Protein AF-A0A535TC08-F1 (afdb_monomer_lite)

Secondary structure (DSSP, 8-state):
--TTTEEEEEEEEEEE-SS-EEEEEEEEE--PPPP-GGGTS---TTHHHHPPP---EEEE----B--TT-GGG-GGGGGGTT-GGGGGGSTT--TTGGGHHHHHHHHHHHHHT-SS-TTT-----EEEE-S-SBSSSBHHHHHHHHHHHH-EEE----S-SS--STTSTT-S-SSS--TT--TTS--HHHHHH-PPP-TTHHHHHHS-EEE---SS-EEE---HHHHSBTTTB---HHHHHHHTSSEEE-SPPTT--TTTHHHHHHH-GGGGGGS-EEE----GGGPBPPHHHHHHTT--TT-SSGGGG--HHHHHHT---EEEE-SSEEEEEE----TT-SSS--B-HHHHHHHHHHHHTT-SEEE-TTSPEEE-SPPP-EEEEEESS-GGG---TTSTTPBPHHHHHHHHHT-TTEEEEEE-SS--

Sequence (428 aa):
MLTVHERIVPGPVLRAGSSSSYRSLVTAEGERHSVRTELTGPTGPEIRARGEALLAIGHMTDLHVTDVESPARFEFLHRFVGDSRFRELLTMQRPQEALNSHAIAAMVRAINAIEAAPVSGSPIELLVMTGDAIDNAQANEFATYTALFEGGMVNPASGGIETESVQSPGWPDGIFWKPDGGGFGPDHFRLAYGFPLVPGLLDRAMRPFESQGLRMPWIGCHGNHEELCQGVGIVTPELARAMVAGRKPIGVPEGLDAATALETFVTRPQHFMSGATVAVTADPNRKPLDIGAFVEAHFRPGARPDGHGFTPTNRRDRTSYYLHDTSAVRLIVLDTSCRAGGADGCVERDQLAWLEEKLMEVHAVYTDSAGNTVHTSNANRLVVIASHHPLFTLRNERLVGAAPADELLRLLHRFANVILCLNGHVHL

Structure (mmCIF, N/CA/C/O backbone):
data_AF-A0A535TC08-F1
#
_entry.id   AF-A0A535TC08-F1
#
loop_
_atom_site.group_PDB
_atom_site.id
_atom_site.type_symbol
_atom_site.label_atom_id
_atom_site.label_alt_id
_atom_site.label_comp_id
_atom_site.label_asym_id
_atom_site.label_entity_id
_atom_site.label_seq_id
_atom_site.pdbx_PDB_ins_code
_atom_site.Cartn_x
_atom_site.Cartn_y
_atom_site.Cartn_z
_atom_site.occupancy
_atom_site.B_iso_or_equiv
_atom_site.auth_seq_id
_atom_site.auth_comp_id
_atom_site.auth_asym_id
_atom_site.auth_atom_id
_atom_site.pdbx_PDB_model_num
ATOM 1 N N . MET A 1 1 ? -15.892 -18.174 -1.318 1.00 67.06 1 MET A N 1
ATOM 2 C CA . MET A 1 1 ? -15.069 -19.263 -0.747 1.00 67.06 1 MET A CA 1
ATOM 3 C C . MET A 1 1 ? -13.992 -18.613 0.106 1.00 67.06 1 MET A C 1
ATOM 5 O O . MET A 1 1 ? -13.405 -17.647 -0.360 1.00 67.06 1 MET A O 1
ATOM 9 N N . LEU A 1 2 ? -13.814 -19.060 1.349 1.00 83.69 2 LEU A N 1
ATOM 10 C CA . LEU A 1 2 ? -12.901 -18.458 2.331 1.00 83.69 2 LEU A CA 1
ATOM 11 C C . LEU A 1 2 ? -11.746 -19.418 2.636 1.00 83.69 2 LEU A C 1
ATOM 13 O O . LEU A 1 2 ? -11.947 -20.632 2.575 1.00 83.69 2 LEU A O 1
ATOM 17 N N . THR A 1 3 ? -10.594 -18.884 3.053 1.00 85.50 3 THR A N 1
ATOM 18 C CA . THR A 1 3 ? -9.399 -19.664 3.446 1.00 85.50 3 THR A CA 1
ATOM 19 C C . THR A 1 3 ? -9.667 -20.676 4.554 1.00 85.50 3 THR A C 1
ATOM 21 O O . THR A 1 3 ? -9.019 -21.714 4.626 1.00 85.50 3 THR A O 1
ATOM 24 N N . VAL A 1 4 ? -10.680 -20.415 5.380 1.00 86.50 4 VAL A N 1
ATOM 25 C CA . VAL A 1 4 ? -11.135 -21.303 6.460 1.00 86.50 4 VAL A CA 1
ATOM 26 C C . VAL A 1 4 ? -11.809 -22.578 5.946 1.00 86.50 4 VAL A C 1
ATOM 28 O O . VAL A 1 4 ? -11.942 -23.549 6.687 1.00 86.50 4 VAL A O 1
ATOM 31 N N . HIS A 1 5 ? -12.245 -22.576 4.685 1.00 87.44 5 HIS A N 1
ATOM 32 C CA . HIS A 1 5 ? -12.846 -23.725 4.010 1.00 87.44 5 HIS A CA 1
ATOM 33 C C . HIS A 1 5 ? -11.847 -24.381 3.061 1.00 87.44 5 HIS A C 1
ATOM 35 O O . HIS A 1 5 ? -11.672 -25.596 3.101 1.00 87.44 5 HIS A O 1
ATOM 41 N N . GLU A 1 6 ? -11.160 -23.573 2.254 1.00 91.69 6 GLU A N 1
ATOM 42 C CA . GLU A 1 6 ? -10.172 -24.039 1.286 1.00 91.69 6 GLU A CA 1
ATOM 43 C C . GLU A 1 6 ? -9.041 -23.029 1.150 1.00 91.69 6 GLU A C 1
ATOM 45 O O . GLU A 1 6 ? -9.285 -21.827 1.068 1.00 91.69 6 GLU A O 1
ATOM 50 N N . ARG A 1 7 ? -7.805 -23.518 1.059 1.00 92.69 7 ARG A N 1
ATOM 51 C CA . ARG A 1 7 ? -6.624 -22.688 0.788 1.00 92.69 7 ARG A CA 1
ATOM 52 C C . ARG A 1 7 ? -5.979 -23.071 -0.534 1.00 92.69 7 ARG A C 1
ATOM 54 O O . ARG A 1 7 ? -6.184 -24.173 -1.040 1.00 92.69 7 ARG A O 1
ATOM 61 N N . ILE A 1 8 ? -5.165 -22.173 -1.070 1.00 92.62 8 ILE A N 1
ATOM 62 C CA . ILE A 1 8 ? -4.395 -22.415 -2.288 1.00 92.62 8 ILE A CA 1
ATOM 63 C C . ILE A 1 8 ? -2.996 -22.898 -1.901 1.00 92.62 8 ILE A C 1
ATOM 65 O O . ILE A 1 8 ? -2.328 -22.276 -1.078 1.00 92.62 8 ILE A O 1
ATOM 69 N N . VAL A 1 9 ? -2.543 -23.997 -2.503 1.00 95.00 9 VAL A N 1
ATOM 70 C CA . VAL A 1 9 ? -1.196 -24.554 -2.302 1.00 95.00 9 VAL A CA 1
ATOM 71 C C . VAL A 1 9 ? -0.502 -24.828 -3.641 1.00 95.00 9 VAL A C 1
ATOM 73 O O . VAL A 1 9 ? -1.171 -24.936 -4.678 1.00 95.00 9 VAL A O 1
ATOM 76 N N . PRO A 1 10 ? 0.838 -24.973 -3.656 1.00 96.44 10 PRO A N 1
ATOM 77 C CA . PRO A 1 10 ? 1.557 -25.390 -4.854 1.00 96.44 10 PRO A CA 1
ATOM 78 C C . PRO A 1 10 ? 1.102 -26.773 -5.336 1.00 96.44 10 PRO A C 1
ATOM 80 O O . PRO A 1 10 ? 1.113 -27.745 -4.583 1.00 96.44 10 PRO A O 1
ATOM 83 N N . GLY A 1 11 ? 0.741 -26.864 -6.613 1.00 97.31 11 GLY A N 1
ATOM 84 C CA . GLY A 1 11 ? 0.358 -28.101 -7.283 1.00 97.31 11 GLY A CA 1
ATOM 85 C C . GLY A 1 11 ? 1.503 -28.771 -8.057 1.00 97.31 11 GLY A C 1
ATOM 86 O O . GLY A 1 11 ? 2.694 -28.531 -7.791 1.00 97.31 11 GLY A O 1
ATOM 87 N N . PRO A 1 12 ? 1.153 -29.634 -9.032 1.00 97.94 12 PRO A N 1
ATOM 88 C CA . PRO A 1 12 ? 2.111 -30.249 -9.942 1.00 97.94 12 PRO A CA 1
ATOM 89 C C . PRO A 1 12 ? 3.008 -29.234 -10.661 1.00 97.94 12 PRO A C 1
ATOM 91 O O . PRO A 1 12 ? 2.612 -28.105 -10.960 1.00 97.94 12 PRO A O 1
ATOM 94 N N . VAL A 1 13 ? 4.232 -29.662 -10.971 1.00 98.12 13 VAL A N 1
ATOM 95 C CA . VAL A 1 13 ? 5.137 -28.911 -11.848 1.00 98.12 13 VAL A CA 1
ATOM 96 C C . VAL A 1 13 ? 4.566 -28.922 -13.262 1.00 98.12 13 VAL A C 1
ATOM 98 O O . VAL A 1 13 ? 4.346 -29.989 -13.829 1.00 98.12 13 VAL A O 1
ATOM 101 N N . LEU A 1 14 ? 4.348 -27.737 -13.832 1.00 97.44 14 LEU A N 1
ATOM 102 C CA . LEU A 1 14 ? 3.914 -27.578 -15.220 1.00 97.44 14 LEU A CA 1
ATOM 103 C C . LEU A 1 14 ? 5.106 -27.426 -16.164 1.00 97.44 14 LEU A C 1
ATOM 105 O O . LEU A 1 14 ? 5.055 -27.884 -17.303 1.00 97.44 14 LEU A O 1
ATOM 109 N N . ARG A 1 15 ? 6.166 -26.747 -15.708 1.00 96.81 15 ARG A N 1
ATOM 110 C CA . ARG A 1 15 ? 7.389 -26.490 -16.479 1.00 96.81 15 ARG A CA 1
ATOM 111 C C . ARG A 1 15 ? 8.585 -26.424 -15.535 1.00 96.81 15 ARG A C 1
ATOM 113 O O . ARG A 1 15 ? 8.486 -25.858 -14.449 1.00 96.81 15 ARG A O 1
ATOM 120 N N . ALA A 1 16 ? 9.716 -26.973 -15.958 1.00 96.38 16 ALA A N 1
ATOM 121 C CA . ALA A 1 16 ? 10.978 -26.855 -15.238 1.00 96.38 16 ALA A CA 1
ATOM 122 C C . ALA A 1 16 ? 11.831 -25.745 -15.868 1.00 96.38 16 ALA A C 1
ATOM 124 O O . ALA A 1 16 ? 11.966 -25.702 -17.090 1.00 96.38 16 ALA A O 1
ATOM 125 N N . GLY A 1 17 ? 12.387 -24.862 -15.041 1.00 96.44 17 GLY A N 1
ATOM 126 C CA . GLY A 1 17 ? 13.474 -23.960 -15.411 1.00 96.44 17 GLY A CA 1
ATOM 127 C C . GLY A 1 17 ? 14.811 -24.443 -14.843 1.00 96.44 17 GLY A C 1
ATOM 128 O O . GLY A 1 17 ? 14.861 -25.416 -14.088 1.00 96.44 17 GLY A O 1
ATOM 129 N N . SER A 1 18 ? 15.905 -23.768 -15.202 1.00 97.06 18 SER A N 1
ATOM 130 C CA . SER A 1 18 ? 17.254 -24.131 -14.740 1.00 97.06 18 SER A CA 1
ATOM 131 C C . SER A 1 18 ? 17.478 -23.920 -13.238 1.00 97.06 18 SER A C 1
ATOM 133 O O . SER A 1 18 ? 18.365 -24.550 -12.669 1.00 97.06 18 SER A O 1
ATOM 135 N N . SER A 1 19 ? 16.701 -23.037 -12.606 1.00 95.56 19 SER A N 1
ATOM 136 C CA . SER A 1 19 ? 16.855 -22.646 -11.199 1.00 95.56 19 SER A CA 1
ATOM 137 C C . SER A 1 19 ? 15.677 -23.093 -10.332 1.00 95.56 19 SER A C 1
ATOM 139 O O . SER A 1 19 ? 15.869 -23.488 -9.185 1.00 95.56 19 SER A O 1
ATOM 141 N N . SER A 1 20 ? 14.448 -23.042 -10.853 1.00 95.94 20 SER A N 1
ATOM 142 C CA . SER A 1 20 ? 13.254 -23.528 -10.151 1.00 95.94 20 SER A CA 1
ATOM 143 C C . SER A 1 20 ? 12.163 -23.983 -11.126 1.00 95.94 20 SER A C 1
ATOM 145 O O . SER A 1 20 ? 12.278 -23.836 -12.341 1.00 95.94 20 SER A O 1
ATOM 147 N N . SER A 1 21 ? 11.106 -24.603 -10.597 1.00 96.69 21 SER A N 1
ATOM 148 C CA . SER A 1 21 ? 9.974 -25.101 -11.387 1.00 96.69 21 SER A CA 1
ATOM 149 C C . SER A 1 21 ? 8.752 -24.196 -11.269 1.00 96.69 21 SER A C 1
ATOM 151 O O . SER A 1 21 ? 8.371 -23.819 -10.160 1.00 96.69 21 SER A O 1
ATOM 153 N N . TYR A 1 22 ? 8.074 -23.959 -12.392 1.00 96.44 22 TYR A N 1
ATOM 154 C CA . TYR A 1 22 ? 6.762 -23.323 -12.434 1.00 96.44 22 TYR A CA 1
ATOM 155 C C . TYR A 1 22 ? 5.677 -24.358 -12.135 1.00 96.44 22 TYR A C 1
ATOM 157 O O . TYR A 1 22 ? 5.579 -25.395 -12.804 1.00 96.44 22 TYR A O 1
ATOM 165 N N . ARG A 1 23 ? 4.855 -24.087 -11.122 1.00 96.94 23 ARG A N 1
ATOM 166 C CA . ARG A 1 23 ? 3.817 -24.999 -10.624 1.00 96.94 23 ARG A CA 1
ATOM 167 C C . ARG A 1 23 ? 2.431 -24.431 -10.879 1.00 96.94 23 ARG A C 1
ATOM 169 O O . ARG A 1 23 ? 2.249 -23.218 -10.895 1.00 96.94 23 ARG A O 1
ATOM 176 N N . SER A 1 24 ? 1.453 -25.315 -11.048 1.00 96.25 24 SER A N 1
ATOM 177 C CA . SER A 1 24 ? 0.052 -24.912 -10.957 1.00 96.25 24 SER A CA 1
ATOM 178 C C . SER A 1 24 ? -0.300 -24.538 -9.515 1.00 96.25 24 SER A C 1
ATOM 180 O O . SER A 1 24 ? 0.407 -24.901 -8.573 1.00 96.25 24 SER A O 1
ATOM 182 N N . LEU A 1 25 ? -1.434 -23.871 -9.340 1.00 95.38 25 LEU A N 1
ATOM 183 C CA . LEU A 1 25 ? -2.081 -23.692 -8.045 1.00 95.38 25 LEU A CA 1
ATOM 184 C C . LEU A 1 25 ? -3.225 -24.703 -7.929 1.00 95.38 25 LEU A C 1
ATOM 186 O O . LEU A 1 25 ? -3.937 -24.932 -8.908 1.00 95.38 25 LEU A O 1
ATOM 190 N N . VAL A 1 26 ? -3.378 -25.332 -6.765 1.00 96.44 26 VAL A N 1
ATOM 191 C CA . VAL A 1 26 ? -4.484 -26.258 -6.471 1.00 96.44 26 VAL A CA 1
ATOM 192 C C . VAL A 1 26 ? -5.101 -25.916 -5.122 1.00 96.44 26 VAL A C 1
ATOM 194 O O . VAL A 1 26 ? -4.451 -25.299 -4.277 1.00 96.44 26 VAL A O 1
ATOM 197 N N . THR A 1 27 ? -6.354 -26.310 -4.920 1.00 95.75 27 THR A N 1
ATOM 198 C CA . THR A 1 27 ? -7.023 -26.161 -3.629 1.00 95.75 27 THR A CA 1
ATOM 199 C C . THR A 1 27 ? -6.618 -27.282 -2.672 1.00 95.75 27 THR A C 1
ATOM 201 O O . THR A 1 27 ? -6.326 -28.409 -3.078 1.00 95.75 27 THR A O 1
ATOM 204 N N . ALA A 1 28 ? -6.572 -26.955 -1.385 1.00 95.19 28 ALA A N 1
ATOM 205 C CA . ALA A 1 28 ? -6.334 -27.876 -0.281 1.00 95.19 28 ALA A CA 1
ATOM 206 C C . ALA A 1 28 ? -7.274 -27.555 0.888 1.00 95.19 28 ALA A C 1
ATOM 208 O O . ALA A 1 28 ? -7.946 -26.522 0.883 1.00 95.19 28 ALA A O 1
ATOM 209 N N . GLU A 1 29 ? -7.294 -28.429 1.901 1.00 94.50 29 GLU A N 1
ATOM 210 C CA . GLU A 1 29 ? -8.076 -28.211 3.125 1.00 94.50 29 GLU A CA 1
ATOM 211 C C . GLU A 1 29 ? -7.756 -26.838 3.731 1.00 94.50 29 GLU A C 1
ATOM 213 O O . GLU A 1 29 ? -6.584 -26.457 3.845 1.00 94.50 29 GLU A O 1
ATOM 218 N N . GLY A 1 30 ? -8.817 -26.105 4.077 1.00 91.88 30 GLY A N 1
ATOM 219 C CA . GLY A 1 30 ? -8.728 -24.776 4.657 1.00 91.88 30 GLY A CA 1
ATOM 220 C C . GLY A 1 30 ? -8.074 -24.729 6.035 1.00 91.88 30 GLY A C 1
ATOM 221 O O . GLY A 1 30 ? -7.829 -25.737 6.701 1.00 91.88 30 GLY A O 1
ATOM 222 N N . GLU A 1 31 ? -7.800 -23.507 6.473 1.00 89.19 31 GLU A N 1
ATOM 223 C CA . GLU A 1 31 ? -7.109 -23.223 7.726 1.00 89.19 31 GLU A CA 1
ATOM 224 C C . GLU A 1 31 ? -8.120 -23.049 8.858 1.00 89.19 31 GLU A C 1
ATOM 226 O O . GLU A 1 31 ? -8.875 -22.077 8.925 1.00 89.19 31 GLU A O 1
ATOM 231 N N . ARG A 1 32 ? -8.174 -24.032 9.760 1.00 82.00 32 ARG A N 1
ATOM 232 C CA . ARG A 1 32 ? -9.141 -24.022 10.862 1.00 82.00 32 ARG A CA 1
ATOM 233 C C . ARG A 1 32 ? -8.798 -22.931 11.875 1.00 82.00 32 ARG A C 1
ATOM 235 O O . ARG A 1 32 ? -7.661 -22.825 12.323 1.00 82.00 32 ARG A O 1
ATOM 242 N N . HIS A 1 33 ? -9.817 -22.205 12.331 1.00 80.06 33 HIS A N 1
ATOM 243 C CA . HIS A 1 33 ? -9.673 -21.218 13.399 1.00 80.06 33 HIS A CA 1
ATOM 244 C C . HIS A 1 33 ? -9.143 -21.837 14.698 1.00 80.06 33 HIS A C 1
ATOM 246 O O . HIS A 1 33 ? -9.799 -22.689 15.316 1.00 80.06 33 HIS A O 1
ATOM 252 N N . SER A 1 34 ? -8.013 -21.328 15.176 1.00 78.44 34 SER A N 1
ATOM 253 C CA . SER A 1 34 ? -7.473 -21.608 16.505 1.00 78.44 34 SER A CA 1
ATOM 254 C C . SER A 1 34 ? -7.915 -20.533 17.506 1.00 78.44 34 SER A C 1
ATOM 256 O O . SER A 1 34 ? -8.117 -19.376 17.152 1.00 78.44 34 SER A O 1
ATOM 258 N N . VAL A 1 35 ? -8.113 -20.922 18.770 1.00 77.44 35 VAL A N 1
ATOM 259 C CA . VAL A 1 35 ? -8.274 -19.953 19.869 1.00 77.44 35 VAL A CA 1
ATOM 260 C C . VAL A 1 35 ? -6.899 -19.729 20.470 1.00 77.44 35 VAL A C 1
ATOM 262 O O . VAL A 1 35 ? -6.212 -20.690 20.809 1.00 77.44 35 VAL A O 1
ATOM 265 N N . ARG A 1 36 ? -6.523 -18.460 20.610 1.00 77.75 36 ARG A N 1
ATOM 266 C CA . ARG A 1 36 ? -5.277 -18.012 21.230 1.00 77.75 36 ARG A CA 1
ATOM 267 C C . ARG A 1 36 ? -5.447 -17.971 22.756 1.00 77.75 36 ARG A C 1
ATOM 269 O O . ARG A 1 36 ? -5.861 -16.960 23.319 1.00 77.75 36 ARG A O 1
ATOM 276 N N . THR A 1 37 ? -5.224 -19.100 23.433 1.00 79.62 37 THR A N 1
ATOM 277 C CA . THR A 1 37 ? -5.350 -19.210 24.904 1.00 79.62 37 THR A CA 1
ATOM 278 C C . THR A 1 37 ? -4.108 -18.737 25.652 1.00 79.62 37 THR A C 1
ATOM 280 O O . THR A 1 37 ? -4.146 -18.559 26.863 1.00 79.62 37 THR A O 1
ATOM 283 N N . GLU A 1 38 ? -2.988 -18.518 24.970 1.00 81.31 38 GLU A N 1
ATOM 284 C CA . GLU A 1 38 ? -1.739 -18.094 25.609 1.00 81.31 38 GLU A CA 1
ATOM 285 C C . GLU A 1 38 ? -1.793 -16.671 26.191 1.00 81.31 38 GLU A C 1
ATOM 287 O O . GLU A 1 38 ? -0.982 -16.345 27.051 1.00 81.31 38 GLU A O 1
ATOM 292 N N . LEU A 1 39 ? -2.773 -15.853 25.787 1.00 73.19 39 LEU A N 1
ATOM 293 C CA . LEU A 1 39 ? -2.997 -14.506 26.333 1.00 73.19 39 LEU A CA 1
ATOM 294 C C . LEU A 1 39 ? -3.856 -14.490 27.608 1.00 73.19 39 LEU A C 1
ATOM 296 O O . LEU A 1 39 ? -3.818 -13.520 28.358 1.00 73.19 39 LEU A O 1
ATOM 300 N N . THR A 1 40 ? -4.658 -15.533 27.845 1.00 73.25 40 THR A N 1
ATOM 301 C CA . THR A 1 40 ? -5.670 -15.564 28.924 1.00 73.25 40 THR A CA 1
ATOM 302 C C . THR A 1 40 ? -5.570 -16.791 29.835 1.00 73.25 40 THR A C 1
ATOM 304 O O . THR A 1 40 ? -6.238 -16.846 30.866 1.00 73.25 40 THR A O 1
ATOM 307 N N . GLY A 1 41 ? -4.720 -17.765 29.496 1.00 73.25 41 GLY A N 1
ATOM 308 C CA . GLY A 1 41 ? -4.685 -19.087 30.120 1.00 73.25 41 GLY A CA 1
ATOM 309 C C . GLY A 1 41 ? -5.691 -20.064 29.490 1.00 73.25 41 GLY A C 1
ATOM 310 O O . GLY A 1 41 ? -6.413 -19.707 28.557 1.00 73.25 41 GLY A O 1
ATOM 311 N N . PRO A 1 42 ? -5.744 -21.329 29.956 1.00 67.69 42 PRO A N 1
ATOM 312 C CA . PRO A 1 42 ? -6.683 -22.320 29.442 1.00 67.69 42 PRO A CA 1
ATOM 313 C C . PRO A 1 42 ? -8.121 -21.824 29.600 1.00 67.69 42 PRO A C 1
ATOM 315 O O . PRO A 1 42 ? -8.619 -21.658 30.713 1.00 67.69 42 PRO A O 1
ATOM 318 N N . THR A 1 43 ? -8.795 -21.596 28.480 1.00 64.44 43 THR A N 1
ATOM 319 C CA . THR A 1 43 ? -10.207 -21.236 28.473 1.00 64.44 43 THR A CA 1
ATOM 320 C C . THR A 1 43 ? -11.053 -22.501 28.369 1.00 64.44 43 THR A C 1
ATOM 322 O O . THR A 1 43 ? -10.718 -23.437 27.641 1.00 64.44 43 THR A O 1
ATOM 325 N N . GLY A 1 44 ? -12.143 -22.571 29.137 1.00 62.25 44 GLY A N 1
ATOM 326 C CA . GLY A 1 44 ? -13.079 -23.691 29.039 1.00 62.25 44 GLY A CA 1
ATOM 327 C C . GLY A 1 44 ? -13.717 -23.770 27.638 1.00 62.25 44 GLY A C 1
ATOM 328 O O . GLY A 1 44 ? -13.816 -22.742 26.960 1.00 62.25 44 GLY A O 1
ATOM 329 N N . PRO A 1 45 ? -14.218 -24.948 27.209 1.00 58.97 45 PRO A N 1
ATOM 330 C CA . PRO A 1 45 ? -14.865 -25.137 25.900 1.00 58.97 45 PRO A CA 1
ATOM 331 C C . PRO A 1 45 ? -16.033 -24.169 25.621 1.00 58.97 45 PRO A C 1
ATOM 333 O O . PRO A 1 45 ? -16.457 -23.998 24.482 1.00 58.97 45 PRO A O 1
ATOM 336 N N . GLU A 1 46 ? -16.542 -23.518 26.664 1.00 55.97 46 GLU A N 1
ATOM 337 C CA . GLU A 1 46 ? -17.732 -22.674 26.664 1.00 55.97 46 GLU A CA 1
ATOM 338 C C . GLU A 1 46 ? -17.510 -21.261 26.108 1.00 55.97 46 GLU A C 1
ATOM 340 O O . GLU A 1 46 ? -18.483 -20.618 25.721 1.00 55.97 46 GLU A O 1
ATOM 345 N N . ILE A 1 47 ? -16.264 -20.769 26.016 1.00 61.91 47 ILE A N 1
ATOM 346 C CA . ILE A 1 47 ? -16.005 -19.394 25.540 1.00 61.91 47 ILE A CA 1
ATOM 347 C C . ILE A 1 47 ? -16.433 -19.215 24.077 1.00 61.91 47 ILE A C 1
ATOM 349 O O . ILE A 1 47 ? -17.055 -18.209 23.742 1.00 61.91 47 ILE A O 1
ATOM 353 N N . ARG A 1 48 ? -16.189 -20.211 23.210 1.00 56.66 48 ARG A N 1
ATOM 354 C CA . ARG A 1 48 ? -16.646 -20.150 21.807 1.00 56.66 48 ARG A CA 1
ATOM 355 C C . ARG A 1 48 ? -18.173 -20.136 21.678 1.00 56.66 48 ARG A C 1
ATOM 357 O O . ARG A 1 48 ? -18.675 -19.633 20.685 1.00 56.66 48 ARG A O 1
ATOM 364 N N . ALA A 1 49 ? -18.905 -20.684 22.649 1.00 57.44 49 ALA A N 1
ATOM 365 C CA . ALA A 1 49 ? -20.358 -20.826 22.572 1.00 57.44 49 ALA A CA 1
ATOM 366 C C . ALA A 1 49 ? -21.135 -19.585 23.059 1.00 57.44 49 ALA A C 1
ATOM 368 O O . ALA A 1 49 ? -22.355 -19.559 22.922 1.00 57.44 49 ALA A O 1
ATOM 369 N N . ARG A 1 50 ? -20.463 -18.584 23.654 1.00 58.69 50 ARG A N 1
ATOM 370 C CA . ARG A 1 50 ? -21.119 -17.472 24.377 1.00 58.69 50 ARG A CA 1
ATOM 371 C C . ARG A 1 50 ? -20.676 -16.058 23.973 1.00 58.69 50 ARG A C 1
ATOM 373 O O . ARG A 1 50 ? -21.135 -15.103 24.588 1.00 58.69 50 ARG A O 1
ATOM 380 N N . GLY A 1 51 ? -19.770 -15.903 23.010 1.00 73.69 51 GLY A N 1
ATOM 381 C CA . GLY A 1 51 ? -19.266 -14.582 22.618 1.00 73.69 51 GLY A CA 1
ATOM 382 C C . GLY A 1 51 ? -20.261 -13.805 21.753 1.00 73.69 51 GLY A C 1
ATOM 383 O O . GLY A 1 51 ? -20.704 -14.314 20.728 1.00 73.69 51 GLY A O 1
ATOM 384 N N . GLU A 1 52 ? -20.576 -12.570 22.140 1.00 84.69 52 GLU A N 1
ATOM 385 C CA . GLU A 1 52 ? -21.239 -11.596 21.268 1.00 84.69 52 GLU A CA 1
ATOM 386 C C . GLU A 1 52 ? -20.197 -10.934 20.359 1.00 84.69 52 GLU A C 1
ATOM 388 O O . GLU A 1 52 ? -19.108 -10.559 20.801 1.00 84.69 52 GLU A O 1
ATOM 393 N N . ALA A 1 53 ? -20.513 -10.802 19.073 1.00 89.31 53 ALA A N 1
ATOM 394 C CA . ALA A 1 53 ? -19.640 -10.134 18.123 1.00 89.31 53 ALA A CA 1
ATOM 395 C C . ALA A 1 53 ? -19.777 -8.616 18.251 1.00 89.31 53 ALA A C 1
ATOM 397 O O . ALA A 1 53 ? -20.844 -8.067 17.998 1.00 89.31 53 ALA A O 1
ATOM 398 N N . LEU A 1 54 ? -18.683 -7.951 18.622 1.00 92.06 54 LEU A N 1
ATOM 399 C CA . LEU A 1 54 ? -18.663 -6.501 18.843 1.00 92.06 54 LEU A CA 1
ATOM 400 C C . LEU A 1 54 ? -18.342 -5.696 17.581 1.00 92.06 54 LEU A C 1
ATOM 402 O O . LEU A 1 54 ? -18.704 -4.526 17.497 1.00 92.06 54 LEU A O 1
ATOM 406 N N . LEU A 1 55 ? -17.603 -6.302 16.651 1.00 93.12 55 LEU A N 1
ATOM 407 C CA . LEU A 1 55 ? -17.237 -5.721 15.367 1.00 93.12 55 LEU A CA 1
ATOM 408 C C . LEU A 1 55 ? -16.752 -6.830 14.426 1.00 93.12 55 LEU A C 1
ATOM 410 O O . LEU A 1 55 ? -15.916 -7.649 14.818 1.00 93.12 55 LEU A O 1
ATOM 414 N N . ALA A 1 56 ? -17.225 -6.831 13.181 1.00 94.44 56 ALA A N 1
ATOM 415 C CA . ALA A 1 56 ? -16.632 -7.619 12.101 1.00 94.44 56 ALA A CA 1
ATOM 416 C C . ALA A 1 56 ? -16.095 -6.691 11.003 1.00 94.44 56 ALA A C 1
ATOM 418 O O . ALA A 1 56 ? -16.861 -5.984 10.349 1.00 94.44 56 ALA A O 1
ATOM 419 N N . ILE A 1 57 ? -14.776 -6.712 10.789 1.00 95.25 57 ILE A N 1
ATOM 420 C CA . ILE A 1 57 ? -14.105 -5.927 9.746 1.00 95.25 57 ILE A CA 1
ATOM 421 C C . ILE A 1 57 ? -13.552 -6.809 8.630 1.00 95.25 57 ILE A C 1
ATOM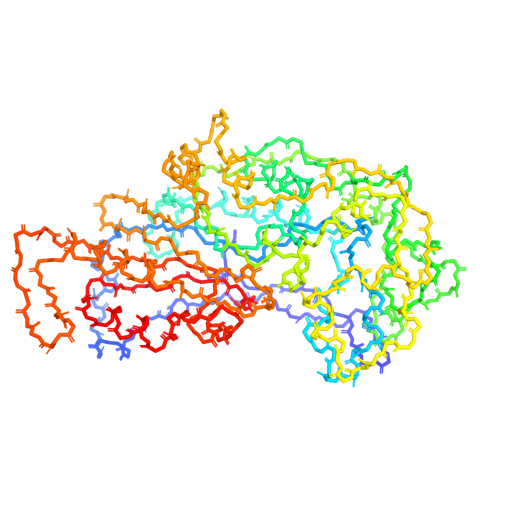 423 O O . ILE A 1 57 ? -13.089 -7.925 8.867 1.00 95.25 57 ILE A O 1
ATOM 427 N N . GLY A 1 58 ? -13.565 -6.272 7.415 1.00 95.69 58 GLY A N 1
ATOM 428 C CA . GLY A 1 58 ? -12.669 -6.688 6.347 1.00 95.69 58 GLY A CA 1
ATOM 429 C C . GLY A 1 58 ? -11.327 -5.979 6.499 1.00 95.69 58 GLY A C 1
ATOM 430 O O . GLY A 1 58 ? -11.285 -4.827 6.925 1.00 95.69 58 GLY A O 1
ATOM 431 N N . HIS A 1 59 ? -10.233 -6.637 6.137 1.00 96.19 59 HIS A N 1
ATOM 432 C CA . HIS A 1 59 ? -8.902 -6.034 6.120 1.00 96.19 59 HIS A CA 1
ATOM 433 C C . HIS A 1 59 ? -8.271 -6.271 4.752 1.00 96.19 59 HIS A C 1
ATOM 435 O O . HIS A 1 59 ? -8.260 -7.398 4.256 1.00 96.19 59 HIS A O 1
ATOM 441 N N . MET A 1 60 ? -7.811 -5.193 4.126 1.00 97.19 60 MET A N 1
ATOM 442 C CA . MET A 1 60 ? -6.981 -5.224 2.927 1.00 97.19 60 MET A CA 1
ATOM 443 C C . MET A 1 60 ? -5.753 -4.355 3.169 1.00 97.19 60 MET A C 1
ATOM 445 O O . MET A 1 60 ? -5.777 -3.440 3.992 1.00 97.19 60 MET A O 1
ATOM 449 N N . THR A 1 61 ? -4.669 -4.663 2.476 1.00 97.50 61 THR A N 1
ATOM 450 C CA . THR A 1 61 ? -3.398 -3.958 2.604 1.00 97.50 61 THR A CA 1
ATOM 451 C C . THR A 1 61 ? -2.516 -4.292 1.410 1.00 97.50 61 THR A C 1
ATOM 453 O O . THR A 1 61 ? -2.777 -5.304 0.752 1.00 97.50 61 THR A O 1
ATOM 456 N N . ASP A 1 62 ? -1.501 -3.468 1.142 1.00 96.88 62 ASP A N 1
ATOM 457 C CA . ASP A 1 62 ? -0.402 -3.808 0.227 1.00 96.88 62 ASP A CA 1
ATOM 458 C C . ASP A 1 62 ? -0.904 -4.254 -1.162 1.00 96.88 62 ASP A C 1
ATOM 460 O O . ASP A 1 62 ? -0.463 -5.252 -1.740 1.00 96.88 62 ASP A O 1
ATOM 464 N N . LEU A 1 63 ? -1.904 -3.532 -1.683 1.00 97.06 63 LEU A N 1
ATOM 465 C CA . LEU A 1 63 ? -2.475 -3.803 -3.002 1.00 97.06 63 LEU A CA 1
ATOM 466 C C . LEU A 1 63 ? -1.482 -3.439 -4.103 1.00 97.06 63 LEU A C 1
ATOM 468 O O . LEU A 1 63 ? -1.458 -4.114 -5.137 1.00 97.06 63 LEU A O 1
ATOM 472 N N . HIS A 1 64 ? -0.714 -2.363 -3.869 1.00 95.94 64 HIS A N 1
ATOM 473 C CA . HIS A 1 64 ? 0.208 -1.738 -4.815 1.00 95.94 64 HIS A CA 1
ATOM 474 C C . HIS A 1 64 ? -0.425 -1.633 -6.201 1.00 95.94 64 HIS A C 1
ATOM 476 O O . HIS A 1 64 ? -0.004 -2.311 -7.139 1.00 95.94 64 HIS A O 1
ATOM 482 N N . VAL A 1 65 ? -1.483 -0.826 -6.330 1.00 97.50 65 VAL A N 1
ATOM 483 C CA . VAL A 1 65 ? -2.002 -0.470 -7.652 1.00 97.50 65 VAL A CA 1
ATOM 484 C C . VAL A 1 65 ? -0.883 0.215 -8.420 1.00 97.50 65 VAL A C 1
ATOM 486 O O . VAL A 1 65 ? -0.468 1.318 -8.075 1.00 97.50 65 VAL A O 1
ATOM 489 N N . THR A 1 66 ? -0.400 -0.468 -9.450 1.00 94.50 66 THR A N 1
ATOM 490 C CA . THR A 1 66 ? 0.813 -0.092 -10.174 1.00 94.50 66 THR A CA 1
ATOM 491 C C . THR A 1 66 ? 0.496 0.351 -11.594 1.00 94.50 66 THR A C 1
ATOM 493 O O . THR A 1 66 ? -0.126 -0.389 -12.361 1.00 94.50 66 THR A O 1
ATOM 496 N N . ASP A 1 67 ? 1.035 1.504 -11.985 1.00 96.69 67 ASP A N 1
ATOM 497 C CA . ASP A 1 67 ? 1.189 1.877 -13.389 1.00 96.69 67 ASP A CA 1
ATOM 498 C C . ASP A 1 67 ? 2.451 1.221 -13.978 1.00 96.69 67 ASP A C 1
ATOM 500 O O . ASP A 1 67 ? 3.569 1.734 -13.870 1.00 96.69 67 ASP A O 1
ATOM 504 N N . VAL A 1 68 ? 2.280 0.074 -14.640 1.00 95.62 68 VAL A N 1
ATOM 505 C CA . VAL A 1 68 ? 3.393 -0.703 -15.225 1.00 95.62 68 VAL A CA 1
ATOM 506 C C . VAL A 1 68 ? 4.106 0.019 -16.378 1.00 95.62 68 VAL A C 1
ATOM 508 O O . VAL A 1 68 ? 5.201 -0.379 -16.791 1.00 95.62 68 VAL A O 1
ATOM 511 N N . GLU A 1 69 ? 3.503 1.086 -16.899 1.00 96.06 69 GLU A N 1
ATOM 512 C CA . GLU A 1 69 ? 4.027 1.905 -17.994 1.00 96.06 69 GLU A CA 1
ATOM 513 C C . GLU A 1 69 ? 4.718 3.176 -17.475 1.00 96.06 69 GLU A C 1
ATOM 515 O O . GLU A 1 69 ? 5.375 3.888 -18.237 1.00 96.06 69 GLU A O 1
ATOM 520 N N . SER A 1 70 ? 4.652 3.433 -16.162 1.00 96.25 70 SER A N 1
ATOM 521 C CA . SER A 1 70 ? 5.249 4.613 -15.545 1.00 96.25 70 SER A CA 1
ATOM 522 C C . SER A 1 70 ? 6.765 4.692 -15.800 1.00 96.25 70 SER A C 1
ATOM 524 O O . SER A 1 70 ? 7.472 3.675 -15.716 1.00 96.25 70 SER A O 1
ATOM 526 N N . PRO A 1 71 ? 7.311 5.891 -16.093 1.00 96.69 71 PRO A N 1
ATOM 527 C CA . PRO A 1 71 ? 8.748 6.104 -16.217 1.00 96.69 71 PRO A CA 1
ATOM 528 C C . PRO A 1 71 ? 9.527 5.847 -14.922 1.00 96.69 71 PRO A C 1
ATOM 530 O O . PRO A 1 71 ? 10.679 5.434 -14.977 1.00 96.69 71 PRO A O 1
ATOM 533 N N . ALA A 1 72 ? 8.930 6.085 -13.754 1.00 95.50 72 ALA A N 1
ATOM 534 C CA . ALA A 1 72 ? 9.621 6.031 -12.462 1.00 95.50 72 ALA A CA 1
ATOM 535 C C . ALA A 1 72 ? 9.461 4.667 -11.772 1.00 95.50 72 ALA A C 1
ATOM 537 O O . ALA A 1 72 ? 9.128 4.598 -10.593 1.00 95.50 72 ALA A O 1
ATOM 538 N N . ARG A 1 73 ? 9.652 3.589 -12.536 1.00 94.44 73 ARG A N 1
ATOM 539 C CA . ARG A 1 73 ? 9.528 2.200 -12.069 1.00 94.44 73 ARG A CA 1
ATOM 540 C C . ARG A 1 73 ? 10.875 1.540 -11.787 1.00 94.44 73 ARG A C 1
ATOM 542 O O . ARG A 1 73 ? 10.950 0.637 -10.975 1.00 94.44 73 ARG A O 1
ATOM 549 N N . PHE A 1 74 ? 11.951 2.002 -12.427 1.00 95.88 74 PHE A N 1
ATOM 550 C CA . PHE A 1 74 ? 13.333 1.568 -12.161 1.00 95.88 74 PHE A CA 1
ATOM 551 C C . PHE A 1 74 ? 13.555 0.046 -12.197 1.00 95.88 74 PHE A C 1
ATOM 553 O O . PHE A 1 74 ? 14.440 -0.488 -11.524 1.00 95.88 74 PHE A O 1
ATOM 560 N N . GLU A 1 75 ? 12.798 -0.669 -13.033 1.00 95.88 75 GLU A N 1
ATOM 561 C CA . GLU A 1 75 ? 12.752 -2.135 -13.038 1.00 95.88 75 GLU A CA 1
ATOM 562 C C . GLU A 1 75 ? 14.115 -2.773 -13.355 1.00 95.88 75 GLU A C 1
ATOM 564 O O . GLU A 1 75 ? 14.396 -3.914 -12.987 1.00 95.88 75 GLU A O 1
ATOM 569 N N . PHE A 1 76 ? 15.002 -2.031 -14.027 1.00 94.88 76 PHE A N 1
ATOM 570 C CA . PHE A 1 76 ? 16.360 -2.465 -14.356 1.00 94.88 76 PHE A CA 1
ATOM 571 C C . PHE A 1 76 ? 17.210 -2.828 -13.127 1.00 94.88 76 PHE A C 1
ATOM 573 O O . PHE A 1 76 ? 18.231 -3.500 -13.289 1.00 94.88 76 PHE A O 1
ATOM 580 N N . LEU A 1 77 ? 16.814 -2.417 -11.916 1.00 95.44 77 LEU A N 1
ATOM 581 C CA . LEU A 1 77 ? 17.474 -2.810 -10.667 1.00 95.44 77 LEU A CA 1
ATOM 582 C C . LEU A 1 77 ? 17.329 -4.306 -10.365 1.00 95.44 77 LEU A C 1
ATOM 584 O O . LEU A 1 77 ? 18.168 -4.870 -9.664 1.00 95.44 77 LEU A O 1
ATOM 588 N N . HIS A 1 78 ? 16.366 -4.990 -10.990 1.00 92.69 78 HIS A N 1
ATOM 589 C CA . HIS A 1 78 ? 16.190 -6.438 -10.865 1.00 92.69 78 HIS A CA 1
ATOM 590 C C . HIS A 1 78 ? 17.424 -7.251 -11.323 1.00 92.69 78 HIS A C 1
ATOM 592 O O . HIS A 1 78 ? 17.615 -8.395 -10.911 1.00 92.69 78 HIS A O 1
ATOM 598 N N . ARG A 1 79 ? 18.338 -6.651 -12.104 1.00 92.38 79 ARG A N 1
ATOM 599 C CA . ARG A 1 79 ? 19.646 -7.252 -12.451 1.00 92.38 79 ARG A CA 1
ATOM 600 C C . ARG A 1 79 ? 20.501 -7.582 -11.228 1.00 92.38 79 ARG A C 1
ATOM 602 O O . ARG A 1 79 ? 21.376 -8.439 -11.315 1.00 92.38 79 ARG A O 1
ATOM 609 N N . PHE A 1 80 ? 20.260 -6.908 -10.107 1.00 94.50 80 PHE A N 1
ATOM 610 C CA . PHE A 1 80 ? 21.040 -7.035 -8.882 1.00 94.50 80 PHE A CA 1
ATOM 611 C C . PHE A 1 80 ? 20.448 -8.037 -7.883 1.00 94.50 80 PHE A C 1
ATOM 613 O O . PHE A 1 80 ? 20.813 -8.007 -6.714 1.00 94.50 80 PHE A O 1
ATOM 620 N N . VAL A 1 81 ? 19.577 -8.960 -8.313 1.00 89.81 81 VAL A N 1
ATOM 621 C CA . VAL A 1 81 ? 18.945 -9.964 -7.427 1.00 89.81 81 VAL A CA 1
ATOM 622 C C . VAL A 1 81 ? 19.943 -10.803 -6.605 1.00 89.81 81 VAL A C 1
ATOM 624 O O . VAL A 1 81 ? 19.606 -11.303 -5.536 1.00 89.81 81 VAL A O 1
ATOM 627 N N . GLY A 1 82 ? 21.188 -10.939 -7.077 1.00 90.50 82 GLY A N 1
ATOM 628 C CA . GLY A 1 82 ? 22.276 -11.622 -6.366 1.00 90.50 82 GLY A CA 1
ATOM 629 C C . GLY A 1 82 ? 23.100 -10.744 -5.414 1.00 90.50 82 GLY A C 1
ATOM 630 O O . GLY A 1 82 ? 24.027 -11.252 -4.788 1.00 90.50 82 GLY A O 1
ATOM 631 N N . ASP A 1 83 ? 22.807 -9.448 -5.310 1.00 95.12 83 ASP A N 1
ATOM 632 C CA . ASP A 1 83 ? 23.561 -8.485 -4.509 1.00 95.12 83 ASP A CA 1
ATOM 633 C C . ASP A 1 83 ? 22.712 -7.971 -3.341 1.00 95.12 83 ASP A C 1
ATOM 635 O O . ASP A 1 83 ? 21.756 -7.212 -3.512 1.00 95.12 83 ASP A O 1
ATOM 639 N N . SER A 1 84 ? 23.091 -8.354 -2.121 1.00 94.31 84 SER A N 1
ATOM 640 C CA . SER A 1 84 ? 22.352 -8.006 -0.904 1.00 94.31 84 SER A CA 1
ATOM 641 C C . SER A 1 84 ? 22.243 -6.500 -0.655 1.00 94.31 84 SER A C 1
ATOM 643 O O . SER A 1 84 ? 21.352 -6.080 0.082 1.00 94.31 84 SER A O 1
ATOM 645 N N . ARG A 1 85 ? 23.118 -5.683 -1.259 1.00 94.81 85 ARG A N 1
ATOM 646 C CA . ARG A 1 85 ? 23.089 -4.215 -1.135 1.00 94.81 85 ARG A CA 1
ATOM 647 C C . ARG A 1 85 ? 21.881 -3.590 -1.831 1.00 94.81 85 ARG A C 1
ATOM 649 O O . ARG A 1 85 ? 21.442 -2.518 -1.435 1.00 94.81 85 ARG A O 1
ATOM 656 N N . PHE A 1 86 ? 21.322 -4.273 -2.830 1.00 95.06 86 PHE A N 1
ATOM 657 C CA . PHE A 1 86 ? 20.141 -3.822 -3.566 1.00 95.06 86 PHE A CA 1
ATOM 658 C C . PHE A 1 86 ? 18.838 -4.403 -3.026 1.00 95.06 86 PHE A C 1
ATOM 660 O O . PHE A 1 86 ? 17.796 -4.090 -3.580 1.00 95.06 86 PHE A O 1
ATOM 667 N N . ARG A 1 87 ? 18.863 -5.223 -1.965 1.00 91.69 87 ARG A N 1
ATOM 668 C CA . ARG A 1 87 ? 17.702 -5.990 -1.473 1.00 91.69 87 ARG A CA 1
ATOM 669 C C . ARG A 1 87 ? 16.415 -5.165 -1.345 1.00 91.69 87 ARG A C 1
ATOM 671 O O . ARG A 1 87 ? 15.360 -5.648 -1.734 1.00 91.69 87 ARG A O 1
ATOM 678 N N . GLU A 1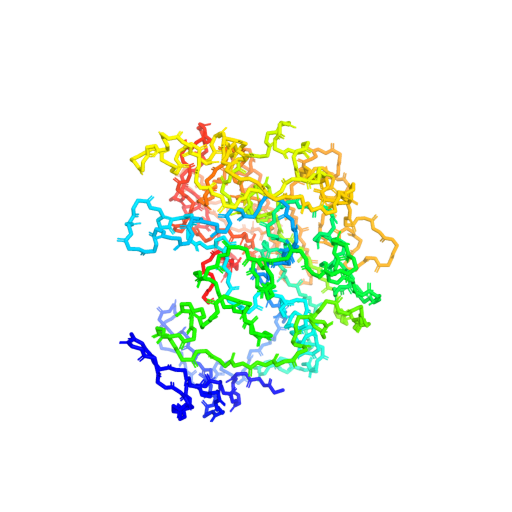 88 ? 16.509 -3.940 -0.834 1.00 89.56 88 GLU A N 1
ATOM 679 C CA . GLU A 1 88 ? 15.364 -3.030 -0.646 1.00 89.56 88 GLU A CA 1
ATOM 680 C C . GLU A 1 88 ? 14.884 -2.361 -1.943 1.00 89.56 88 GLU A C 1
ATOM 682 O O . GLU A 1 88 ? 13.798 -1.802 -1.987 1.00 89.56 88 GLU A O 1
ATOM 687 N N . LEU A 1 89 ? 15.666 -2.457 -3.019 1.00 91.94 89 LEU A N 1
ATOM 688 C CA . LEU A 1 89 ? 15.350 -1.955 -4.355 1.00 91.94 89 LEU A CA 1
ATOM 689 C C . LEU A 1 89 ? 14.978 -3.075 -5.346 1.00 91.94 89 LEU A C 1
ATOM 691 O O . LEU A 1 89 ? 14.870 -2.824 -6.544 1.00 91.94 89 LEU A O 1
ATOM 695 N N . LEU A 1 90 ? 14.828 -4.328 -4.899 1.00 88.25 90 LEU A N 1
ATOM 696 C CA . LEU A 1 90 ? 14.483 -5.452 -5.786 1.00 88.25 90 LEU A CA 1
ATOM 697 C C . LEU A 1 90 ? 12.973 -5.636 -5.982 1.00 88.25 90 LEU A C 1
ATOM 699 O O . LEU A 1 90 ? 12.567 -6.369 -6.880 1.00 88.25 90 LEU A O 1
ATOM 703 N N . THR A 1 91 ? 12.142 -4.978 -5.176 1.00 79.25 91 THR A N 1
ATOM 704 C CA . THR A 1 91 ? 10.671 -5.079 -5.214 1.00 79.25 91 THR A CA 1
ATOM 705 C C . THR A 1 91 ? 10.014 -4.217 -6.297 1.00 79.25 91 THR A C 1
ATOM 707 O O . THR A 1 91 ? 8.792 -4.249 -6.440 1.00 79.25 91 THR A O 1
ATOM 710 N N . MET A 1 92 ? 10.820 -3.508 -7.093 1.00 86.25 92 MET A N 1
ATOM 711 C CA . MET A 1 92 ? 10.391 -2.542 -8.113 1.00 86.25 92 MET A CA 1
ATOM 712 C C . MET A 1 92 ? 9.671 -3.182 -9.314 1.00 86.25 92 MET A C 1
ATOM 714 O O . MET A 1 92 ? 9.017 -2.497 -10.090 1.00 86.25 92 MET A O 1
ATOM 718 N N . GLN A 1 93 ? 9.812 -4.498 -9.510 1.00 90.50 93 GLN A N 1
ATOM 719 C CA . GLN A 1 93 ? 9.180 -5.236 -10.605 1.00 90.50 93 GLN A CA 1
ATOM 720 C C . GLN A 1 93 ? 8.722 -6.611 -10.117 1.00 90.50 93 GLN A C 1
ATOM 722 O O . GLN A 1 93 ? 9.488 -7.350 -9.497 1.00 90.50 93 GLN A O 1
ATOM 727 N N . ARG A 1 94 ? 7.471 -6.971 -10.411 1.00 91.81 94 ARG A N 1
ATOM 728 C CA . ARG A 1 94 ? 6.858 -8.260 -10.072 1.00 91.81 94 ARG A CA 1
ATOM 729 C C . ARG A 1 94 ? 6.390 -8.927 -11.367 1.00 91.81 94 ARG A C 1
ATOM 731 O O . ARG A 1 94 ? 5.763 -8.271 -12.195 1.00 91.81 94 ARG A O 1
ATOM 738 N N . PRO A 1 95 ? 6.607 -10.234 -11.586 1.00 92.81 95 PRO A N 1
ATOM 739 C CA . PRO A 1 95 ? 6.331 -10.837 -12.893 1.00 92.81 95 PRO A CA 1
ATOM 740 C C . PRO A 1 95 ? 4.870 -10.692 -13.340 1.00 92.81 95 PRO A C 1
ATOM 742 O O . PRO A 1 95 ? 4.608 -10.472 -14.512 1.00 92.81 95 PRO A O 1
ATOM 745 N N . GLN A 1 96 ? 3.900 -10.790 -12.433 1.00 93.69 96 GLN A N 1
ATOM 746 C CA . GLN A 1 96 ? 2.475 -10.706 -12.770 1.00 93.69 96 GLN A CA 1
ATOM 747 C C . GLN A 1 96 ? 1.865 -9.302 -12.601 1.00 93.69 96 GLN A C 1
ATOM 749 O O . GLN A 1 96 ? 0.642 -9.188 -12.600 1.00 93.69 96 GLN A O 1
ATOM 754 N N . GLU A 1 97 ? 2.662 -8.242 -12.453 1.00 94.19 97 GLU A N 1
ATOM 755 C CA . GLU A 1 97 ? 2.162 -6.895 -12.119 1.00 94.19 97 GLU A CA 1
ATOM 756 C C . GLU A 1 97 ? 1.154 -6.308 -13.112 1.00 94.19 97 GLU A C 1
ATOM 758 O O . GLU A 1 97 ? 0.214 -5.653 -12.675 1.00 94.19 97 GLU A O 1
ATOM 763 N N . ALA A 1 98 ? 1.236 -6.622 -14.411 1.00 95.31 98 ALA A N 1
ATOM 764 C CA . ALA A 1 98 ? 0.209 -6.194 -15.368 1.00 95.31 98 ALA A CA 1
ATOM 765 C C . ALA A 1 98 ? -1.201 -6.722 -15.020 1.00 95.31 98 ALA A C 1
ATOM 767 O O . ALA A 1 98 ? -2.206 -6.119 -15.382 1.00 95.31 98 ALA A O 1
ATOM 768 N N . LEU A 1 99 ? -1.305 -7.840 -14.290 1.00 96.88 99 LEU A N 1
ATOM 769 C CA . LEU A 1 99 ? -2.580 -8.414 -13.847 1.00 96.88 99 LEU A CA 1
ATOM 770 C C . LEU A 1 99 ? -3.083 -7.825 -12.519 1.00 96.88 99 LEU A C 1
ATOM 772 O O . LEU A 1 99 ? -4.144 -8.242 -12.048 1.00 96.88 99 LEU A O 1
ATOM 776 N N . ASN A 1 100 ? -2.351 -6.890 -11.903 1.00 96.50 100 ASN A N 1
ATOM 777 C CA . ASN A 1 100 ? -2.625 -6.386 -10.557 1.00 96.50 100 ASN A CA 1
ATOM 778 C C . ASN A 1 100 ? -4.059 -5.842 -10.410 1.00 96.50 100 ASN A C 1
ATOM 780 O O . ASN A 1 100 ? -4.795 -6.313 -9.542 1.00 96.50 100 ASN A O 1
ATOM 784 N N . SER A 1 101 ? -4.528 -4.973 -11.314 1.00 97.75 101 SER A N 1
ATOM 785 C CA . SER A 1 101 ? -5.898 -4.433 -11.237 1.00 97.75 101 SER A CA 1
ATOM 786 C C . SER A 1 101 ? -6.976 -5.522 -11.331 1.00 97.75 101 SER A C 1
ATOM 788 O O . SER A 1 101 ? -7.997 -5.451 -10.646 1.00 97.75 101 SER A O 1
ATOM 790 N N . HIS A 1 102 ? -6.751 -6.573 -12.129 1.00 98.06 102 HIS A N 1
ATOM 791 C CA . HIS A 1 102 ? -7.675 -7.712 -12.235 1.00 98.06 102 HIS A CA 1
ATOM 792 C C . HIS A 1 102 ? -7.677 -8.570 -10.967 1.00 98.06 102 HIS A C 1
ATOM 794 O O . HIS A 1 102 ? -8.736 -9.054 -10.552 1.00 98.06 102 HIS A O 1
ATOM 800 N N . ALA A 1 103 ? -6.509 -8.744 -10.340 1.00 97.06 103 ALA A N 1
ATOM 801 C CA . ALA A 1 103 ? -6.379 -9.431 -9.060 1.00 97.06 103 ALA A CA 1
ATOM 802 C C . ALA A 1 103 ? -7.116 -8.667 -7.949 1.00 97.06 103 ALA A C 1
ATOM 804 O O . ALA A 1 103 ? -7.923 -9.264 -7.237 1.00 97.06 103 ALA A O 1
ATOM 805 N N . ILE A 1 104 ? -6.948 -7.345 -7.871 1.00 98.19 104 ILE A N 1
ATOM 806 C CA . ILE A 1 104 ? -7.654 -6.498 -6.897 1.00 98.19 104 ILE A CA 1
ATOM 807 C C . ILE A 1 104 ? -9.166 -6.522 -7.150 1.00 98.19 104 ILE A C 1
ATOM 809 O O . ILE A 1 104 ? -9.948 -6.690 -6.217 1.00 98.19 104 ILE A O 1
ATOM 813 N N . ALA A 1 105 ? -9.612 -6.466 -8.408 1.00 98.44 105 ALA A N 1
ATOM 814 C CA . ALA A 1 105 ? -11.031 -6.615 -8.732 1.00 98.44 105 ALA A CA 1
ATOM 815 C C . ALA A 1 105 ? -11.589 -7.980 -8.284 1.00 98.44 105 ALA A C 1
ATOM 817 O O . ALA A 1 105 ? -12.743 -8.081 -7.860 1.00 98.44 105 ALA A O 1
ATOM 818 N N . ALA A 1 106 ? -10.783 -9.045 -8.356 1.00 96.94 106 ALA A N 1
ATOM 819 C CA . ALA A 1 106 ? -11.149 -10.347 -7.807 1.00 96.94 106 ALA A CA 1
ATOM 820 C C . ALA A 1 106 ? -11.208 -10.337 -6.271 1.00 96.94 106 ALA A C 1
ATOM 822 O O . ALA A 1 106 ? -12.128 -10.940 -5.721 1.00 96.94 106 ALA A O 1
ATOM 823 N N . MET A 1 107 ? -10.306 -9.620 -5.590 1.00 96.31 107 MET A N 1
ATOM 824 C CA . MET A 1 107 ? -10.352 -9.419 -4.134 1.00 96.31 107 MET A CA 1
ATOM 825 C C . MET A 1 107 ? -11.618 -8.666 -3.703 1.00 96.31 107 MET A C 1
ATOM 827 O O . MET A 1 107 ? -12.297 -9.102 -2.775 1.00 96.31 107 MET A O 1
ATOM 831 N N . VAL A 1 108 ? -12.001 -7.605 -4.423 1.00 98.00 108 VAL A N 1
ATOM 832 C CA . VAL A 1 108 ? -13.256 -6.864 -4.194 1.00 98.00 108 VAL A CA 1
ATOM 833 C C . VAL A 1 108 ? -14.469 -7.784 -4.356 1.00 98.00 108 VAL A C 1
ATOM 835 O O . VAL A 1 108 ? -15.335 -7.839 -3.483 1.00 98.00 108 VAL A O 1
ATOM 838 N N . ARG A 1 109 ? -14.524 -8.587 -5.429 1.00 97.25 109 ARG A N 1
ATOM 839 C CA . ARG A 1 109 ? -15.599 -9.584 -5.600 1.00 97.25 109 ARG A CA 1
ATOM 840 C C . ARG A 1 109 ? -15.609 -10.620 -4.477 1.00 97.25 109 ARG A C 1
ATOM 842 O O . ARG A 1 109 ? -16.683 -10.994 -4.011 1.00 97.25 109 ARG A O 1
ATOM 849 N N . ALA A 1 110 ? -14.435 -11.084 -4.053 1.00 94.38 110 ALA A N 1
ATOM 850 C CA . ALA A 1 110 ? -14.309 -12.077 -2.997 1.00 94.38 110 ALA A CA 1
ATOM 851 C C . ALA A 1 110 ? -14.834 -11.544 -1.661 1.00 94.38 110 ALA A C 1
ATOM 853 O O . ALA A 1 110 ? -15.608 -12.246 -1.012 1.00 94.38 110 ALA A O 1
ATOM 854 N N . ILE A 1 111 ? -14.487 -10.307 -1.282 1.00 94.88 111 ILE A N 1
ATOM 855 C CA . ILE A 1 111 ? -14.962 -9.727 -0.022 1.00 94.88 111 ILE A CA 1
ATOM 856 C C . ILE A 1 111 ? -16.455 -9.380 -0.070 1.00 94.88 111 ILE A C 1
ATOM 858 O O . ILE A 1 111 ? -17.179 -9.634 0.888 1.00 94.88 111 ILE A O 1
ATOM 862 N N . ASN A 1 112 ? -16.957 -8.910 -1.216 1.00 96.19 112 ASN A N 1
ATOM 863 C CA . ASN A 1 112 ? -18.386 -8.651 -1.426 1.00 96.19 112 ASN A CA 1
ATOM 864 C C . ASN A 1 112 ? -19.266 -9.906 -1.341 1.00 96.19 112 ASN A C 1
ATOM 866 O O . ASN A 1 112 ? -20.475 -9.787 -1.117 1.00 96.19 112 ASN A O 1
ATOM 870 N N . ALA A 1 113 ? -18.680 -11.082 -1.578 1.00 94.19 113 ALA A N 1
ATOM 871 C CA . ALA A 1 113 ? -19.348 -12.375 -1.480 1.00 94.19 113 ALA A CA 1
ATOM 872 C C . ALA A 1 113 ? -19.379 -12.928 -0.042 1.00 94.19 113 ALA A C 1
ATOM 874 O O . ALA A 1 113 ? -19.968 -13.984 0.190 1.00 94.19 113 ALA A O 1
ATOM 875 N N . ILE A 1 114 ? -18.748 -12.248 0.921 1.00 92.31 114 ILE A N 1
ATOM 876 C CA . ILE A 1 114 ? -18.824 -12.609 2.338 1.00 92.31 114 ILE A CA 1
ATOM 877 C C . ILE A 1 114 ? -20.114 -12.022 2.909 1.00 92.31 114 ILE A C 1
ATOM 879 O O . ILE A 1 114 ? -20.167 -10.861 3.303 1.00 92.31 114 ILE A O 1
ATOM 883 N N . GLU A 1 115 ? -21.170 -12.831 2.941 1.00 89.31 115 GLU A N 1
ATOM 884 C CA . GLU A 1 115 ? -22.459 -12.429 3.522 1.00 89.31 115 GLU A CA 1
ATOM 885 C C . GLU A 1 115 ? -22.396 -12.329 5.053 1.00 89.31 115 GLU A C 1
ATOM 887 O O . GLU A 1 115 ? -23.044 -11.471 5.650 1.00 89.31 115 GLU A O 1
ATOM 892 N N . ALA A 1 116 ? -21.590 -13.189 5.677 1.00 90.06 116 ALA A N 1
ATOM 893 C CA . ALA A 1 116 ? -21.406 -13.266 7.117 1.00 90.06 116 ALA A CA 1
ATOM 894 C C . ALA A 1 116 ? -19.970 -13.687 7.457 1.00 90.06 116 ALA A C 1
ATOM 896 O O . ALA A 1 116 ? -19.391 -14.563 6.806 1.00 90.06 116 ALA A O 1
ATOM 897 N N . ALA A 1 117 ? -19.397 -13.079 8.494 1.00 89.06 117 ALA A N 1
ATOM 898 C CA . ALA A 1 117 ? -18.081 -13.423 9.005 1.00 89.06 117 ALA A CA 1
ATOM 899 C C . ALA A 1 117 ? -18.070 -14.880 9.512 1.00 89.06 117 ALA A C 1
ATOM 901 O O . ALA A 1 117 ? -18.979 -15.289 10.239 1.00 89.06 117 ALA A O 1
ATOM 902 N N . PRO A 1 118 ? -17.036 -15.675 9.184 1.00 82.88 118 PRO A N 1
ATOM 903 C CA . PRO A 1 118 ? -17.069 -17.131 9.345 1.00 82.88 118 PRO A CA 1
ATOM 904 C C . PRO A 1 118 ? -17.113 -17.618 10.800 1.00 82.88 118 PRO A C 1
ATOM 906 O O . PRO A 1 118 ? -17.440 -18.778 11.038 1.00 82.88 118 PRO A O 1
ATOM 909 N N . VAL A 1 119 ? -16.754 -16.767 11.767 1.00 82.12 119 VAL A N 1
ATOM 910 C CA . VAL A 1 119 ? -16.764 -17.107 13.201 1.00 82.12 119 VAL A CA 1
ATOM 911 C C . VAL A 1 119 ? -18.010 -16.576 13.897 1.00 82.12 119 VAL A C 1
ATOM 913 O O . VAL A 1 119 ? -18.654 -17.320 14.628 1.00 82.12 119 VAL A O 1
ATOM 916 N N . SER A 1 120 ? -18.341 -15.299 13.698 1.00 86.19 120 SER A N 1
ATOM 917 C CA . SER A 1 120 ? -19.437 -14.639 14.413 1.00 86.19 120 SER A CA 1
ATOM 918 C C . SER A 1 120 ? -20.796 -14.764 13.733 1.00 86.19 120 SER A C 1
ATOM 920 O O . SER A 1 120 ? -21.815 -14.573 14.387 1.00 86.19 120 SER A O 1
ATOM 922 N N . GLY A 1 121 ? -20.833 -15.018 12.423 1.00 89.25 121 GLY A N 1
ATOM 923 C CA . GLY A 1 121 ? -22.054 -14.898 11.626 1.00 89.25 121 GLY A CA 1
ATOM 924 C C . GLY A 1 121 ? -22.510 -13.448 11.390 1.00 89.25 121 GLY A C 1
ATOM 925 O O . GLY A 1 121 ? -23.521 -13.238 10.724 1.00 89.25 121 GLY A O 1
ATOM 926 N N . SER A 1 122 ? -21.787 -12.449 11.904 1.00 91.44 122 SER A N 1
ATOM 927 C CA . SER A 1 122 ? -22.115 -11.028 11.729 1.00 91.44 122 SER A CA 1
ATOM 928 C C . SER A 1 122 ? -21.760 -10.532 10.325 1.00 91.44 122 SER A C 1
ATOM 930 O O . SER A 1 122 ? -20.779 -11.012 9.751 1.00 91.44 122 SER A O 1
ATOM 932 N N . PRO A 1 123 ? -22.491 -9.552 9.768 1.00 93.06 123 PRO A N 1
ATOM 933 C CA . PRO A 1 123 ? -22.089 -8.906 8.521 1.00 93.06 123 PRO A CA 1
ATOM 934 C C . PRO A 1 123 ? -20.764 -8.157 8.705 1.00 93.06 123 PRO A C 1
ATOM 936 O O . PRO A 1 123 ? -20.474 -7.671 9.795 1.00 93.06 123 PRO A O 1
ATOM 939 N N . ILE A 1 124 ? -19.980 -8.023 7.632 1.00 94.50 124 ILE A N 1
ATOM 940 C CA . ILE A 1 124 ? -18.824 -7.119 7.632 1.00 94.50 124 ILE A CA 1
ATOM 941 C C . ILE A 1 124 ? -19.345 -5.679 7.687 1.00 94.50 124 ILE A C 1
ATOM 943 O O . ILE A 1 124 ? -20.010 -5.222 6.758 1.00 94.50 124 ILE A O 1
ATOM 947 N N . GLU A 1 125 ? -19.037 -4.973 8.771 1.00 95.38 125 GLU A N 1
ATOM 948 C CA . GLU A 1 125 ? -19.499 -3.601 9.009 1.00 95.38 125 GLU A CA 1
ATOM 949 C C . GLU A 1 125 ? -18.658 -2.569 8.253 1.00 95.38 125 GLU A C 1
ATOM 951 O O . GLU A 1 125 ? -19.182 -1.555 7.797 1.00 95.38 125 GLU A O 1
ATOM 956 N N . LEU A 1 126 ? -17.356 -2.832 8.118 1.00 96.50 126 LEU A N 1
ATOM 957 C CA . LEU A 1 126 ? -16.372 -1.905 7.568 1.00 96.50 126 LEU A CA 1
ATOM 958 C C . LEU A 1 126 ? -15.183 -2.668 6.977 1.00 96.50 126 LEU A C 1
ATOM 960 O O . LEU A 1 126 ? -14.775 -3.693 7.523 1.00 96.50 126 LEU A O 1
ATOM 964 N N . LEU A 1 127 ? -14.592 -2.151 5.902 1.00 98.06 127 LEU A N 1
ATOM 965 C CA . LEU A 1 127 ? -13.267 -2.561 5.436 1.00 98.06 127 LEU A CA 1
ATOM 966 C C . LEU A 1 127 ? -12.199 -1.562 5.906 1.00 98.06 127 LEU A C 1
ATOM 968 O O . LEU A 1 127 ? -12.364 -0.355 5.752 1.00 98.06 127 LEU A O 1
ATOM 972 N N . VAL A 1 128 ? -11.094 -2.056 6.458 1.00 98.50 128 VAL A N 1
ATOM 973 C CA . VAL A 1 128 ? -9.913 -1.250 6.796 1.00 98.50 128 VAL A CA 1
ATOM 974 C C . VAL A 1 128 ? -8.821 -1.537 5.769 1.00 98.50 128 VAL A C 1
ATOM 976 O O . VAL A 1 128 ? -8.397 -2.685 5.635 1.00 98.50 128 VAL A O 1
ATOM 979 N N . MET A 1 129 ? -8.393 -0.509 5.036 1.00 98.12 129 MET A N 1
ATOM 980 C CA . MET A 1 129 ? -7.285 -0.567 4.084 1.00 98.12 129 MET A CA 1
ATOM 981 C C . MET A 1 129 ? -6.020 -0.020 4.750 1.00 98.12 129 MET A C 1
ATOM 983 O O . MET A 1 129 ? -5.892 1.194 4.895 1.00 98.12 129 MET A O 1
ATOM 987 N N . THR A 1 130 ? -5.086 -0.870 5.188 1.00 98.19 130 THR A N 1
ATOM 988 C CA . THR A 1 130 ? -3.931 -0.425 5.997 1.00 98.19 130 THR A CA 1
ATOM 989 C C . THR A 1 130 ? -2.755 0.121 5.184 1.00 98.19 130 THR A C 1
ATOM 991 O O . THR A 1 130 ? -1.611 -0.075 5.566 1.00 98.19 130 THR A O 1
ATOM 994 N N . GLY A 1 131 ? -3.018 0.871 4.113 1.00 96.88 131 GLY A N 1
ATOM 995 C CA . GLY A 1 131 ? -1.993 1.559 3.318 1.00 96.88 131 GLY A CA 1
ATOM 996 C C . GLY A 1 131 ? -1.380 0.696 2.217 1.00 96.88 131 GLY A C 1
ATOM 997 O O . GLY A 1 131 ? -1.692 -0.495 2.106 1.00 96.88 131 GLY A O 1
ATOM 998 N N . ASP A 1 132 ? -0.547 1.327 1.391 1.00 97.94 132 ASP A N 1
ATOM 999 C CA . ASP A 1 132 ? 0.000 0.765 0.155 1.00 97.94 132 ASP A CA 1
ATOM 1000 C C . ASP A 1 132 ? -1.105 0.302 -0.811 1.00 97.94 132 ASP A C 1
ATOM 1002 O O . ASP A 1 132 ? -1.113 -0.797 -1.376 1.00 97.94 132 ASP A O 1
ATOM 1006 N N . ALA A 1 133 ? -2.102 1.166 -0.978 1.00 97.75 133 ALA A N 1
ATOM 1007 C CA . ALA A 1 133 ? -3.130 1.043 -1.996 1.00 97.75 133 ALA A CA 1
ATOM 1008 C C . ALA A 1 133 ? -2.578 1.303 -3.399 1.00 97.75 133 ALA A C 1
ATOM 1010 O O . ALA A 1 133 ? -2.971 0.609 -4.337 1.00 97.75 133 ALA A O 1
ATOM 1011 N N . ILE A 1 134 ? -1.671 2.269 -3.540 1.00 97.56 134 ILE A N 1
ATOM 1012 C CA . ILE A 1 134 ? -0.946 2.584 -4.781 1.00 97.56 134 ILE A CA 1
ATOM 1013 C C . ILE A 1 134 ? 0.535 2.227 -4.631 1.00 97.56 134 ILE A C 1
ATOM 1015 O O . ILE A 1 134 ? 0.948 1.795 -3.561 1.00 97.56 134 ILE A O 1
ATOM 1019 N N . ASP A 1 135 ? 1.328 2.326 -5.699 1.00 95.69 135 ASP A N 1
ATOM 1020 C CA . ASP A 1 135 ? 2.717 1.842 -5.689 1.00 95.69 135 ASP A CA 1
ATOM 1021 C C . ASP A 1 135 ? 3.770 2.953 -5.783 1.00 95.69 135 ASP A C 1
ATOM 1023 O O . ASP A 1 135 ? 4.899 2.781 -5.321 1.00 95.69 135 ASP A O 1
ATOM 1027 N N . ASN A 1 136 ? 3.442 4.084 -6.401 1.00 95.31 136 ASN A N 1
ATOM 1028 C CA . ASN A 1 136 ? 4.444 5.056 -6.816 1.00 95.31 136 ASN A CA 1
ATOM 1029 C C . ASN A 1 136 ? 4.046 6.512 -6.537 1.00 95.31 136 ASN A C 1
ATOM 1031 O O . ASN A 1 136 ? 4.551 7.433 -7.188 1.00 95.31 136 ASN A O 1
ATOM 1035 N N . ALA A 1 137 ? 3.139 6.711 -5.577 1.00 97.25 137 ALA A N 1
ATOM 1036 C CA . ALA A 1 137 ? 2.543 7.992 -5.206 1.00 97.25 137 ALA A CA 1
ATOM 1037 C C . ALA A 1 137 ? 1.814 8.713 -6.360 1.00 97.25 137 ALA A C 1
ATOM 1039 O O . ALA A 1 137 ? 1.649 9.932 -6.321 1.00 97.25 137 ALA A O 1
ATOM 1040 N N . GLN A 1 138 ? 1.387 8.012 -7.420 1.00 97.94 138 GLN A N 1
ATOM 1041 C CA . GLN A 1 138 ? 0.871 8.660 -8.635 1.00 97.94 138 GLN A CA 1
ATOM 1042 C C . GLN A 1 138 ? -0.657 8.807 -8.639 1.00 97.94 138 GLN A C 1
ATOM 1044 O O . GLN A 1 138 ? -1.408 7.937 -8.195 1.00 97.94 138 GLN A O 1
ATOM 1049 N N . ALA A 1 139 ? -1.149 9.916 -9.199 1.00 98.12 139 ALA A N 1
ATOM 1050 C CA . ALA A 1 139 ? -2.582 10.200 -9.238 1.00 98.12 139 ALA A CA 1
ATOM 1051 C C . ALA A 1 139 ? -3.378 9.248 -10.154 1.00 98.12 139 ALA A C 1
ATOM 1053 O O . ALA A 1 139 ? -4.551 8.985 -9.883 1.00 98.12 139 ALA A O 1
ATOM 1054 N N . ASN A 1 140 ? -2.771 8.717 -11.218 1.00 98.00 140 ASN A N 1
ATOM 1055 C CA . ASN A 1 140 ? -3.391 7.716 -12.088 1.00 98.00 140 ASN A CA 1
ATOM 1056 C C . ASN A 1 140 ? -3.565 6.369 -11.371 1.00 98.00 140 ASN A C 1
ATOM 1058 O O . ASN A 1 140 ? -4.632 5.765 -11.468 1.00 98.00 140 ASN A O 1
ATOM 1062 N N . GLU A 1 141 ? -2.576 5.942 -10.585 1.00 98.31 141 GLU A N 1
ATOM 1063 C CA . GLU A 1 141 ? -2.696 4.767 -9.715 1.00 98.31 141 GLU A CA 1
ATOM 1064 C C . GLU A 1 141 ? -3.831 4.957 -8.704 1.00 98.31 141 GLU A C 1
ATOM 1066 O O . GLU A 1 141 ? -4.672 4.073 -8.540 1.00 98.31 141 GLU A O 1
ATOM 1071 N N . PHE A 1 142 ? -3.937 6.145 -8.101 1.00 97.88 142 PHE A N 1
ATOM 1072 C CA . PHE A 1 142 ? -5.017 6.458 -7.164 1.00 97.88 142 PHE A CA 1
ATOM 1073 C C . PHE A 1 142 ? -6.405 6.452 -7.826 1.00 97.88 142 PHE A C 1
ATOM 1075 O O . PHE A 1 142 ? -7.392 5.996 -7.235 1.00 97.88 142 PHE A O 1
ATOM 1082 N N . ALA A 1 143 ? -6.500 6.927 -9.070 1.00 97.69 143 ALA A N 1
ATOM 1083 C CA . ALA A 1 143 ? -7.732 6.858 -9.849 1.00 97.69 143 ALA A CA 1
ATOM 1084 C C . ALA A 1 143 ? -8.150 5.400 -10.106 1.00 97.69 143 ALA A C 1
ATOM 1086 O O . ALA A 1 143 ? -9.314 5.055 -9.891 1.00 97.69 143 ALA A O 1
ATOM 1087 N N . THR A 1 144 ? -7.200 4.537 -10.480 1.00 98.31 144 THR A N 1
ATO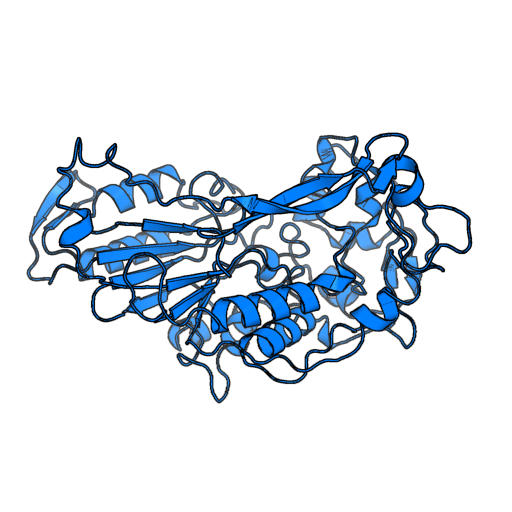M 1088 C CA . THR A 1 144 ? -7.418 3.093 -10.659 1.00 98.31 144 THR A CA 1
ATOM 1089 C C . THR A 1 144 ? -7.826 2.417 -9.353 1.00 98.31 144 THR A C 1
ATOM 1091 O O . THR A 1 144 ? -8.833 1.707 -9.327 1.00 98.31 144 THR A O 1
ATOM 1094 N N . TYR A 1 145 ? -7.111 2.691 -8.257 1.00 98.19 145 TYR A N 1
ATOM 1095 C CA . TYR A 1 145 ? -7.455 2.230 -6.911 1.00 98.19 145 TYR A CA 1
ATOM 1096 C C . TYR A 1 145 ? -8.898 2.584 -6.562 1.00 98.19 145 TYR A C 1
ATOM 1098 O O . TYR A 1 145 ? -9.685 1.717 -6.175 1.00 98.19 145 TYR A O 1
ATOM 1106 N N . THR A 1 146 ? -9.288 3.842 -6.770 1.00 97.25 146 THR A N 1
ATOM 1107 C CA . THR A 1 146 ? -10.632 4.230 -6.365 1.00 97.25 146 THR A CA 1
ATOM 1108 C C . THR A 1 146 ? -11.713 3.699 -7.301 1.00 97.25 146 THR A C 1
ATOM 1110 O O . THR A 1 146 ? -12.792 3.370 -6.830 1.00 97.25 146 THR A O 1
ATOM 1113 N N . ALA A 1 147 ? -11.456 3.556 -8.605 1.00 97.81 147 ALA A N 1
ATOM 1114 C CA . ALA A 1 147 ? -12.396 2.885 -9.507 1.00 97.81 147 ALA A CA 1
ATOM 1115 C C . ALA A 1 147 ? -12.609 1.414 -9.105 1.00 97.81 147 ALA A C 1
ATOM 1117 O O . ALA A 1 147 ? -13.722 0.897 -9.194 1.00 97.81 147 ALA A O 1
ATOM 1118 N N . LEU A 1 148 ? -11.564 0.744 -8.603 1.00 98.56 148 LEU A N 1
ATOM 1119 C CA . LEU A 1 148 ? -11.671 -0.611 -8.066 1.00 98.56 148 LEU A CA 1
ATOM 1120 C C . LEU A 1 148 ? -12.548 -0.655 -6.805 1.00 98.56 148 LEU A C 1
ATOM 1122 O O . LEU A 1 148 ? -13.411 -1.531 -6.718 1.00 98.56 148 LEU A O 1
ATOM 1126 N N . PHE A 1 149 ? -12.352 0.281 -5.871 1.00 98.12 149 PHE A N 1
ATOM 1127 C CA . PHE A 1 149 ? -13.000 0.286 -4.552 1.00 98.12 149 PHE A CA 1
ATOM 1128 C C . PHE A 1 149 ? -14.392 0.927 -4.529 1.00 98.12 149 PHE A C 1
ATOM 1130 O O . PHE A 1 149 ? -15.273 0.418 -3.848 1.00 98.12 149 PHE A O 1
ATOM 1137 N N . GLU A 1 150 ? -14.639 1.983 -5.296 1.00 97.06 150 GLU A N 1
ATOM 1138 C CA . GLU A 1 150 ? -15.955 2.639 -5.383 1.00 97.06 150 GLU A CA 1
ATOM 1139 C C . GLU A 1 150 ? -16.827 2.060 -6.503 1.00 97.06 150 GLU A C 1
ATOM 1141 O O . GLU A 1 150 ? -18.041 2.256 -6.523 1.00 97.06 150 GLU A O 1
ATOM 1146 N N . GLY A 1 151 ? -16.216 1.301 -7.413 1.00 96.69 151 GLY A N 1
ATOM 1147 C CA . GLY A 1 151 ? -16.863 0.796 -8.614 1.00 96.69 151 GLY A CA 1
ATOM 1148 C C . GLY A 1 151 ? -16.797 1.791 -9.770 1.00 96.69 151 GLY A C 1
ATOM 1149 O O . GLY A 1 151 ? -16.484 2.972 -9.610 1.00 96.69 151 GLY A O 1
ATOM 1150 N N . GLY A 1 152 ? -17.089 1.289 -10.967 1.00 96.25 152 GLY A N 1
ATOM 1151 C CA . GLY A 1 152 ? -16.990 2.047 -12.212 1.00 96.25 152 GLY A CA 1
ATOM 1152 C C . GLY A 1 152 ? -15.895 1.526 -13.137 1.00 96.25 152 GLY A C 1
ATOM 1153 O O . GLY A 1 152 ? -15.408 0.405 -12.988 1.00 96.25 152 GLY A O 1
ATOM 1154 N N . MET A 1 153 ? -15.546 2.330 -14.141 1.00 97.88 153 MET A N 1
ATOM 1155 C CA . MET A 1 153 ? -14.592 1.934 -15.174 1.00 97.88 153 MET A CA 1
ATOM 1156 C C . MET A 1 153 ? -13.157 2.008 -14.648 1.00 97.88 153 MET A C 1
ATOM 1158 O O . MET A 1 153 ? -12.662 3.083 -14.317 1.00 97.88 153 MET A O 1
ATOM 1162 N N . VAL A 1 154 ? -12.487 0.863 -14.620 1.00 98.25 154 VAL A N 1
ATOM 1163 C CA . VAL A 1 154 ? -11.062 0.728 -14.325 1.00 98.25 154 VAL A CA 1
ATOM 1164 C C . VAL A 1 154 ? -10.298 0.796 -15.638 1.00 98.25 154 VAL A C 1
ATOM 1166 O O . VAL A 1 154 ? -10.622 0.067 -16.575 1.00 98.25 154 VAL A O 1
ATOM 1169 N N . ASN A 1 155 ? -9.276 1.647 -15.702 1.00 95.50 155 ASN A N 1
ATOM 1170 C CA . ASN A 1 155 ? -8.371 1.730 -16.843 1.00 95.50 155 ASN A CA 1
ATOM 1171 C C . ASN A 1 155 ? -6.935 1.408 -16.395 1.00 95.50 155 ASN A C 1
ATOM 1173 O O . ASN A 1 155 ? -6.274 2.286 -15.846 1.00 95.50 155 ASN A O 1
ATOM 1177 N N . PRO A 1 156 ? -6.455 0.168 -16.601 1.00 94.25 156 PRO A N 1
ATOM 1178 C CA . PRO A 1 156 ? -5.094 -0.212 -16.222 1.00 94.25 156 PRO A CA 1
ATOM 1179 C C . PRO A 1 156 ? -4.004 0.429 -17.094 1.00 94.25 156 PRO A C 1
ATOM 1181 O O . PRO A 1 156 ? -2.846 0.443 -16.690 1.00 94.25 156 PRO A O 1
ATOM 1184 N N . ALA A 1 157 ? -4.353 0.931 -18.283 1.00 93.00 157 ALA A N 1
ATOM 1185 C CA . ALA A 1 157 ? -3.409 1.532 -19.218 1.00 93.00 157 ALA A CA 1
ATOM 1186 C C . ALA A 1 157 ? -3.216 3.031 -18.986 1.00 93.00 157 ALA A C 1
ATOM 1188 O O . ALA A 1 157 ? -4.181 3.778 -18.802 1.00 93.00 157 ALA A O 1
ATOM 1189 N N . SER A 1 158 ? -1.961 3.469 -19.066 1.00 89.00 158 SER A N 1
ATOM 1190 C CA . SER A 1 158 ? -1.549 4.878 -18.979 1.00 89.00 158 SER A CA 1
ATOM 1191 C C . SER A 1 158 ? -0.651 5.310 -20.151 1.00 89.00 158 SER A C 1
ATOM 1193 O O . SER A 1 158 ? -0.391 6.502 -20.324 1.00 89.00 158 SER A O 1
ATOM 1195 N N . GLY A 1 159 ? -0.138 4.351 -20.928 1.00 80.94 159 GLY A N 1
ATOM 1196 C CA . GLY A 1 159 ? 0.796 4.558 -22.029 1.00 80.94 159 GLY A CA 1
ATOM 1197 C C . GLY A 1 159 ? 0.136 4.724 -23.398 1.00 80.94 159 GLY A C 1
ATOM 1198 O O . GLY A 1 159 ? -0.984 5.221 -23.543 1.00 80.94 159 GLY A O 1
ATOM 1199 N N . GLY A 1 160 ? 0.895 4.354 -24.427 1.00 82.12 160 GLY A N 1
ATOM 1200 C CA . GLY A 1 160 ? 0.491 4.441 -25.827 1.00 82.12 160 GLY A CA 1
ATOM 1201 C C . GLY A 1 160 ? -0.518 3.369 -26.253 1.00 82.12 160 GLY A C 1
ATOM 1202 O O . GLY A 1 160 ? -1.112 2.657 -25.451 1.00 82.12 160 GLY A O 1
ATOM 1203 N N . ILE A 1 161 ? -0.719 3.245 -27.569 1.00 81.06 161 ILE A N 1
ATOM 1204 C CA . ILE A 1 161 ? -1.573 2.187 -28.149 1.00 81.06 161 ILE A CA 1
ATOM 1205 C C . ILE A 1 161 ? -0.994 0.797 -27.851 1.00 81.06 161 ILE A C 1
ATOM 1207 O O . ILE A 1 161 ? -1.737 -0.156 -27.627 1.00 81.06 161 ILE A O 1
ATOM 1211 N N . GLU A 1 162 ? 0.332 0.683 -27.880 1.00 85.56 162 GLU A N 1
ATOM 1212 C CA . GLU A 1 162 ? 1.047 -0.516 -27.461 1.00 85.56 162 GLU A CA 1
ATOM 1213 C C . GLU A 1 162 ? 1.458 -0.373 -25.998 1.00 85.56 162 GLU A C 1
ATOM 1215 O O . GLU A 1 162 ? 1.812 0.720 -25.565 1.00 85.56 162 GLU A O 1
ATOM 1220 N N . THR A 1 163 ? 1.444 -1.480 -25.252 1.00 90.00 163 THR A N 1
ATOM 1221 C CA . THR A 1 163 ? 1.894 -1.497 -23.857 1.00 90.00 163 THR A CA 1
ATOM 1222 C C . THR A 1 163 ? 3.367 -1.086 -23.760 1.00 90.00 163 THR A C 1
ATOM 1224 O O . THR A 1 163 ? 4.234 -1.693 -24.388 1.00 90.00 163 THR A O 1
ATOM 1227 N N . GLU A 1 164 ? 3.667 -0.092 -22.927 1.00 93.81 164 GLU A N 1
ATOM 1228 C CA . GLU A 1 164 ? 5.007 0.478 -22.720 1.00 93.81 164 GLU A CA 1
ATOM 1229 C C . GLU A 1 164 ? 5.658 -0.047 -21.421 1.00 93.81 164 GLU A C 1
ATOM 1231 O O . GLU A 1 164 ? 6.242 0.686 -20.621 1.00 93.81 164 GLU A O 1
ATOM 1236 N N . SER A 1 165 ? 5.557 -1.362 -21.207 1.00 93.75 165 SER A N 1
ATOM 1237 C CA . SER A 1 165 ? 6.088 -2.073 -20.032 1.00 93.75 165 SER A CA 1
ATOM 1238 C C . SER A 1 165 ? 7.312 -2.932 -20.370 1.00 93.75 165 SER A C 1
ATOM 1240 O O . SER A 1 165 ? 7.476 -3.388 -21.507 1.00 93.75 165 SER A O 1
ATOM 1242 N N . VAL A 1 166 ? 8.123 -3.255 -19.355 1.00 94.25 166 VAL A N 1
ATOM 1243 C CA . VAL A 1 166 ? 9.238 -4.215 -19.449 1.00 94.25 166 VAL A CA 1
ATOM 1244 C C . VAL A 1 166 ? 8.823 -5.619 -19.897 1.00 94.25 166 VAL A C 1
ATOM 1246 O O . VAL A 1 166 ? 9.646 -6.386 -20.406 1.00 94.25 166 VAL A O 1
ATOM 1249 N N . GLN A 1 167 ? 7.542 -5.954 -19.732 1.00 94.38 167 GLN A N 1
ATOM 1250 C CA . GLN A 1 167 ? 6.967 -7.239 -20.132 1.00 94.38 167 GLN A CA 1
ATOM 1251 C C . GLN A 1 167 ? 6.699 -7.334 -21.642 1.00 94.38 167 GLN A C 1
ATOM 1253 O O . GLN A 1 167 ? 6.425 -8.420 -22.159 1.00 94.38 167 GLN A O 1
ATOM 1258 N N . SER A 1 168 ? 6.779 -6.212 -22.359 1.00 93.38 168 SER A N 1
ATOM 1259 C CA . SER A 1 168 ? 6.394 -6.124 -23.766 1.00 93.38 168 SER A CA 1
ATOM 1260 C C . SER A 1 168 ? 7.372 -6.881 -24.675 1.00 93.38 168 SER A C 1
ATOM 1262 O O . SER A 1 168 ? 8.589 -6.851 -24.443 1.00 93.38 168 SER A O 1
ATOM 1264 N N . PRO A 1 169 ? 6.897 -7.519 -25.765 1.00 91.44 169 PRO A N 1
ATOM 1265 C CA . PRO A 1 169 ? 7.755 -8.309 -26.652 1.00 91.44 169 PRO A CA 1
ATOM 1266 C C . PRO A 1 169 ? 8.963 -7.556 -27.214 1.00 91.44 169 PRO A C 1
ATOM 1268 O O . PRO A 1 169 ? 10.064 -8.117 -27.287 1.00 91.44 169 PRO A O 1
ATOM 1271 N N . GLY A 1 170 ? 8.752 -6.286 -27.576 1.00 89.56 170 GLY A N 1
ATOM 1272 C CA . GLY A 1 170 ? 9.760 -5.390 -28.143 1.00 89.56 170 GLY A CA 1
ATOM 1273 C C . GLY A 1 170 ? 10.691 -4.735 -27.121 1.00 89.56 170 GLY A C 1
ATOM 1274 O O . GLY A 1 170 ? 11.640 -4.069 -27.528 1.00 89.56 170 GLY A O 1
ATOM 1275 N N . TRP A 1 171 ? 10.468 -4.925 -25.814 1.00 91.81 171 TRP A N 1
ATOM 1276 C CA . TRP A 1 171 ? 11.301 -4.292 -24.792 1.00 91.81 171 TRP A CA 1
ATOM 1277 C C . TRP A 1 171 ? 12.766 -4.749 -24.920 1.00 91.81 171 TRP A C 1
ATOM 1279 O O . TRP A 1 171 ? 12.999 -5.960 -25.030 1.00 91.81 171 TRP A O 1
ATOM 1289 N N . PRO A 1 172 ? 13.768 -3.850 -24.899 1.00 90.50 172 PRO A N 1
ATOM 1290 C CA . PRO A 1 172 ? 15.166 -4.179 -25.202 1.00 90.50 172 PRO A CA 1
ATOM 1291 C C . PRO A 1 172 ? 15.898 -4.828 -24.014 1.00 90.50 172 PRO A C 1
ATOM 1293 O O . PRO A 1 172 ? 17.034 -4.488 -23.701 1.00 90.50 172 PRO A O 1
ATOM 1296 N N . ASP A 1 173 ? 15.235 -5.765 -23.336 1.00 89.19 173 ASP A N 1
ATOM 1297 C CA . ASP A 1 173 ? 15.766 -6.496 -22.194 1.00 89.19 173 ASP A CA 1
ATOM 1298 C C . ASP A 1 173 ? 15.207 -7.916 -22.101 1.00 89.19 173 ASP A C 1
ATOM 1300 O O . ASP A 1 173 ? 14.060 -8.165 -22.476 1.00 89.19 173 ASP A O 1
ATOM 1304 N N . GLY A 1 174 ? 16.010 -8.843 -21.585 1.00 91.12 174 GLY A N 1
ATOM 1305 C CA . GLY A 1 174 ? 15.649 -10.245 -21.402 1.00 91.12 174 GLY A CA 1
ATOM 1306 C C . GLY A 1 174 ? 15.476 -10.674 -19.947 1.00 91.12 174 GLY A C 1
ATOM 1307 O O . GLY A 1 174 ? 15.149 -11.835 -19.729 1.00 91.12 174 GLY A O 1
ATOM 1308 N N . ILE A 1 175 ? 15.698 -9.807 -18.950 1.00 92.69 175 ILE A N 1
ATOM 1309 C CA . ILE A 1 175 ? 15.643 -10.230 -17.536 1.00 92.69 175 ILE A CA 1
ATOM 1310 C C . ILE A 1 175 ? 14.221 -10.378 -16.980 1.00 92.69 175 ILE A C 1
ATOM 1312 O O . ILE A 1 175 ? 14.066 -10.952 -15.907 1.00 92.69 175 ILE A O 1
ATOM 1316 N N . PHE A 1 176 ? 13.204 -9.861 -17.675 1.00 94.12 176 PHE A N 1
ATOM 1317 C CA . PHE A 1 176 ? 11.807 -9.818 -17.226 1.00 94.12 176 PHE A CA 1
ATOM 1318 C C . PHE A 1 176 ? 10.955 -10.881 -17.912 1.00 94.12 176 PHE A C 1
ATOM 1320 O O . PHE A 1 176 ? 11.236 -11.269 -19.044 1.00 94.12 176 PHE A O 1
ATOM 1327 N N . TRP A 1 177 ? 9.884 -11.326 -17.255 1.00 95.25 177 TRP A N 1
ATOM 1328 C CA . TRP A 1 177 ? 8.945 -12.247 -17.887 1.00 95.25 177 TRP A CA 1
ATOM 1329 C C . TRP A 1 177 ? 8.170 -11.548 -19.005 1.00 95.25 177 TRP A C 1
ATOM 1331 O O . TRP A 1 177 ? 7.447 -10.581 -18.752 1.00 95.25 177 TRP A O 1
ATOM 1341 N N . LYS A 1 178 ? 8.288 -12.085 -20.227 1.00 95.38 178 LYS A N 1
ATOM 1342 C CA . LYS A 1 178 ? 7.554 -11.629 -21.411 1.00 95.38 178 LYS A CA 1
ATOM 1343 C C . LYS A 1 178 ? 6.460 -12.638 -21.765 1.00 95.38 178 LYS A C 1
ATOM 1345 O O . LYS A 1 178 ? 6.718 -13.578 -22.528 1.00 95.38 178 LYS A O 1
ATOM 1350 N N . PRO A 1 179 ? 5.243 -12.491 -21.211 1.00 95.75 179 PRO A N 1
ATOM 1351 C CA . PRO A 1 179 ? 4.170 -13.472 -21.374 1.00 95.75 179 PRO A CA 1
ATOM 1352 C C . PRO A 1 179 ? 3.779 -13.669 -22.843 1.00 95.75 179 PRO A C 1
ATOM 1354 O O . PRO A 1 179 ? 3.536 -14.795 -23.272 1.00 95.75 179 PRO A O 1
ATOM 1357 N N . ASP A 1 180 ? 3.801 -12.606 -23.639 1.00 94.69 180 ASP A N 1
ATOM 1358 C CA . ASP A 1 180 ? 3.469 -12.617 -25.065 1.00 94.69 180 ASP A CA 1
ATOM 1359 C C . ASP A 1 180 ? 4.611 -13.132 -25.966 1.00 94.69 180 ASP A C 1
ATOM 1361 O O . ASP A 1 180 ? 4.439 -13.297 -27.173 1.00 94.69 180 ASP A O 1
ATOM 1365 N N . GLY A 1 181 ? 5.768 -13.452 -25.377 1.00 90.00 181 GLY A N 1
ATOM 1366 C CA . GLY A 1 181 ? 7.001 -13.791 -26.085 1.00 90.00 181 GLY A CA 1
ATOM 1367 C C . GLY A 1 181 ? 7.892 -12.573 -26.318 1.00 90.00 181 GLY A C 1
ATOM 1368 O O . GLY A 1 181 ? 7.474 -11.438 -26.141 1.00 90.00 181 GLY A O 1
ATOM 1369 N N . GLY A 1 182 ? 9.155 -12.808 -26.679 1.00 78.38 182 GLY A N 1
ATOM 1370 C CA . GLY A 1 182 ? 10.144 -11.756 -26.917 1.00 78.38 182 GLY A CA 1
ATOM 1371 C C . GLY A 1 182 ? 10.708 -11.825 -28.332 1.00 78.38 182 GLY A C 1
ATOM 1372 O O . GLY A 1 182 ? 10.971 -12.918 -28.837 1.00 78.38 182 GLY A O 1
ATOM 1373 N N . GLY A 1 183 ? 10.946 -10.663 -28.947 1.00 69.38 183 GLY A N 1
ATOM 1374 C CA . GLY A 1 183 ? 11.542 -10.572 -30.289 1.00 69.38 183 GLY A CA 1
ATOM 1375 C C . GLY A 1 183 ? 13.003 -11.041 -30.375 1.00 69.38 183 GLY A C 1
ATOM 1376 O O . GLY A 1 183 ? 13.510 -11.267 -31.468 1.00 69.38 183 GLY A O 1
ATOM 1377 N N . PHE A 1 184 ? 13.670 -11.226 -29.231 1.00 71.50 184 PHE A N 1
ATOM 1378 C CA . PHE A 1 184 ? 15.106 -11.526 -29.128 1.00 71.50 184 PHE A CA 1
ATOM 1379 C C . PHE A 1 184 ? 15.415 -12.915 -28.541 1.00 71.50 184 PHE A C 1
ATOM 1381 O O . PHE A 1 184 ? 16.553 -13.189 -28.170 1.00 71.50 184 PHE A O 1
ATOM 1388 N N . GLY A 1 185 ? 14.414 -13.797 -28.444 1.00 76.25 185 GLY A N 1
ATOM 1389 C CA . GLY A 1 185 ? 14.556 -15.129 -27.848 1.00 76.25 185 GLY A CA 1
ATOM 1390 C C . GLY A 1 185 ? 13.864 -15.273 -26.485 1.00 76.25 185 GLY A C 1
ATOM 1391 O O . GLY A 1 185 ? 13.060 -14.419 -26.100 1.00 76.25 185 GLY A O 1
ATOM 1392 N N . PRO A 1 186 ? 14.085 -16.398 -25.779 1.00 83.31 186 PRO A N 1
ATOM 1393 C CA . PRO A 1 186 ? 13.458 -16.656 -24.486 1.00 83.31 186 PRO A CA 1
ATOM 1394 C C . PRO A 1 186 ? 14.035 -15.751 -23.389 1.00 83.31 186 PRO A C 1
ATOM 1396 O O . PRO A 1 186 ? 15.248 -15.609 -23.273 1.00 83.31 186 PRO A O 1
ATOM 1399 N N . ASP A 1 187 ? 13.155 -15.168 -22.574 1.00 94.25 187 ASP A N 1
ATOM 1400 C CA . ASP A 1 187 ? 13.543 -14.368 -21.412 1.00 94.25 187 ASP A CA 1
ATOM 1401 C C . ASP A 1 187 ? 14.031 -15.216 -20.223 1.00 94.25 187 ASP A C 1
ATOM 1403 O O . ASP A 1 187 ? 13.833 -16.436 -20.160 1.00 94.25 187 ASP A O 1
ATOM 1407 N N . HIS A 1 188 ? 14.665 -14.545 -19.260 1.00 93.62 188 HIS A N 1
ATOM 1408 C CA . HIS A 1 188 ? 15.231 -15.140 -18.052 1.00 93.62 188 HIS A CA 1
ATOM 1409 C C . HIS A 1 188 ? 14.187 -15.885 -17.223 1.00 93.62 188 HIS A C 1
ATOM 1411 O O . HIS A 1 188 ? 14.462 -16.985 -16.757 1.00 93.62 188 HIS A O 1
ATOM 1417 N N . PHE A 1 189 ? 12.970 -15.357 -17.077 1.00 94.75 189 PHE A N 1
ATOM 1418 C CA . PHE A 1 189 ? 11.934 -16.015 -16.276 1.00 94.75 189 PHE A CA 1
ATOM 1419 C C . PHE A 1 189 ? 11.477 -17.339 -16.891 1.00 94.75 189 PHE A C 1
ATOM 1421 O O . PHE A 1 189 ? 11.232 -18.317 -16.175 1.00 94.75 189 PHE A O 1
ATOM 1428 N N . ARG A 1 190 ? 11.403 -17.407 -18.221 1.00 95.12 190 ARG A N 1
ATOM 1429 C CA . ARG A 1 190 ? 11.111 -18.651 -18.942 1.00 95.12 190 ARG A CA 1
ATOM 1430 C C . ARG A 1 190 ? 12.238 -19.669 -18.791 1.00 95.12 190 ARG A C 1
ATOM 1432 O O . ARG A 1 190 ? 11.952 -20.832 -18.516 1.00 95.12 190 ARG A O 1
ATOM 1439 N N . LEU A 1 191 ? 13.492 -19.247 -18.958 1.00 95.44 191 LEU A N 1
ATOM 1440 C CA . LEU A 1 191 ? 14.655 -20.138 -18.884 1.00 95.44 191 LEU A CA 1
ATOM 1441 C C . LEU A 1 191 ? 14.938 -20.617 -17.453 1.00 95.44 191 LEU A C 1
ATOM 1443 O O . LEU A 1 191 ? 15.109 -21.813 -17.220 1.00 95.44 191 LEU A O 1
ATOM 1447 N N . ALA A 1 192 ? 14.967 -19.695 -16.492 1.00 95.62 192 ALA A N 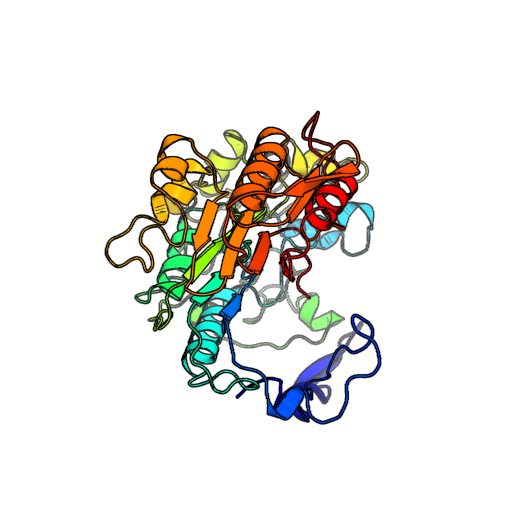1
ATOM 1448 C CA . ALA A 1 192 ? 15.380 -19.965 -15.120 1.00 95.62 192 ALA A CA 1
ATOM 1449 C C . ALA A 1 192 ? 14.259 -20.543 -14.255 1.00 95.62 192 ALA A C 1
ATOM 1451 O O . ALA A 1 192 ? 14.524 -21.400 -13.411 1.00 95.62 192 ALA A O 1
ATOM 1452 N N . TYR A 1 193 ? 13.014 -20.113 -14.469 1.00 95.75 193 TYR A N 1
ATOM 1453 C CA . TYR A 1 193 ? 11.902 -20.419 -13.561 1.00 95.75 193 TYR A CA 1
ATOM 1454 C C . TYR A 1 193 ? 10.728 -21.129 -14.244 1.00 95.75 193 TYR A C 1
ATOM 1456 O O . TYR A 1 193 ? 9.737 -21.444 -13.591 1.00 95.75 193 TYR A O 1
ATOM 1464 N N . GLY A 1 194 ? 10.814 -21.398 -15.552 1.00 96.44 194 GLY A N 1
ATOM 1465 C CA . GLY A 1 194 ? 9.793 -22.137 -16.295 1.00 96.44 194 GLY A CA 1
ATOM 1466 C C . GLY A 1 194 ? 8.502 -21.354 -16.549 1.00 96.44 194 GLY A C 1
ATOM 1467 O O . GLY A 1 194 ? 7.470 -21.971 -16.810 1.00 96.44 194 GLY A O 1
ATOM 1468 N N . PHE A 1 195 ? 8.519 -20.019 -16.471 1.00 96.31 195 PHE A N 1
ATOM 1469 C CA . PHE A 1 195 ? 7.312 -19.215 -16.685 1.00 96.31 195 PHE A CA 1
ATOM 1470 C C . PHE A 1 195 ? 6.667 -19.476 -18.060 1.00 96.31 195 PHE A C 1
ATOM 1472 O O . PHE A 1 195 ? 7.365 -19.769 -19.042 1.00 96.31 195 PHE A O 1
ATOM 1479 N N . PRO A 1 196 ? 5.326 -19.414 -18.164 1.00 95.19 196 PRO A N 1
ATOM 1480 C CA . PRO A 1 196 ? 4.646 -19.761 -19.394 1.00 95.19 196 PRO A CA 1
ATOM 1481 C C . PRO A 1 196 ? 4.685 -18.652 -20.449 1.00 95.19 196 PRO A C 1
ATOM 1483 O O . PRO A 1 196 ? 4.810 -17.473 -20.139 1.00 95.19 196 PRO A O 1
ATOM 1486 N N . LEU A 1 197 ? 4.510 -19.053 -21.710 1.00 95.44 197 LEU A N 1
ATOM 1487 C CA . LEU A 1 197 ? 4.007 -18.150 -22.743 1.00 95.44 197 LEU A CA 1
ATOM 1488 C C . LEU A 1 197 ? 2.488 -18.123 -22.637 1.00 95.44 197 LEU A C 1
ATOM 1490 O O . LEU A 1 197 ? 1.859 -19.183 -22.594 1.00 95.44 197 LEU A O 1
ATOM 1494 N N . VAL A 1 198 ? 1.926 -16.924 -22.622 1.00 96.00 198 VAL A N 1
ATOM 1495 C CA . VAL A 1 198 ? 0.493 -16.660 -22.598 1.00 96.00 198 VAL A CA 1
ATOM 1496 C C . VAL A 1 198 ? 0.195 -15.549 -23.615 1.00 96.00 198 VAL A C 1
ATOM 1498 O O . VAL A 1 198 ? 0.032 -14.396 -23.229 1.00 96.00 198 VAL A O 1
ATOM 1501 N N . PRO A 1 199 ? 0.134 -15.863 -24.922 1.00 94.94 199 PRO A N 1
ATOM 1502 C CA . PRO A 1 199 ? -0.130 -14.855 -25.946 1.00 94.94 199 PRO A CA 1
ATOM 1503 C C . PRO A 1 199 ? -1.437 -14.072 -25.717 1.00 94.94 199 PRO A C 1
ATOM 1505 O O . PRO A 1 199 ? -2.470 -14.612 -25.290 1.00 94.94 199 PRO A O 1
ATOM 1508 N N . GLY A 1 200 ? -1.384 -12.776 -26.002 1.00 94.88 200 GLY A N 1
ATOM 1509 C CA . GLY A 1 200 ? -2.413 -11.775 -25.739 1.00 94.88 200 GLY A CA 1
ATOM 1510 C C . GLY A 1 200 ? -2.607 -11.430 -24.259 1.00 94.88 200 GLY A C 1
ATOM 1511 O O . GLY A 1 200 ? -3.655 -10.878 -23.927 1.00 94.88 200 GLY A O 1
ATOM 1512 N N . LEU A 1 201 ? -1.703 -11.818 -23.347 1.00 96.38 201 LEU A N 1
ATOM 1513 C CA . LEU A 1 201 ? -1.903 -11.558 -21.916 1.00 96.38 201 LEU A CA 1
ATOM 1514 C C . LEU A 1 201 ? -1.845 -10.069 -21.620 1.00 96.38 201 LEU A C 1
ATOM 1516 O O . LEU A 1 201 ? -2.755 -9.591 -20.950 1.00 96.38 201 LEU A O 1
ATOM 1520 N N . LEU A 1 202 ? -0.836 -9.354 -22.125 1.00 95.25 202 LEU A N 1
ATOM 1521 C CA . LEU A 1 202 ? -0.708 -7.920 -21.860 1.00 95.25 202 LEU A CA 1
ATOM 1522 C C . LEU A 1 202 ? -1.897 -7.142 -22.424 1.00 95.25 202 LEU A C 1
ATOM 1524 O O . LEU A 1 202 ? -2.538 -6.415 -21.679 1.00 95.25 202 LEU A O 1
ATOM 1528 N N . ASP A 1 203 ? -2.294 -7.391 -23.674 1.00 94.06 203 ASP A N 1
ATOM 1529 C CA . ASP A 1 203 ? -3.488 -6.760 -24.258 1.00 94.06 203 ASP A CA 1
ATOM 1530 C C . ASP A 1 203 ? -4.745 -6.996 -23.398 1.00 94.06 203 ASP A C 1
ATOM 1532 O O . ASP A 1 203 ? -5.488 -6.066 -23.104 1.00 94.06 203 ASP A O 1
ATOM 1536 N N . ARG A 1 204 ? -4.970 -8.221 -22.901 1.00 95.81 204 ARG A N 1
ATOM 1537 C CA . ARG A 1 204 ? -6.102 -8.492 -21.996 1.00 95.81 204 ARG A CA 1
ATOM 1538 C C . ARG A 1 204 ? -5.962 -7.810 -20.636 1.00 95.81 204 ARG A C 1
ATOM 1540 O O . ARG A 1 204 ? -6.972 -7.394 -20.077 1.00 95.81 204 ARG A O 1
ATOM 1547 N N . ALA A 1 205 ? -4.748 -7.736 -20.104 1.00 96.31 205 ALA A N 1
ATOM 1548 C CA . ALA A 1 205 ? -4.465 -7.139 -18.807 1.00 96.31 205 ALA A CA 1
ATOM 1549 C C . ALA A 1 205 ? -4.695 -5.619 -18.824 1.00 96.31 205 ALA A C 1
ATOM 1551 O O . ALA A 1 205 ? -5.293 -5.088 -17.892 1.00 96.31 205 ALA A O 1
ATOM 1552 N N . MET A 1 206 ? -4.316 -4.959 -19.922 1.00 95.31 2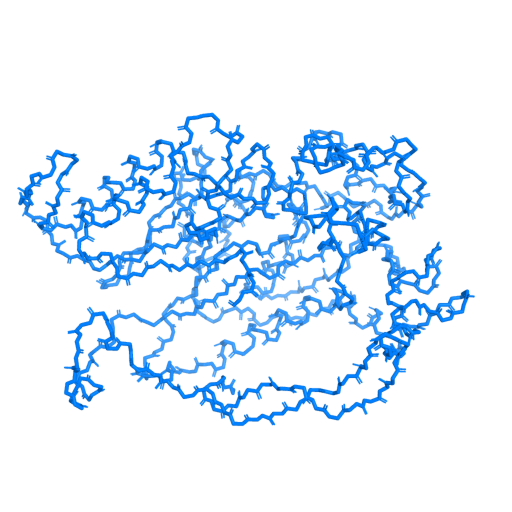06 MET A N 1
ATOM 1553 C CA . MET A 1 206 ? -4.399 -3.506 -20.092 1.00 95.31 206 MET A CA 1
ATOM 1554 C C . MET A 1 206 ? -5.784 -3.004 -20.533 1.00 95.31 206 MET A C 1
ATOM 1556 O O . MET A 1 206 ? -6.043 -1.802 -20.510 1.00 95.31 206 MET A O 1
ATOM 1560 N N . ARG A 1 207 ? -6.701 -3.896 -20.933 1.00 94.94 207 ARG A N 1
ATOM 1561 C CA . ARG A 1 207 ? -8.057 -3.509 -21.352 1.00 94.94 207 ARG A CA 1
ATOM 1562 C C . ARG A 1 207 ? -8.867 -2.918 -20.190 1.00 94.94 207 ARG A C 1
ATOM 1564 O O . ARG A 1 207 ? -8.912 -3.534 -19.122 1.00 94.94 207 ARG A O 1
ATOM 1571 N N . PRO A 1 208 ? -9.593 -1.806 -20.418 1.00 96.88 208 PRO A N 1
ATOM 1572 C CA . PRO A 1 208 ? -10.547 -1.292 -19.448 1.00 96.88 208 PRO A CA 1
ATOM 1573 C C . PRO A 1 208 ? -11.638 -2.308 -19.097 1.00 96.88 208 PRO A C 1
ATOM 1575 O O . PRO A 1 208 ? -12.082 -3.081 -19.953 1.00 96.88 208 PRO A O 1
ATOM 1578 N N . PHE A 1 209 ? -12.091 -2.288 -17.846 1.00 98.25 209 PHE A N 1
ATOM 1579 C CA . PHE A 1 209 ? -13.162 -3.156 -17.354 1.00 98.25 209 PHE A CA 1
ATOM 1580 C C . PHE A 1 209 ? -13.946 -2.492 -16.218 1.00 98.25 209 PHE A C 1
ATOM 1582 O O . PHE A 1 209 ? -13.455 -1.587 -15.553 1.00 98.25 209 PHE A O 1
ATOM 1589 N N . GLU A 1 210 ? -15.169 -2.954 -15.963 1.00 98.31 210 GLU A N 1
ATOM 1590 C CA . GLU A 1 210 ? -15.981 -2.446 -14.854 1.00 98.31 210 GLU A CA 1
ATOM 1591 C C . GLU A 1 210 ? -15.660 -3.168 -13.538 1.00 98.31 210 GLU A C 1
ATOM 1593 O O . GLU A 1 210 ? -15.699 -4.402 -13.459 1.00 98.31 210 GLU A O 1
ATOM 1598 N N . SER A 1 211 ? -15.384 -2.399 -12.482 1.00 98.19 211 SER A N 1
ATOM 1599 C CA . SER A 1 211 ? -15.368 -2.898 -11.107 1.00 98.19 211 SER A CA 1
ATOM 1600 C C . SER A 1 211 ? -16.745 -2.761 -10.463 1.00 98.19 211 SER A C 1
ATOM 1602 O O . SER A 1 211 ? -17.464 -1.787 -10.682 1.00 98.19 211 SER A O 1
ATOM 1604 N N . GLN A 1 212 ? -17.080 -3.724 -9.604 1.00 97.44 212 GLN A N 1
ATOM 1605 C CA . GLN A 1 212 ? -18.315 -3.711 -8.816 1.00 97.44 212 GLN A CA 1
ATOM 1606 C C . GLN A 1 212 ? -18.262 -2.728 -7.638 1.00 97.44 212 GLN A C 1
ATOM 1608 O O . GLN A 1 212 ? -19.315 -2.383 -7.107 1.00 97.44 212 GLN A O 1
ATOM 1613 N N . GLY A 1 213 ? -17.061 -2.312 -7.218 1.00 97.94 213 GLY A N 1
ATOM 1614 C CA . GLY A 1 213 ? -16.860 -1.556 -5.982 1.00 97.94 213 GLY A CA 1
ATOM 1615 C C . GLY A 1 213 ? -17.141 -2.380 -4.724 1.00 97.94 213 GLY A C 1
ATOM 1616 O O . GLY A 1 213 ? -17.715 -3.468 -4.778 1.00 97.94 213 GLY A O 1
ATOM 1617 N N . LEU A 1 214 ? -16.721 -1.878 -3.571 1.00 98.06 214 LEU A N 1
ATOM 1618 C CA . LEU A 1 214 ? -16.985 -2.458 -2.262 1.00 98.06 214 LEU A CA 1
ATOM 1619 C C . LEU A 1 214 ? -18.432 -2.181 -1.840 1.00 98.06 214 LEU A C 1
ATOM 1621 O O . LEU A 1 214 ? -18.951 -1.062 -1.917 1.00 98.06 214 LEU A O 1
ATOM 1625 N N . ARG A 1 215 ? -19.109 -3.222 -1.355 1.00 96.75 215 ARG A N 1
ATOM 1626 C CA . ARG A 1 215 ? -20.494 -3.109 -0.869 1.00 96.75 215 ARG A CA 1
ATOM 1627 C C . ARG A 1 215 ? -20.565 -2.464 0.515 1.00 96.75 215 ARG A C 1
ATOM 1629 O O . ARG A 1 215 ? -21.518 -1.733 0.794 1.00 96.75 215 ARG A O 1
ATOM 1636 N N . MET A 1 216 ? -19.560 -2.716 1.346 1.00 96.62 216 MET A N 1
ATOM 1637 C CA . MET A 1 216 ? -19.373 -2.126 2.671 1.00 96.62 216 MET A CA 1
ATOM 1638 C C . MET A 1 216 ? -18.658 -0.766 2.585 1.00 96.62 216 MET A C 1
ATOM 1640 O O . MET A 1 216 ? -17.946 -0.520 1.610 1.00 96.62 216 MET A O 1
ATOM 1644 N N . PRO A 1 217 ? -18.834 0.124 3.579 1.00 97.44 217 PRO A N 1
ATOM 1645 C CA . PRO A 1 217 ? -17.959 1.283 3.724 1.00 97.44 217 PRO A CA 1
ATOM 1646 C C . PRO A 1 217 ? -16.510 0.837 3.944 1.00 97.44 217 PRO A C 1
ATOM 1648 O O . PRO A 1 217 ? -16.254 -0.283 4.401 1.00 97.44 217 PRO A O 1
ATOM 1651 N N . TRP A 1 218 ? -15.565 1.731 3.669 1.00 98.19 218 TRP A N 1
ATOM 1652 C CA . TRP A 1 218 ? -14.154 1.486 3.944 1.00 98.19 218 TRP A CA 1
ATOM 1653 C C . TRP A 1 218 ? -13.435 2.736 4.437 1.00 98.19 218 TRP A C 1
ATOM 1655 O O . TRP A 1 218 ? -13.808 3.860 4.093 1.00 98.19 218 TRP A O 1
ATOM 1665 N N . ILE A 1 219 ? -12.407 2.513 5.252 1.00 98.50 219 ILE A N 1
ATOM 1666 C CA . ILE A 1 219 ? -11.482 3.542 5.719 1.00 98.50 219 ILE A CA 1
ATOM 1667 C C . ILE A 1 219 ? -10.038 3.176 5.362 1.00 98.50 219 ILE A C 1
ATOM 1669 O O . ILE A 1 219 ? -9.724 1.989 5.255 1.00 98.50 219 ILE A O 1
ATOM 1673 N N . GLY A 1 220 ? -9.173 4.173 5.164 1.00 96.94 220 GLY A N 1
ATOM 1674 C CA . GLY A 1 220 ? -7.796 3.966 4.695 1.00 96.94 220 GLY A CA 1
ATOM 1675 C C . GLY A 1 220 ? -6.709 4.532 5.610 1.00 96.94 220 GLY A C 1
ATOM 1676 O O . GLY A 1 220 ? -6.897 5.579 6.229 1.00 96.94 220 GLY A O 1
ATOM 1677 N N . CYS A 1 221 ? -5.562 3.857 5.660 1.00 97.25 221 CYS A N 1
ATOM 1678 C CA . CYS A 1 221 ? -4.294 4.408 6.135 1.00 97.25 221 CYS A CA 1
ATOM 1679 C C . CYS A 1 221 ? -3.506 5.016 4.967 1.00 97.25 221 CYS A C 1
ATOM 1681 O O . CYS A 1 221 ? -3.706 4.654 3.809 1.00 97.25 221 CYS A O 1
ATOM 1683 N N . HIS A 1 222 ? -2.559 5.886 5.301 1.00 97.44 222 HIS A N 1
ATOM 1684 C CA . HIS A 1 222 ? -1.504 6.337 4.401 1.00 97.44 222 HIS A CA 1
ATOM 1685 C C . HIS A 1 222 ? -0.268 5.440 4.603 1.00 97.44 222 HIS A C 1
ATOM 1687 O O . HIS A 1 222 ? 0.223 5.325 5.730 1.00 97.44 222 HIS A O 1
ATOM 1693 N N . GLY A 1 223 ? 0.163 4.738 3.553 1.00 97.56 223 GLY A N 1
ATOM 1694 C CA . GLY A 1 223 ? 1.340 3.865 3.520 1.00 97.56 223 GLY A CA 1
ATOM 1695 C C . GLY A 1 223 ? 2.548 4.543 2.881 1.00 97.56 223 GLY A C 1
ATOM 1696 O O . GLY A 1 223 ? 2.488 5.713 2.480 1.00 97.56 223 GLY A O 1
ATOM 1697 N N . ASN A 1 224 ? 3.697 3.866 2.868 1.00 97.44 224 ASN A N 1
ATOM 1698 C CA . ASN A 1 224 ? 4.922 4.467 2.340 1.00 97.44 224 ASN A CA 1
ATOM 1699 C C . ASN A 1 224 ? 4.866 4.597 0.813 1.00 97.44 224 ASN A C 1
ATOM 1701 O O . ASN A 1 224 ? 5.482 5.519 0.286 1.00 97.44 224 ASN A O 1
ATOM 1705 N N . HIS A 1 225 ? 4.095 3.769 0.100 1.00 97.62 225 HIS A N 1
ATOM 1706 C CA . HIS A 1 225 ? 3.920 3.898 -1.352 1.00 97.62 225 HIS A CA 1
ATOM 1707 C C . HIS A 1 225 ? 2.948 5.015 -1.773 1.00 97.62 225 HIS A C 1
ATOM 1709 O O . HIS A 1 225 ? 2.983 5.464 -2.922 1.00 97.62 225 HIS A O 1
ATOM 1715 N N . GLU A 1 226 ? 2.111 5.514 -0.858 1.00 97.81 226 GLU A N 1
ATOM 1716 C CA . GLU A 1 226 ? 1.364 6.758 -1.078 1.00 97.81 226 GLU A CA 1
ATOM 1717 C C . GLU A 1 226 ? 2.254 8.009 -0.961 1.00 97.81 226 GLU A C 1
ATOM 1719 O O . GLU A 1 226 ? 1.985 9.007 -1.625 1.00 97.81 226 GLU A O 1
ATOM 1724 N N . GLU A 1 227 ? 3.310 7.952 -0.141 1.00 97.38 227 GLU A N 1
ATOM 1725 C CA . GLU A 1 227 ? 4.217 9.079 0.142 1.00 97.38 227 GLU A CA 1
ATOM 1726 C C . GLU A 1 227 ? 5.459 9.088 -0.768 1.00 97.38 227 GLU A C 1
ATOM 1728 O O . GLU A 1 227 ? 5.962 10.148 -1.149 1.00 97.38 227 GLU A O 1
ATOM 1733 N N . LEU A 1 228 ? 5.987 7.908 -1.099 1.00 97.69 228 LEU A N 1
ATOM 1734 C CA . LEU A 1 228 ? 7.304 7.729 -1.703 1.00 97.69 228 LEU A CA 1
ATOM 1735 C C . LEU A 1 228 ? 7.216 7.019 -3.052 1.00 97.69 228 LEU A C 1
ATOM 1737 O O . LEU A 1 228 ? 6.429 6.099 -3.267 1.00 97.69 228 LEU A O 1
ATOM 1741 N N . CYS A 1 229 ? 8.125 7.390 -3.950 1.00 96.81 229 CYS A N 1
ATOM 1742 C CA . CYS A 1 229 ? 8.353 6.654 -5.182 1.00 96.81 229 CYS A CA 1
ATOM 1743 C C . CYS A 1 229 ? 8.836 5.237 -4.845 1.00 96.81 229 CYS A C 1
ATOM 1745 O O . CYS A 1 229 ? 9.849 5.062 -4.154 1.00 96.81 229 CYS A O 1
ATOM 1747 N N . GLN A 1 230 ? 8.090 4.239 -5.324 1.00 95.06 230 GLN A N 1
ATOM 1748 C CA . GLN A 1 230 ? 8.304 2.818 -5.050 1.00 95.06 230 GLN A CA 1
ATOM 1749 C C . GLN A 1 230 ? 8.373 2.489 -3.547 1.00 95.06 230 GLN A C 1
ATOM 1751 O O . GLN A 1 230 ? 9.085 1.569 -3.149 1.00 95.06 230 GLN A O 1
ATOM 1756 N N . GLY A 1 231 ? 7.714 3.294 -2.704 1.00 95.88 231 GLY A N 1
ATOM 1757 C CA . GLY A 1 231 ? 7.737 3.125 -1.252 1.00 95.88 231 GLY A CA 1
ATOM 1758 C C . GLY A 1 231 ? 9.075 3.431 -0.575 1.00 95.88 231 GLY A C 1
ATOM 1759 O O . GLY A 1 231 ? 9.229 3.139 0.608 1.00 95.88 231 GLY A O 1
ATOM 1760 N N . VAL A 1 232 ? 10.061 3.992 -1.288 1.00 96.62 232 VAL A N 1
ATOM 1761 C CA . VAL A 1 232 ? 11.427 4.174 -0.758 1.00 96.62 232 VAL A CA 1
ATOM 1762 C C . VAL A 1 232 ? 11.994 5.564 -1.046 1.00 96.62 232 VAL A C 1
ATOM 1764 O O . VAL A 1 232 ? 12.571 6.192 -0.156 1.00 96.62 232 VAL A O 1
ATOM 1767 N N . GLY A 1 233 ? 11.885 6.046 -2.284 1.00 97.50 233 GLY A N 1
ATOM 1768 C CA . GLY A 1 233 ? 12.526 7.283 -2.734 1.00 97.50 233 GLY A CA 1
ATOM 1769 C C . GLY A 1 233 ? 11.661 8.517 -2.517 1.00 97.50 233 GLY A C 1
ATOM 1770 O O . GLY A 1 233 ? 10.488 8.519 -2.886 1.00 97.50 233 GLY A O 1
ATOM 1771 N N . ILE A 1 234 ? 12.235 9.605 -1.995 1.00 98.12 234 ILE A N 1
ATOM 1772 C CA . ILE A 1 234 ? 11.500 10.872 -1.885 1.00 98.12 234 ILE A CA 1
ATOM 1773 C C . ILE A 1 234 ? 11.103 11.397 -3.269 1.00 98.12 234 ILE A C 1
ATOM 1775 O O . ILE A 1 234 ? 11.891 11.387 -4.219 1.00 98.12 234 ILE A O 1
ATOM 1779 N N . VAL A 1 235 ? 9.891 11.927 -3.392 1.00 98.12 235 VAL A N 1
ATOM 1780 C CA . VAL A 1 235 ? 9.432 12.502 -4.657 1.00 98.12 235 VAL A CA 1
ATOM 1781 C C . VAL A 1 235 ? 9.994 13.917 -4.832 1.00 98.12 235 VAL A C 1
ATOM 1783 O O . VAL A 1 235 ? 9.405 14.911 -4.413 1.00 98.12 235 VAL A O 1
ATOM 1786 N N . THR A 1 236 ? 11.167 14.027 -5.460 1.00 98.31 236 THR A N 1
ATOM 1787 C CA . THR A 1 236 ? 11.786 15.328 -5.771 1.00 98.31 236 THR A CA 1
ATOM 1788 C C . THR A 1 236 ? 11.053 16.055 -6.907 1.00 98.31 236 THR A C 1
ATOM 1790 O O . THR A 1 236 ? 10.428 15.406 -7.750 1.00 98.31 236 THR A O 1
ATOM 1793 N N . PRO A 1 237 ? 11.160 17.395 -7.021 1.00 98.19 237 PRO A N 1
ATOM 1794 C CA . PRO A 1 237 ? 10.605 18.128 -8.161 1.00 98.19 237 PRO A CA 1
ATOM 1795 C C . PRO A 1 237 ? 11.113 17.617 -9.519 1.00 98.19 237 PRO A C 1
ATOM 1797 O O . PRO A 1 237 ? 10.373 17.617 -10.503 1.00 98.19 237 PRO A O 1
ATOM 1800 N N . GLU A 1 238 ? 12.373 17.187 -9.591 1.00 98.31 238 GLU A N 1
ATOM 1801 C CA . GLU A 1 238 ? 12.978 16.579 -10.778 1.00 98.31 238 GLU A CA 1
ATOM 1802 C C . GLU A 1 238 ? 12.311 15.248 -11.121 1.00 98.31 238 GLU A C 1
ATOM 1804 O O . GLU A 1 238 ? 11.953 15.035 -12.280 1.00 98.31 238 GLU A O 1
ATOM 1809 N N . LEU A 1 239 ? 12.113 14.379 -10.123 1.00 98.50 239 LEU A N 1
ATOM 1810 C CA . LEU A 1 239 ? 11.439 13.100 -10.318 1.00 98.50 239 LEU A CA 1
ATOM 1811 C C . LEU A 1 239 ? 9.972 13.297 -10.714 1.00 98.50 239 LEU A C 1
ATOM 1813 O O . LEU A 1 239 ? 9.521 12.680 -11.673 1.00 98.50 239 LEU A O 1
ATOM 1817 N N . ALA A 1 240 ? 9.257 14.209 -10.052 1.00 98.44 240 ALA A N 1
ATOM 1818 C CA . ALA A 1 240 ? 7.868 14.538 -10.364 1.00 98.44 240 ALA A CA 1
ATOM 1819 C C . ALA A 1 240 ? 7.692 14.987 -11.826 1.00 98.44 240 ALA A C 1
ATOM 1821 O O . ALA A 1 240 ? 6.759 14.560 -12.506 1.00 98.44 240 ALA A O 1
ATOM 1822 N N . ARG A 1 241 ? 8.622 15.806 -12.346 1.00 98.38 241 ARG A N 1
ATOM 1823 C CA . ARG A 1 241 ? 8.645 16.181 -13.773 1.00 98.38 241 ARG A CA 1
ATOM 1824 C C . ARG A 1 241 ? 8.925 14.985 -14.678 1.00 98.38 241 ARG A C 1
ATOM 1826 O O . ARG A 1 241 ? 8.376 14.917 -15.773 1.00 98.38 241 ARG A O 1
ATOM 1833 N N . ALA A 1 242 ? 9.782 14.067 -14.245 1.00 97.88 242 ALA A N 1
ATOM 1834 C CA . ALA A 1 242 ? 10.150 12.898 -15.027 1.00 97.88 242 ALA A CA 1
ATOM 1835 C C . ALA A 1 242 ? 9.024 11.846 -15.087 1.00 97.88 242 ALA A C 1
ATOM 1837 O O . ALA A 1 242 ? 8.828 11.242 -16.137 1.00 97.88 242 ALA A O 1
ATOM 1838 N N . MET A 1 243 ? 8.241 11.687 -14.012 1.00 98.00 243 MET A N 1
ATOM 1839 C CA . MET A 1 243 ? 7.090 10.773 -13.938 1.00 98.00 243 MET A CA 1
ATOM 1840 C C . MET A 1 243 ? 6.019 11.063 -14.996 1.00 98.00 243 MET A C 1
ATOM 1842 O O . MET A 1 243 ? 5.454 10.137 -15.569 1.00 98.00 243 MET A O 1
ATOM 1846 N N . VAL A 1 244 ? 5.758 12.341 -15.284 1.00 98.06 244 VAL A N 1
ATOM 1847 C CA . VAL A 1 244 ? 4.768 12.757 -16.297 1.00 98.06 244 VAL A CA 1
ATOM 1848 C C . VAL A 1 244 ? 5.353 12.877 -17.707 1.00 98.06 244 VAL A C 1
ATOM 1850 O O . VAL A 1 244 ? 4.620 13.118 -18.664 1.00 98.06 244 VAL A O 1
ATOM 1853 N N . ALA A 1 245 ? 6.674 12.748 -17.853 1.00 96.88 245 ALA A N 1
ATOM 1854 C CA . ALA A 1 245 ? 7.371 12.909 -19.124 1.00 96.88 245 ALA A CA 1
ATOM 1855 C C . ALA A 1 245 ? 7.422 11.603 -19.937 1.00 96.88 245 ALA A C 1
ATOM 1857 O O . ALA A 1 245 ? 7.108 10.520 -19.458 1.00 96.88 245 ALA A O 1
ATOM 1858 N N . GLY A 1 246 ? 7.858 11.710 -21.194 1.00 96.44 246 GLY A N 1
ATOM 1859 C CA . GLY A 1 246 ? 7.898 10.595 -22.146 1.00 96.44 246 GLY A CA 1
ATOM 1860 C C . GLY A 1 246 ? 9.238 9.857 -22.231 1.00 96.44 246 GLY A C 1
ATOM 1861 O O . GLY A 1 246 ? 9.677 9.520 -23.331 1.00 96.44 246 GLY A O 1
ATOM 1862 N N . ARG A 1 247 ? 9.957 9.677 -21.112 1.00 96.56 247 ARG A N 1
ATOM 1863 C CA . ARG A 1 247 ? 11.270 8.998 -21.100 1.00 96.56 247 ARG A CA 1
ATOM 1864 C C . ARG A 1 247 ? 11.397 8.029 -19.933 1.00 96.56 247 ARG A C 1
ATOM 1866 O O . ARG A 1 247 ? 11.533 8.469 -18.795 1.00 96.56 247 ARG A O 1
ATOM 1873 N N . LYS A 1 248 ? 11.440 6.730 -20.234 1.00 96.62 248 LYS A N 1
ATOM 1874 C CA . LYS A 1 248 ? 11.590 5.657 -19.243 1.00 96.62 248 LYS A CA 1
ATOM 1875 C C . LYS A 1 248 ? 13.037 5.145 -19.215 1.00 96.62 248 LYS A C 1
ATOM 1877 O O . LYS A 1 248 ? 13.554 4.775 -20.274 1.00 96.62 248 LYS A O 1
ATOM 1882 N N . PRO A 1 249 ? 13.720 5.147 -18.058 1.00 96.50 249 PRO A N 1
ATOM 1883 C CA . PRO A 1 249 ? 15.058 4.601 -17.918 1.00 96.50 249 PRO A CA 1
ATOM 1884 C C . PRO A 1 249 ? 15.010 3.072 -17.967 1.00 96.50 249 PRO A C 1
ATOM 1886 O O . PRO A 1 249 ? 14.175 2.429 -17.340 1.00 96.50 249 PRO A O 1
ATOM 1889 N N . ILE A 1 250 ? 15.932 2.491 -18.725 1.00 95.31 250 ILE A N 1
ATOM 1890 C CA . ILE A 1 250 ? 16.072 1.042 -18.926 1.00 95.31 250 ILE A CA 1
ATOM 1891 C C . ILE A 1 250 ? 17.433 0.521 -18.452 1.00 95.31 250 ILE A C 1
ATOM 1893 O O . ILE A 1 250 ? 17.663 -0.687 -18.388 1.00 95.31 250 ILE A O 1
ATOM 1897 N N . GLY A 1 251 ? 18.353 1.432 -18.135 1.00 94.31 251 GLY A N 1
ATOM 1898 C CA . GLY A 1 251 ? 19.720 1.127 -17.746 1.00 94.31 251 GLY A CA 1
ATOM 1899 C C . GLY A 1 251 ? 20.085 1.755 -16.411 1.00 94.31 251 GLY A C 1
ATOM 1900 O O . GLY A 1 251 ? 19.576 2.809 -16.041 1.00 94.31 251 GLY A O 1
ATOM 1901 N N . VAL A 1 252 ? 21.021 1.106 -15.726 1.00 94.94 252 VAL A N 1
ATOM 1902 C CA . VAL A 1 252 ? 21.642 1.628 -14.509 1.00 94.94 252 VAL A CA 1
ATOM 1903 C C . VAL A 1 252 ? 22.417 2.910 -14.854 1.00 94.94 252 VAL A C 1
ATOM 1905 O O . VAL A 1 252 ? 23.095 2.923 -15.887 1.00 94.94 252 VAL A O 1
ATOM 1908 N N . PRO A 1 253 ? 22.342 3.977 -14.034 1.00 95.88 253 PRO A N 1
ATOM 1909 C CA . PRO A 1 253 ? 23.182 5.161 -14.199 1.00 95.88 253 PRO A CA 1
ATOM 1910 C C . PRO A 1 253 ? 24.670 4.819 -14.281 1.00 95.88 253 PRO A C 1
ATOM 1912 O O . PRO A 1 253 ? 25.159 3.929 -13.578 1.00 95.88 253 PRO A O 1
ATOM 1915 N N . GLU A 1 254 ? 25.405 5.553 -15.114 1.00 94.06 254 GLU A N 1
ATOM 1916 C CA . GLU A 1 254 ? 26.857 5.412 -15.185 1.00 94.06 254 GLU A CA 1
ATOM 1917 C C . GLU A 1 254 ? 27.493 5.773 -13.834 1.00 94.06 254 GLU A C 1
ATOM 1919 O O . GLU A 1 254 ? 27.175 6.801 -13.236 1.00 94.06 254 GLU A O 1
ATOM 1924 N N . GLY A 1 255 ? 28.389 4.913 -13.345 1.00 92.12 255 GLY A N 1
ATOM 1925 C CA . GLY A 1 255 ? 29.111 5.145 -12.094 1.00 92.12 255 GLY A CA 1
ATOM 1926 C C . GLY A 1 255 ? 28.289 4.954 -10.815 1.00 92.12 255 GLY A C 1
ATOM 1927 O O . GLY A 1 255 ? 28.755 5.378 -9.759 1.00 92.12 255 GLY A O 1
ATOM 1928 N N . LEU A 1 256 ? 27.106 4.324 -10.874 1.00 95.50 256 LEU A N 1
ATOM 1929 C CA . LEU A 1 256 ? 26.335 4.004 -9.668 1.00 95.50 256 LEU A CA 1
ATOM 1930 C C . LEU A 1 256 ? 27.167 3.136 -8.710 1.00 95.50 256 LEU A C 1
ATOM 1932 O O . LEU A 1 256 ? 27.500 1.988 -9.012 1.00 95.50 256 LEU A O 1
ATOM 1936 N N . ASP A 1 257 ? 27.458 3.674 -7.529 1.00 96.31 257 ASP A N 1
ATOM 1937 C CA . ASP A 1 257 ? 28.112 2.931 -6.462 1.00 96.31 257 ASP A CA 1
ATOM 1938 C C . ASP A 1 257 ? 27.094 2.058 -5.719 1.00 96.31 257 ASP A C 1
ATOM 1940 O O . ASP A 1 257 ? 26.209 2.540 -5.014 1.00 96.31 257 ASP A O 1
ATOM 1944 N N . ALA A 1 258 ? 27.255 0.744 -5.846 1.00 95.44 258 ALA A N 1
ATOM 1945 C CA . ALA A 1 258 ? 26.409 -0.236 -5.182 1.00 95.44 258 ALA A CA 1
ATOM 1946 C C . ALA A 1 258 ? 26.437 -0.135 -3.645 1.00 95.44 258 ALA A C 1
ATOM 1948 O O . ALA A 1 258 ? 25.473 -0.544 -3.003 1.00 95.44 258 ALA A O 1
ATOM 1949 N N . ALA A 1 259 ? 27.501 0.403 -3.034 1.00 96.88 259 ALA A N 1
ATOM 1950 C CA . ALA A 1 259 ? 27.555 0.598 -1.582 1.00 96.88 259 ALA A CA 1
ATOM 1951 C C . ALA A 1 259 ? 26.640 1.735 -1.093 1.00 96.88 259 ALA A C 1
ATOM 1953 O O . ALA A 1 259 ? 26.206 1.717 0.055 1.00 96.88 259 ALA A O 1
ATOM 1954 N N . THR A 1 260 ? 26.325 2.699 -1.960 1.00 97.06 260 THR A N 1
ATOM 1955 C CA . THR A 1 260 ? 25.508 3.881 -1.638 1.00 97.06 260 THR A CA 1
ATOM 1956 C C . THR A 1 260 ? 24.225 3.966 -2.471 1.00 97.06 260 THR A C 1
ATOM 1958 O O . THR A 1 260 ? 23.500 4.961 -2.395 1.00 97.06 260 THR A O 1
ATOM 1961 N N . ALA A 1 261 ? 23.907 2.926 -3.251 1.00 96.88 261 ALA A N 1
ATOM 1962 C CA . ALA A 1 261 ? 22.774 2.907 -4.173 1.00 96.88 261 ALA A CA 1
ATOM 1963 C C . ALA A 1 261 ? 21.428 3.103 -3.463 1.00 96.88 261 ALA A C 1
ATOM 1965 O O . ALA A 1 261 ? 20.630 3.921 -3.915 1.00 96.88 261 ALA A O 1
ATOM 1966 N N . LEU A 1 262 ? 21.202 2.422 -2.334 1.00 96.75 262 LEU A N 1
ATOM 1967 C CA . LEU A 1 262 ? 19.985 2.584 -1.532 1.00 96.75 262 LEU A CA 1
ATOM 1968 C C . LEU A 1 262 ? 19.836 4.020 -1.019 1.00 96.75 262 LEU A C 1
ATOM 1970 O O . LEU A 1 262 ? 18.819 4.653 -1.271 1.00 96.75 262 LEU A O 1
ATOM 1974 N N . GLU A 1 263 ? 20.869 4.571 -0.378 1.00 97.38 263 GLU A N 1
ATOM 1975 C CA . GLU A 1 263 ? 20.845 5.956 0.117 1.00 97.38 263 GLU A CA 1
ATOM 1976 C C . GLU A 1 263 ? 20.620 6.966 -1.017 1.00 97.38 263 GLU A C 1
ATOM 1978 O O . GLU A 1 263 ? 19.880 7.943 -0.879 1.00 97.38 263 GLU A O 1
ATOM 1983 N N . THR A 1 264 ? 21.239 6.711 -2.171 1.00 97.69 264 THR A N 1
ATOM 1984 C CA . THR A 1 264 ? 21.056 7.535 -3.365 1.00 97.69 264 THR A CA 1
ATOM 1985 C C . THR A 1 264 ? 19.625 7.446 -3.883 1.00 97.69 264 THR A C 1
ATOM 1987 O O . THR A 1 264 ? 19.082 8.471 -4.284 1.00 97.69 264 THR A O 1
ATOM 1990 N N . PHE A 1 265 ? 18.998 6.268 -3.859 1.00 97.62 265 PHE A N 1
ATOM 1991 C CA . PHE A 1 265 ? 17.604 6.108 -4.270 1.00 97.62 265 PHE A CA 1
ATOM 1992 C C . PHE A 1 265 ? 16.650 6.795 -3.295 1.00 97.62 265 PHE A C 1
ATOM 1994 O O . PHE A 1 265 ? 15.735 7.485 -3.728 1.00 97.62 265 PHE A O 1
ATOM 2001 N N . VAL A 1 266 ? 16.904 6.676 -1.990 1.00 97.62 266 VAL A N 1
ATOM 2002 C CA . VAL A 1 266 ? 16.097 7.326 -0.952 1.00 97.62 266 VAL A CA 1
ATOM 2003 C C . VAL A 1 266 ? 16.097 8.846 -1.126 1.00 97.62 266 VAL A C 1
ATOM 2005 O O . VAL A 1 266 ? 15.038 9.461 -1.147 1.00 97.62 266 VAL A O 1
ATOM 2008 N N . THR A 1 267 ? 17.273 9.461 -1.280 1.00 97.81 267 THR A N 1
ATOM 2009 C CA . THR A 1 267 ? 17.420 10.930 -1.227 1.00 97.81 267 THR A CA 1
ATOM 2010 C C . THR A 1 267 ? 17.418 11.618 -2.589 1.00 97.81 267 THR A C 1
ATOM 2012 O O . THR A 1 267 ? 17.125 12.811 -2.691 1.00 97.81 267 THR A O 1
ATOM 2015 N N . ARG A 1 268 ? 17.802 10.905 -3.651 1.00 97.38 268 ARG A N 1
ATOM 2016 C CA . ARG A 1 268 ? 17.957 11.441 -5.011 1.00 97.38 268 ARG A CA 1
ATOM 2017 C C . ARG A 1 268 ? 17.494 10.431 -6.072 1.00 97.38 268 ARG A C 1
ATOM 2019 O O . ARG A 1 268 ? 18.259 10.149 -7.002 1.00 97.38 268 ARG A O 1
ATOM 2026 N N . PRO A 1 269 ? 16.256 9.911 -6.005 1.00 97.31 269 PRO A N 1
ATOM 2027 C CA . PRO A 1 269 ? 15.776 8.900 -6.953 1.00 97.31 269 PRO A CA 1
ATOM 2028 C C . PRO A 1 269 ? 15.825 9.367 -8.415 1.00 97.31 269 PRO A C 1
ATOM 2030 O O . PRO A 1 269 ? 16.066 8.565 -9.313 1.00 97.31 269 PRO A O 1
ATOM 2033 N N . GLN A 1 270 ? 15.738 10.677 -8.683 1.00 97.56 270 GLN A N 1
ATOM 2034 C CA . GLN A 1 270 ? 15.939 11.244 -10.023 1.00 97.56 270 GLN A CA 1
ATOM 2035 C C . GLN A 1 270 ? 17.300 10.891 -10.650 1.00 97.56 270 GLN A C 1
ATOM 2037 O O . GLN A 1 270 ? 17.431 10.910 -11.871 1.00 97.56 270 GLN A O 1
ATOM 2042 N N . HIS A 1 271 ? 18.319 10.549 -9.853 1.00 97.50 271 HIS A N 1
ATOM 2043 C CA . HIS A 1 271 ? 19.602 10.072 -10.373 1.00 97.50 271 HIS A CA 1
ATOM 2044 C C . HIS A 1 271 ? 19.437 8.783 -11.193 1.00 97.50 271 HIS A C 1
ATOM 2046 O O . HIS A 1 271 ? 20.094 8.621 -12.222 1.00 97.50 271 HIS A O 1
ATOM 2052 N N . PHE A 1 272 ? 18.495 7.916 -10.812 1.00 97.25 272 PHE A N 1
ATOM 2053 C CA . PHE A 1 272 ? 18.183 6.672 -11.518 1.00 97.25 272 PHE A CA 1
ATOM 2054 C C . PHE A 1 272 ? 17.472 6.897 -12.862 1.00 97.25 272 PHE A C 1
ATOM 2056 O O . PHE A 1 272 ? 17.393 5.978 -13.672 1.00 97.25 272 PHE A O 1
ATOM 2063 N N . MET A 1 273 ? 17.048 8.131 -13.158 1.00 96.94 273 MET A N 1
ATOM 2064 C CA . MET A 1 273 ? 16.517 8.524 -14.470 1.00 96.94 273 MET A CA 1
ATOM 2065 C C . MET A 1 273 ? 17.617 8.815 -15.508 1.00 96.94 273 MET A C 1
ATOM 2067 O O . MET A 1 273 ? 17.304 9.035 -16.676 1.00 96.94 273 MET A O 1
ATOM 2071 N N . SER A 1 274 ? 18.894 8.864 -15.102 1.00 95.88 274 SER A N 1
ATOM 2072 C CA . SER A 1 274 ? 20.010 9.315 -15.956 1.00 95.88 274 SER A CA 1
ATOM 2073 C C . SER A 1 274 ? 20.657 8.227 -16.820 1.00 95.88 274 SER A C 1
ATOM 2075 O O . SER A 1 274 ? 21.511 8.539 -17.649 1.00 95.88 274 SER A O 1
ATOM 2077 N N . GLY A 1 275 ? 20.265 6.961 -16.643 1.00 94.12 275 GLY A N 1
ATOM 2078 C CA . GLY A 1 275 ? 20.743 5.856 -17.471 1.00 94.12 275 GLY A CA 1
ATOM 2079 C C . GLY A 1 275 ? 20.212 5.902 -18.909 1.00 94.12 275 GLY A C 1
ATOM 2080 O O . GLY A 1 275 ? 19.534 6.841 -19.328 1.00 94.12 275 GLY A O 1
ATOM 2081 N N . ALA A 1 276 ? 20.496 4.851 -19.684 1.00 96.12 276 ALA A N 1
ATOM 2082 C CA . ALA A 1 276 ? 19.890 4.683 -21.005 1.00 96.12 276 ALA A CA 1
ATOM 2083 C C . ALA A 1 276 ? 18.356 4.727 -20.899 1.00 96.12 276 ALA A C 1
ATOM 2085 O O . ALA A 1 276 ? 17.787 4.156 -19.970 1.00 96.12 276 ALA A O 1
ATOM 2086 N N . THR A 1 277 ? 17.687 5.377 -21.854 1.00 96.56 277 THR A N 1
ATOM 2087 C CA . THR A 1 277 ? 16.228 5.560 -21.838 1.00 96.56 277 THR A CA 1
ATOM 2088 C C . THR A 1 277 ? 15.585 5.133 -23.147 1.00 96.56 277 THR A C 1
ATOM 2090 O O . THR A 1 277 ? 16.188 5.307 -24.207 1.00 96.56 277 THR A O 1
ATOM 2093 N N . VAL A 1 278 ? 14.322 4.727 -23.082 1.00 95.62 278 VAL A N 1
ATOM 2094 C CA . VAL A 1 278 ? 13.425 4.630 -24.243 1.00 95.62 278 VAL A CA 1
ATOM 2095 C C . VAL A 1 278 ? 12.367 5.728 -24.192 1.00 95.62 278 VAL A C 1
ATOM 2097 O O . VAL A 1 278 ? 12.079 6.282 -23.126 1.00 95.62 278 VAL A O 1
ATOM 2100 N N . ALA A 1 279 ? 11.812 6.066 -25.355 1.00 95.69 279 ALA A N 1
ATOM 2101 C CA . ALA A 1 279 ? 10.637 6.922 -25.423 1.00 95.69 279 ALA A CA 1
ATOM 2102 C C . ALA A 1 279 ? 9.410 6.137 -24.947 1.00 95.69 279 ALA A C 1
ATOM 2104 O O . ALA A 1 279 ? 9.253 4.970 -25.300 1.00 95.69 279 ALA A O 1
ATOM 2105 N N . VAL A 1 280 ? 8.571 6.797 -24.158 1.00 96.12 280 VAL A N 1
ATOM 2106 C CA . VAL A 1 280 ? 7.250 6.316 -23.738 1.00 96.12 280 VAL A CA 1
ATOM 2107 C C . VAL A 1 280 ? 6.258 7.466 -23.858 1.00 96.12 280 VAL A C 1
ATOM 2109 O O . VAL A 1 280 ? 6.650 8.631 -23.992 1.00 96.12 280 VAL A O 1
ATOM 2112 N N . THR A 1 281 ? 4.975 7.162 -23.805 1.00 97.19 281 THR A N 1
ATOM 2113 C CA . THR A 1 281 ? 3.903 8.145 -23.859 1.00 97.19 281 THR A CA 1
ATOM 2114 C C . THR A 1 281 ? 3.898 8.963 -22.571 1.00 97.19 281 THR A C 1
ATOM 2116 O O . THR A 1 281 ? 3.919 8.424 -21.466 1.00 97.19 281 THR A O 1
ATOM 2119 N N . ALA A 1 282 ? 3.924 10.289 -22.707 1.00 97.31 282 ALA A N 1
ATOM 2120 C CA . ALA A 1 282 ? 3.804 11.205 -21.579 1.00 97.31 282 ALA A CA 1
ATOM 2121 C C . ALA A 1 282 ? 2.354 11.219 -21.072 1.00 97.31 282 ALA A C 1
ATOM 2123 O O . ALA A 1 282 ? 1.429 11.303 -21.878 1.00 97.31 282 ALA A O 1
ATOM 2124 N N . ASP A 1 283 ? 2.164 11.206 -19.754 1.00 97.38 283 ASP A N 1
ATOM 2125 C CA . ASP A 1 283 ? 0.838 11.239 -19.133 1.00 97.38 283 ASP A CA 1
ATOM 2126 C C . ASP A 1 283 ? 0.827 12.237 -17.961 1.00 97.38 283 ASP A C 1
ATOM 2128 O O . ASP A 1 283 ? 1.501 12.011 -16.954 1.00 97.38 283 ASP A O 1
ATOM 2132 N N . PRO A 1 284 ? 0.068 13.346 -18.035 1.00 96.94 284 PRO A N 1
ATOM 2133 C CA . PRO A 1 284 ? -0.048 14.289 -16.923 1.00 96.94 284 PRO A CA 1
ATOM 2134 C C . PRO A 1 284 ? -0.754 13.700 -15.689 1.00 96.94 284 PRO A C 1
ATOM 2136 O O . PRO A 1 284 ? -0.623 14.260 -14.597 1.00 96.94 284 PRO A O 1
ATOM 2139 N N . ASN A 1 285 ? -1.487 12.588 -15.822 1.00 97.00 285 ASN A N 1
ATOM 2140 C CA . ASN A 1 285 ? -2.140 11.921 -14.694 1.00 97.00 285 ASN A CA 1
ATOM 2141 C C . ASN A 1 285 ? -1.158 11.130 -13.823 1.00 97.00 285 ASN A C 1
ATOM 2143 O O . ASN A 1 285 ? -1.474 10.836 -12.677 1.00 97.00 285 ASN A O 1
ATOM 2147 N N . ARG A 1 286 ? 0.068 10.888 -14.298 1.00 98.00 286 ARG A N 1
ATOM 2148 C CA . ARG A 1 286 ? 1.178 10.336 -13.503 1.00 98.00 286 ARG A CA 1
ATOM 2149 C C . ARG A 1 286 ? 1.743 11.303 -12.460 1.00 98.00 286 ARG A C 1
ATOM 2151 O O . ARG A 1 286 ? 2.728 10.974 -11.800 1.00 98.00 286 ARG A O 1
ATOM 2158 N N . LYS A 1 287 ? 1.172 12.508 -12.335 1.00 97.81 287 LYS A N 1
ATOM 2159 C CA . LYS A 1 287 ? 1.601 13.508 -11.352 1.00 97.81 287 LYS A CA 1
ATOM 2160 C C . LYS A 1 287 ? 1.575 12.902 -9.938 1.00 97.81 287 LYS A C 1
ATOM 2162 O O . LYS A 1 287 ? 0.589 12.243 -9.597 1.00 97.81 287 LYS A O 1
ATOM 2167 N N . PRO A 1 288 ? 2.608 13.139 -9.119 1.00 98.00 288 PRO A N 1
ATOM 2168 C CA . PRO A 1 288 ? 2.591 12.686 -7.739 1.00 98.00 288 PRO A CA 1
ATOM 2169 C C . PRO A 1 288 ? 1.476 13.339 -6.928 1.00 98.00 288 PRO A C 1
ATOM 2171 O O . PRO A 1 288 ? 1.132 14.506 -7.152 1.00 98.00 288 PRO A O 1
ATOM 2174 N N . LEU A 1 289 ? 0.951 12.598 -5.964 1.00 97.31 289 LEU A N 1
ATOM 2175 C CA . LEU A 1 289 ? 0.104 13.105 -4.901 1.00 97.31 289 LEU A CA 1
ATOM 2176 C C . LEU A 1 289 ? 0.984 13.384 -3.686 1.00 97.31 289 LEU A C 1
ATOM 2178 O O . LEU A 1 289 ? 1.698 12.509 -3.217 1.00 97.31 289 LEU A O 1
ATOM 2182 N N . ASP A 1 290 ? 0.928 14.609 -3.174 1.00 96.00 290 ASP A N 1
ATOM 2183 C CA . ASP A 1 290 ? 1.353 14.846 -1.798 1.00 96.00 290 ASP A CA 1
ATOM 2184 C C . ASP A 1 290 ? 0.233 14.426 -0.832 1.00 96.00 290 ASP A C 1
ATOM 2186 O O . ASP A 1 290 ? -0.917 14.242 -1.244 1.00 96.00 290 ASP A O 1
ATOM 2190 N N . ILE A 1 291 ? 0.538 14.334 0.465 1.00 96.19 291 ILE A N 1
ATOM 2191 C CA . ILE A 1 291 ? -0.445 13.940 1.486 1.00 96.19 291 ILE A CA 1
ATOM 2192 C C . ILE A 1 291 ? -1.744 14.761 1.438 1.00 96.19 291 ILE A C 1
ATOM 2194 O O . ILE A 1 291 ? -2.828 14.237 1.679 1.00 96.19 291 ILE A O 1
ATOM 2198 N N . GLY A 1 292 ? -1.669 16.053 1.103 1.00 97.12 292 GLY A N 1
ATOM 2199 C CA . GLY A 1 292 ? -2.854 16.901 1.030 1.00 97.12 292 GLY A CA 1
ATOM 2200 C C . GLY A 1 292 ? -3.723 16.551 -0.172 1.00 97.12 292 GLY A C 1
ATOM 2201 O O . GLY A 1 292 ? -4.940 16.473 -0.037 1.00 97.12 292 GLY A O 1
ATOM 2202 N N . ALA A 1 293 ? -3.106 16.303 -1.328 1.00 97.44 293 ALA A N 1
ATOM 2203 C CA . ALA A 1 293 ? -3.797 15.844 -2.525 1.00 97.44 293 ALA A CA 1
ATOM 2204 C C . ALA A 1 293 ? -4.373 14.431 -2.344 1.00 97.44 293 ALA A C 1
ATOM 2206 O O . ALA A 1 293 ? -5.495 14.183 -2.780 1.00 97.44 293 ALA A O 1
ATOM 2207 N N . PHE A 1 294 ? -3.649 13.536 -1.663 1.00 97.50 294 PHE A N 1
ATOM 2208 C CA . PHE A 1 294 ? -4.132 12.201 -1.310 1.00 97.50 294 PHE A CA 1
ATOM 2209 C C . PHE A 1 294 ? -5.374 12.276 -0.414 1.00 97.50 294 PHE A C 1
ATOM 2211 O O . PHE A 1 294 ? -6.417 11.719 -0.757 1.00 97.50 294 PHE A O 1
ATOM 2218 N N . VAL A 1 295 ? -5.307 13.027 0.691 1.00 98.25 295 VAL A N 1
ATOM 2219 C CA . VAL A 1 295 ? -6.442 13.218 1.608 1.00 98.25 295 VAL A CA 1
ATOM 2220 C C . VAL A 1 295 ? -7.623 13.872 0.889 1.00 98.25 295 VAL A C 1
ATOM 2222 O O . VAL A 1 295 ? -8.740 13.370 0.979 1.00 98.25 295 VAL A O 1
ATOM 2225 N N . GLU A 1 296 ? -7.393 14.946 0.128 1.00 97.81 296 GLU A N 1
ATOM 2226 C CA . GLU A 1 296 ? -8.439 15.635 -0.639 1.00 97.81 296 GLU A CA 1
ATOM 2227 C C . GLU A 1 296 ? -9.162 14.688 -1.602 1.00 97.81 296 GLU A C 1
ATOM 2229 O O . GLU A 1 296 ? -10.387 14.726 -1.710 1.00 97.81 296 GLU A O 1
ATOM 2234 N N . ALA A 1 297 ? -8.426 13.792 -2.259 1.00 96.50 297 ALA A N 1
ATOM 2235 C CA . ALA A 1 297 ? -8.987 12.888 -3.250 1.00 96.50 297 ALA A CA 1
ATOM 2236 C C . ALA A 1 297 ? -9.938 11.820 -2.658 1.00 96.50 297 ALA A C 1
ATOM 2238 O O . ALA A 1 297 ? -10.663 11.159 -3.412 1.00 96.50 297 ALA A O 1
ATOM 2239 N N . HIS A 1 298 ? -10.003 11.673 -1.330 1.00 97.38 298 HIS A N 1
ATOM 2240 C CA . HIS A 1 298 ? -10.999 10.835 -0.650 1.00 97.38 298 HIS A CA 1
ATOM 2241 C C . HIS A 1 298 ? -12.346 11.545 -0.425 1.00 97.38 298 HIS A C 1
ATOM 2243 O O . HIS A 1 298 ? -13.357 10.874 -0.218 1.00 97.38 298 HIS A O 1
ATOM 2249 N N . PHE A 1 299 ? -12.408 12.878 -0.513 1.00 96.81 299 PHE A N 1
ATOM 2250 C CA . PHE A 1 299 ? -13.648 13.647 -0.340 1.00 96.81 299 PHE A CA 1
ATOM 2251 C C . PHE A 1 299 ? -14.393 13.773 -1.665 1.00 96.81 299 PHE A C 1
ATOM 2253 O O . PHE A 1 299 ? -14.293 14.773 -2.378 1.00 96.81 299 PHE A O 1
ATOM 2260 N N . ARG A 1 300 ? -15.152 12.730 -2.002 1.00 92.19 300 ARG A N 1
ATOM 2261 C CA . ARG A 1 300 ? -15.894 12.627 -3.263 1.00 92.19 300 ARG A CA 1
ATOM 2262 C C . ARG A 1 300 ? -17.376 12.325 -3.040 1.00 92.19 300 ARG A C 1
ATOM 2264 O O . ARG A 1 300 ? -17.732 11.704 -2.038 1.00 92.19 300 ARG A O 1
ATOM 2271 N N . PRO A 1 301 ? -18.258 12.705 -3.984 1.00 92.44 301 PRO A N 1
ATOM 2272 C CA . PRO A 1 301 ? -19.661 12.319 -3.922 1.00 92.44 301 PRO A CA 1
ATOM 2273 C C . PRO A 1 301 ? -19.811 10.797 -3.829 1.00 92.44 301 PRO A C 1
ATOM 2275 O O . P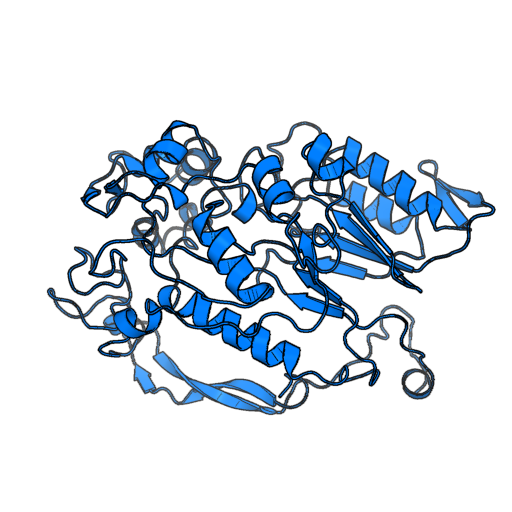RO A 1 301 ? -19.255 10.071 -4.649 1.00 92.44 301 PRO A O 1
ATOM 2278 N N . GLY A 1 302 ? -20.577 10.327 -2.846 1.00 91.44 302 GLY A N 1
ATOM 2279 C CA . GLY A 1 302 ? -20.832 8.899 -2.644 1.00 91.44 302 GLY A CA 1
ATOM 2280 C C . GLY A 1 302 ? -19.806 8.159 -1.780 1.00 91.44 302 GLY A C 1
ATOM 2281 O O . GLY A 1 302 ? -20.036 6.981 -1.521 1.00 91.44 302 GLY A O 1
ATOM 2282 N N . ALA A 1 303 ? -18.753 8.830 -1.290 1.00 95.56 303 ALA A N 1
ATOM 2283 C CA . ALA A 1 303 ? -17.797 8.247 -0.346 1.00 95.56 303 ALA A CA 1
ATOM 2284 C C . ALA A 1 303 ? -18.498 7.721 0.920 1.00 95.56 303 ALA A C 1
ATOM 2286 O O . ALA A 1 303 ? -19.389 8.372 1.481 1.00 95.56 303 ALA A O 1
ATOM 2287 N N . ARG A 1 304 ? -18.108 6.521 1.367 1.00 96.50 304 ARG A N 1
ATOM 2288 C CA . ARG A 1 304 ? -18.698 5.834 2.527 1.00 96.50 304 ARG A CA 1
ATOM 2289 C C . ARG A 1 304 ? -17.607 5.294 3.466 1.00 96.50 304 ARG A C 1
ATOM 2291 O O . ARG A 1 304 ? -16.980 4.292 3.120 1.00 96.50 304 ARG A O 1
ATOM 2298 N N . PRO A 1 305 ? -17.440 5.881 4.669 1.00 96.62 305 PRO A N 1
ATOM 2299 C CA . PRO A 1 305 ? -17.987 7.182 5.090 1.00 96.62 305 PRO A CA 1
ATOM 2300 C C . PRO A 1 305 ? -17.426 8.336 4.239 1.00 96.62 305 PRO A C 1
ATOM 2302 O O . PRO A 1 305 ? -16.485 8.133 3.474 1.00 96.62 305 PRO A O 1
ATOM 2305 N N . ASP A 1 306 ? -17.978 9.546 4.379 1.00 96.44 306 ASP A N 1
ATOM 2306 C CA . ASP A 1 306 ? -17.392 10.733 3.739 1.00 96.44 306 ASP A CA 1
ATOM 2307 C C . ASP A 1 306 ? -15.907 10.865 4.124 1.00 96.44 306 ASP A C 1
ATOM 2309 O O . ASP A 1 306 ? -15.544 10.673 5.288 1.00 96.44 306 ASP A O 1
ATOM 2313 N N . GLY A 1 307 ? -15.049 11.101 3.131 1.00 97.19 307 GLY A N 1
ATOM 2314 C CA . GLY A 1 307 ? -13.593 11.125 3.297 1.00 97.19 307 GLY A CA 1
ATOM 2315 C C . GLY A 1 307 ? -12.925 9.770 3.574 1.00 97.19 307 GLY A C 1
ATOM 2316 O O . GLY A 1 307 ? -11.719 9.749 3.796 1.00 97.19 307 GLY A O 1
ATOM 2317 N N . HIS A 1 308 ? -13.657 8.645 3.579 1.00 97.81 308 HIS A N 1
ATOM 2318 C CA . HIS A 1 308 ? -13.129 7.298 3.869 1.00 97.81 308 HIS A CA 1
ATOM 2319 C C . HIS A 1 308 ? -12.257 7.250 5.136 1.00 97.81 308 HIS A C 1
ATOM 2321 O O . HIS A 1 308 ? -11.178 6.660 5.172 1.00 97.81 308 HIS A O 1
ATOM 2327 N N . GLY A 1 309 ? -12.734 7.916 6.188 1.00 97.25 309 GLY A N 1
ATOM 2328 C CA . GLY A 1 309 ? -12.056 8.019 7.479 1.00 97.25 309 GLY A CA 1
ATOM 2329 C C . GLY A 1 309 ? -11.323 9.344 7.676 1.00 97.25 309 GLY A C 1
ATOM 2330 O O . GLY A 1 309 ? -11.348 9.881 8.784 1.00 97.25 309 GLY A O 1
ATOM 2331 N N . PHE A 1 310 ? -10.773 9.939 6.615 1.00 98.38 310 PHE A N 1
ATOM 2332 C CA . PHE A 1 310 ? -10.177 11.268 6.715 1.00 98.38 310 PHE A CA 1
ATOM 2333 C C . PHE A 1 310 ? -11.231 12.320 7.061 1.00 98.38 310 PHE A C 1
ATOM 2335 O O . PHE A 1 310 ? -12.375 12.280 6.614 1.00 98.38 310 PHE A O 1
ATOM 2342 N N . THR A 1 311 ? -10.825 13.308 7.854 1.00 97.56 311 THR A N 1
ATOM 2343 C CA . THR A 1 311 ? -11.713 14.355 8.371 1.00 97.56 311 THR A CA 1
ATOM 2344 C C . THR A 1 311 ? -11.459 15.712 7.701 1.00 97.56 311 THR A C 1
ATOM 2346 O O . THR A 1 311 ? -10.392 15.942 7.126 1.00 97.56 311 THR A O 1
ATOM 2349 N N . PRO A 1 312 ? -12.378 16.689 7.823 1.00 97.31 312 PRO A N 1
ATOM 2350 C CA . PRO A 1 312 ? -12.104 18.067 7.409 1.00 97.31 312 PRO A CA 1
ATOM 2351 C C . PRO A 1 312 ? -10.859 18.680 8.077 1.00 97.31 312 PRO A C 1
ATOM 2353 O O . PRO A 1 312 ? -10.195 19.528 7.484 1.00 97.31 312 PRO A O 1
ATOM 2356 N N . THR A 1 313 ? -10.518 18.233 9.291 1.00 97.25 313 THR A N 1
ATOM 2357 C CA . THR A 1 313 ? -9.266 18.594 9.973 1.00 97.25 313 THR A CA 1
ATOM 2358 C C . THR A 1 313 ? -8.056 18.038 9.230 1.00 97.25 313 THR A C 1
ATOM 2360 O O . THR A 1 313 ? -7.133 18.797 8.961 1.00 97.25 313 THR A O 1
ATOM 2363 N N . ASN A 1 314 ? -8.096 16.773 8.799 1.00 98.25 314 ASN A N 1
ATOM 2364 C CA . ASN A 1 314 ? -7.033 16.181 7.982 1.00 98.25 314 ASN A CA 1
ATOM 2365 C C . ASN A 1 314 ? -6.811 16.959 6.675 1.00 98.25 314 ASN A C 1
ATOM 2367 O O . ASN A 1 314 ? -5.670 17.261 6.335 1.00 98.25 314 ASN A O 1
ATOM 2371 N N . ARG A 1 315 ? -7.887 17.362 5.979 1.00 96.81 315 ARG A N 1
ATOM 2372 C CA . ARG A 1 315 ? -7.789 18.192 4.756 1.00 96.81 315 ARG A CA 1
ATOM 2373 C C . ARG A 1 315 ? -7.111 19.533 5.013 1.00 96.81 315 ARG A C 1
ATOM 2375 O O . ARG A 1 315 ? -6.259 19.955 4.237 1.00 96.81 315 ARG A O 1
ATOM 2382 N N . ARG A 1 316 ? -7.522 20.218 6.086 1.00 97.38 316 ARG A N 1
ATOM 2383 C CA . ARG A 1 316 ? -7.016 21.549 6.445 1.00 97.38 316 ARG A CA 1
ATOM 2384 C C . ARG A 1 316 ? -5.550 21.489 6.870 1.00 97.38 316 ARG A C 1
ATOM 2386 O O . ARG A 1 316 ? -4.754 22.298 6.403 1.00 97.38 316 ARG A O 1
ATOM 2393 N N . ASP A 1 317 ? -5.217 20.535 7.732 1.00 97.06 317 ASP A N 1
ATOM 2394 C CA . ASP A 1 317 ? -3.917 20.470 8.404 1.00 97.06 317 ASP A CA 1
ATOM 2395 C C . ASP A 1 317 ? -2.909 19.594 7.641 1.00 97.06 317 ASP A C 1
ATOM 2397 O O . ASP A 1 317 ? -1.727 19.577 7.976 1.00 97.06 317 ASP A O 1
ATOM 2401 N N . ARG A 1 318 ? -3.353 18.914 6.573 1.00 96.62 318 ARG A N 1
ATOM 2402 C CA . ARG A 1 318 ? -2.536 18.047 5.706 1.00 96.62 318 ARG A CA 1
ATOM 2403 C C . ARG A 1 318 ? -1.880 16.903 6.491 1.00 96.62 318 ARG A C 1
ATOM 2405 O O . ARG A 1 318 ? -0.678 16.646 6.374 1.00 96.62 318 ARG A O 1
ATOM 2412 N N . THR A 1 319 ? -2.703 16.223 7.287 1.00 97.31 319 THR A N 1
ATOM 2413 C CA . THR A 1 319 ? -2.363 15.052 8.114 1.00 97.31 319 THR A CA 1
ATOM 2414 C C . THR A 1 319 ? -3.218 13.851 7.714 1.00 97.31 319 THR A C 1
ATOM 2416 O O . THR A 1 319 ? -4.290 14.040 7.145 1.00 97.31 319 THR A O 1
ATOM 2419 N N . SER A 1 320 ? -2.795 12.625 8.037 1.00 97.44 320 SER A N 1
ATOM 2420 C CA . SER A 1 320 ? -3.533 11.405 7.659 1.00 97.44 320 SER A CA 1
ATOM 2421 C C . SER A 1 320 ? -3.906 10.476 8.829 1.00 97.44 320 SER A C 1
ATOM 2423 O O . SER A 1 320 ? -4.542 9.450 8.612 1.00 97.44 320 SER A O 1
ATOM 2425 N N . TYR A 1 321 ? -3.596 10.843 10.077 1.00 98.38 321 TYR A N 1
ATOM 2426 C CA . TYR A 1 321 ? -4.055 10.112 11.265 1.00 98.38 321 TYR A CA 1
ATOM 2427 C C . TYR A 1 321 ? -5.411 10.639 11.762 1.00 98.38 321 TYR A C 1
ATOM 2429 O O . TYR A 1 321 ? -5.684 11.845 11.704 1.00 98.38 321 TYR A O 1
ATOM 2437 N N . TYR A 1 322 ? -6.290 9.746 12.225 1.00 98.75 322 TYR A N 1
ATOM 2438 C CA . TYR A 1 322 ? -7.668 10.082 12.609 1.00 98.75 322 TYR A CA 1
ATOM 2439 C C . TYR A 1 322 ? -8.322 9.009 13.496 1.00 98.75 322 TYR A C 1
ATOM 2441 O O . TYR A 1 322 ? -7.744 7.965 13.794 1.00 98.75 322 TYR A O 1
ATOM 2449 N N . LEU A 1 323 ? -9.554 9.286 13.933 1.00 98.50 323 LEU A N 1
ATOM 2450 C CA . LEU A 1 323 ? -10.402 8.362 14.687 1.00 98.50 323 LEU A CA 1
ATOM 2451 C C . LEU A 1 323 ? -11.591 7.909 13.839 1.00 98.50 323 LEU A C 1
ATOM 2453 O O . LEU A 1 323 ? -12.217 8.731 13.170 1.00 98.50 323 LEU A O 1
ATOM 2457 N N . HIS A 1 324 ? -11.954 6.633 13.938 1.00 98.06 324 HIS A N 1
ATOM 2458 C CA . HIS A 1 324 ? -13.209 6.105 13.417 1.00 98.06 324 HIS A CA 1
ATOM 2459 C C . HIS A 1 324 ? -13.922 5.286 14.494 1.00 98.06 324 HIS A C 1
ATOM 2461 O O . HIS A 1 324 ? -13.435 4.253 14.948 1.00 98.06 324 HIS A O 1
ATOM 2467 N N . ASP A 1 325 ? -15.091 5.755 14.910 1.00 97.12 325 ASP A N 1
ATOM 2468 C CA . ASP A 1 325 ? -15.865 5.161 15.993 1.00 97.12 325 ASP A CA 1
ATOM 2469 C C . ASP A 1 325 ? -17.028 4.326 15.425 1.00 97.12 325 ASP A C 1
ATOM 2471 O O . ASP A 1 325 ? -17.884 4.851 14.718 1.00 97.12 325 ASP A O 1
ATOM 2475 N N . THR A 1 326 ? -17.099 3.039 15.784 1.00 94.81 326 THR A N 1
ATOM 2476 C CA . THR A 1 326 ? -18.287 2.179 15.579 1.00 94.81 326 THR A CA 1
ATOM 2477 C C . THR A 1 326 ? -19.306 2.328 16.729 1.00 94.81 326 THR A C 1
ATOM 2479 O O . THR A 1 326 ? -19.403 3.393 17.337 1.00 94.81 326 THR A O 1
ATOM 2482 N N . SER A 1 327 ? -20.087 1.304 17.078 1.00 90.75 327 SER A N 1
ATOM 2483 C CA . SER A 1 327 ? -20.869 1.293 18.327 1.00 90.75 327 SER A CA 1
ATOM 2484 C C . SER A 1 327 ? -20.029 0.852 19.535 1.00 90.75 327 SER A C 1
ATOM 2486 O O . SER A 1 327 ? -20.154 1.425 20.615 1.00 90.75 327 SER A O 1
ATOM 2488 N N . ALA A 1 328 ? -19.149 -0.139 19.351 1.00 92.38 328 ALA A N 1
ATOM 2489 C CA . ALA A 1 328 ? -18.404 -0.789 20.434 1.00 92.38 328 ALA A CA 1
ATOM 2490 C C . ALA A 1 328 ? -16.898 -0.475 20.439 1.00 92.38 328 ALA A C 1
ATOM 2492 O O . ALA A 1 328 ? -16.246 -0.562 21.482 1.00 92.38 328 ALA A O 1
ATOM 2493 N N . VAL A 1 329 ? -16.332 -0.103 19.287 1.00 97.38 329 VAL A N 1
ATOM 2494 C CA . VAL A 1 329 ? -14.878 -0.030 19.080 1.00 97.38 329 VAL A CA 1
ATOM 2495 C C . VAL A 1 329 ? -14.483 1.336 18.538 1.00 97.38 329 VAL A C 1
ATOM 2497 O O . VAL A 1 329 ? -15.166 1.878 17.670 1.00 97.38 329 VAL A O 1
ATOM 2500 N N . ARG A 1 330 ? -13.411 1.911 19.077 1.00 98.25 330 ARG A N 1
ATOM 2501 C CA . ARG A 1 330 ? -12.712 3.065 18.510 1.00 98.25 330 ARG A CA 1
ATOM 2502 C C . ARG A 1 330 ? -11.524 2.554 17.709 1.00 98.25 330 ARG A C 1
ATOM 2504 O O . ARG A 1 330 ? -10.623 1.935 18.272 1.00 98.25 330 ARG A O 1
ATOM 2511 N N . LEU A 1 331 ? -11.518 2.813 16.411 1.00 98.56 331 LEU A N 1
ATOM 2512 C CA . LEU A 1 331 ? -10.353 2.604 15.568 1.00 98.56 331 LEU A CA 1
ATOM 2513 C C . LEU A 1 331 ? -9.533 3.896 15.573 1.00 98.56 331 LEU A C 1
ATOM 2515 O O . LEU A 1 331 ? -10.056 4.966 15.262 1.00 98.56 331 LEU A O 1
ATOM 2519 N N . ILE A 1 332 ? -8.263 3.799 15.953 1.00 98.75 332 ILE A N 1
ATOM 2520 C CA . ILE A 1 332 ? -7.298 4.897 15.879 1.00 98.75 332 ILE A CA 1
ATOM 2521 C C . ILE A 1 332 ? -6.357 4.589 14.725 1.00 98.75 332 ILE A C 1
ATOM 2523 O O . ILE A 1 332 ? -5.601 3.619 14.785 1.00 98.75 332 ILE A O 1
ATOM 2527 N N . VAL A 1 333 ? -6.433 5.395 13.672 1.00 98.75 333 VAL A N 1
ATOM 2528 C CA . VAL A 1 333 ? -5.622 5.232 12.467 1.00 98.75 333 VAL A CA 1
ATOM 2529 C C . VAL A 1 333 ? -4.396 6.126 12.579 1.00 98.75 333 VAL A C 1
ATOM 2531 O O . VAL A 1 333 ? -4.541 7.337 12.740 1.00 98.75 333 VAL A O 1
ATOM 2534 N N . LEU A 1 334 ? -3.207 5.528 12.523 1.00 98.75 334 LEU A N 1
ATOM 2535 C CA . LEU A 1 334 ? -1.924 6.220 12.624 1.00 98.75 334 LEU A CA 1
ATOM 2536 C C . LEU A 1 334 ? -1.280 6.395 11.248 1.00 98.75 334 LEU A C 1
ATOM 2538 O O . LEU A 1 334 ? -1.275 5.476 10.426 1.00 98.75 334 LEU A O 1
ATOM 2542 N N . ASP A 1 335 ? -0.663 7.557 11.054 1.00 98.12 335 ASP A N 1
ATOM 2543 C CA . ASP A 1 335 ? 0.249 7.819 9.945 1.00 98.12 335 ASP A CA 1
ATOM 2544 C C . ASP A 1 335 ? 1.643 7.365 10.369 1.00 98.12 335 ASP A C 1
ATOM 2546 O O . ASP A 1 335 ? 2.223 7.907 11.311 1.00 98.12 335 ASP A O 1
ATOM 2550 N N . THR A 1 336 ? 2.158 6.338 9.704 1.00 98.19 336 THR A N 1
ATOM 2551 C CA . THR A 1 336 ? 3.479 5.771 10.019 1.00 98.19 336 THR A CA 1
ATOM 2552 C C . THR A 1 336 ? 4.480 5.974 8.889 1.00 98.19 336 THR A C 1
ATOM 2554 O O . THR A 1 336 ? 5.618 5.519 9.001 1.00 98.19 336 THR A O 1
ATOM 2557 N N . SER A 1 337 ? 4.078 6.643 7.805 1.00 97.06 337 SER A N 1
ATOM 2558 C CA . SER A 1 337 ? 4.933 6.890 6.648 1.00 97.06 337 SER A CA 1
ATOM 2559 C C . SER A 1 337 ? 5.974 7.955 6.960 1.00 97.06 337 SER A C 1
ATOM 2561 O O . SER A 1 337 ? 5.677 8.995 7.546 1.00 97.06 337 SER A O 1
ATOM 2563 N N . CYS A 1 338 ? 7.217 7.715 6.545 1.00 96.56 338 CYS A N 1
ATOM 2564 C CA . CYS A 1 338 ? 8.298 8.668 6.753 1.00 96.56 338 CYS A CA 1
ATOM 2565 C C . CYS A 1 338 ? 8.513 9.531 5.507 1.00 96.56 338 CYS A C 1
ATOM 2567 O O . CYS A 1 338 ? 9.091 9.084 4.517 1.00 96.56 338 CYS A O 1
ATOM 2569 N N . ARG A 1 339 ? 8.144 10.815 5.582 1.00 94.44 339 ARG A N 1
ATOM 2570 C CA . ARG A 1 339 ? 8.357 11.779 4.480 1.00 94.44 339 ARG A CA 1
ATOM 2571 C C . ARG A 1 339 ? 9.832 12.004 4.128 1.00 94.44 339 ARG A C 1
ATOM 2573 O O . ARG A 1 339 ? 10.156 12.520 3.063 1.00 94.44 339 ARG A O 1
ATOM 2580 N N . ALA A 1 340 ? 10.742 11.632 5.031 1.00 95.88 340 ALA A N 1
ATOM 2581 C CA . ALA A 1 340 ? 12.183 11.693 4.799 1.00 95.88 340 ALA A CA 1
ATOM 2582 C C . ALA A 1 340 ? 12.717 10.516 3.951 1.00 95.88 340 ALA A C 1
ATOM 2584 O O . ALA A 1 340 ? 13.920 10.460 3.684 1.00 95.88 340 ALA A O 1
ATOM 2585 N N . GLY A 1 341 ? 11.841 9.605 3.509 1.00 96.56 341 GLY A N 1
ATOM 2586 C CA . GLY A 1 341 ? 12.170 8.470 2.651 1.00 96.56 341 GLY A CA 1
ATOM 2587 C C . GLY A 1 341 ? 12.547 7.200 3.415 1.00 96.56 341 GLY A C 1
ATOM 2588 O O . GLY A 1 341 ? 12.669 7.205 4.638 1.00 96.56 341 GLY A O 1
ATOM 2589 N N . GLY A 1 342 ? 12.784 6.115 2.678 1.00 95.94 342 GLY A N 1
ATOM 2590 C CA . GLY A 1 342 ? 13.037 4.775 3.214 1.00 95.94 342 GLY A CA 1
ATOM 2591 C C . GLY A 1 342 ? 11.759 3.954 3.411 1.00 95.94 342 GLY A C 1
ATOM 2592 O O . GLY A 1 342 ? 10.676 4.510 3.549 1.00 95.94 342 GLY A O 1
ATOM 2593 N N . ALA A 1 343 ? 11.911 2.627 3.414 1.00 95.56 343 ALA A N 1
ATOM 2594 C CA . ALA A 1 343 ? 10.788 1.700 3.561 1.00 95.56 343 ALA A CA 1
ATOM 2595 C C . ALA A 1 343 ? 10.276 1.603 5.005 1.00 95.56 343 ALA A C 1
ATOM 2597 O O . ALA A 1 343 ? 9.092 1.401 5.213 1.00 95.56 343 ALA A O 1
ATOM 2598 N N . ASP A 1 344 ? 11.150 1.734 6.006 1.00 96.88 344 ASP A N 1
ATOM 2599 C CA . ASP A 1 344 ? 10.732 1.668 7.408 1.00 96.88 344 ASP A CA 1
ATOM 2600 C C . ASP A 1 344 ? 9.897 2.911 7.788 1.00 96.88 344 ASP A C 1
ATOM 2602 O O . ASP A 1 344 ? 10.104 4.019 7.279 1.00 96.88 344 ASP A O 1
ATOM 2606 N N . GLY A 1 345 ? 8.986 2.737 8.744 1.00 97.62 345 GLY A N 1
ATOM 2607 C CA . GLY A 1 345 ? 8.100 3.794 9.222 1.00 97.62 345 GLY A CA 1
ATOM 2608 C C . GLY A 1 345 ? 8.662 4.591 10.400 1.00 97.62 345 GLY A C 1
ATOM 2609 O O . GLY A 1 345 ? 9.655 4.216 11.032 1.00 97.62 345 GLY A O 1
ATOM 2610 N N . CYS A 1 346 ? 7.984 5.684 10.739 1.00 97.00 346 CYS A N 1
ATOM 2611 C CA . CYS A 1 346 ? 8.243 6.486 11.937 1.00 97.00 346 CYS A CA 1
ATOM 2612 C C . CYS A 1 346 ? 6.941 7.050 12.514 1.00 97.00 346 CYS A C 1
ATOM 2614 O O . CYS A 1 346 ? 5.952 7.184 11.801 1.00 97.00 346 CYS A O 1
ATOM 2616 N N . VAL A 1 347 ? 6.952 7.433 13.793 1.00 97.50 347 VAL A N 1
ATOM 2617 C CA . VAL A 1 347 ? 5.830 8.137 14.433 1.00 97.50 347 VAL A CA 1
ATOM 2618 C C . VAL A 1 347 ? 6.315 9.478 14.965 1.00 97.50 347 VAL A C 1
ATOM 2620 O O . VAL A 1 347 ? 7.266 9.548 15.742 1.00 97.50 347 VAL A O 1
ATOM 2623 N N . GLU A 1 348 ? 5.664 10.558 14.543 1.00 96.19 348 GLU A N 1
ATOM 2624 C CA . GLU A 1 348 ? 5.948 11.908 15.032 1.00 96.19 348 GLU A CA 1
ATOM 2625 C C . GLU A 1 348 ? 5.559 12.080 16.505 1.00 96.19 348 GLU A C 1
ATOM 2627 O O . GLU A 1 348 ? 4.599 11.482 16.993 1.00 96.19 348 GLU A O 1
ATOM 2632 N N . ARG A 1 349 ? 6.286 12.943 17.225 1.00 96.25 349 ARG A N 1
ATOM 2633 C CA . ARG A 1 349 ? 6.038 13.211 18.652 1.00 96.25 349 ARG A CA 1
ATOM 2634 C C . ARG A 1 349 ? 4.654 13.786 18.909 1.00 96.25 349 ARG A C 1
ATOM 2636 O O . ARG A 1 349 ? 3.987 13.345 19.840 1.00 96.25 349 ARG A O 1
ATOM 2643 N N . ASP A 1 350 ? 4.213 14.698 18.051 1.00 96.62 350 ASP A N 1
ATOM 2644 C CA . ASP A 1 350 ? 2.888 15.307 18.148 1.00 96.62 350 ASP A CA 1
ATOM 2645 C C . ASP A 1 350 ? 1.786 14.263 17.931 1.00 96.62 350 ASP A C 1
ATOM 2647 O O . ASP A 1 350 ? 0.773 14.275 18.627 1.00 96.62 350 ASP A O 1
ATOM 2651 N N . GLN A 1 351 ? 2.011 13.297 17.034 1.00 97.81 351 GLN A N 1
ATOM 2652 C CA . GLN A 1 351 ? 1.086 12.184 16.826 1.00 97.81 351 GLN A CA 1
ATOM 2653 C C . GLN A 1 351 ? 1.066 11.224 18.024 1.00 97.81 351 GLN A C 1
ATOM 2655 O O . GLN A 1 351 ? -0.003 10.749 18.401 1.00 97.81 351 GLN A O 1
ATOM 2660 N N . LEU A 1 352 ? 2.217 10.952 18.650 1.00 98.25 352 LEU A N 1
ATOM 2661 C CA . LEU A 1 352 ? 2.281 10.128 19.862 1.00 98.25 352 LEU A CA 1
ATOM 2662 C C . LEU A 1 352 ? 1.534 10.793 21.032 1.00 98.25 352 LEU A C 1
ATOM 2664 O O . LEU A 1 352 ? 0.766 10.127 21.726 1.00 98.25 352 LEU A O 1
ATOM 2668 N N . ALA A 1 353 ? 1.720 12.103 21.220 1.00 98.25 353 ALA A N 1
ATOM 2669 C CA . ALA A 1 353 ? 0.994 12.878 22.224 1.00 98.25 353 ALA A CA 1
ATOM 2670 C C . ALA A 1 353 ? -0.517 12.891 21.936 1.00 98.25 353 ALA A C 1
ATOM 2672 O O . ALA A 1 353 ? -1.323 12.613 22.822 1.00 98.25 353 ALA A O 1
ATOM 2673 N N . TRP A 1 354 ? -0.901 13.111 20.675 1.00 98.56 354 TRP A N 1
ATOM 2674 C CA . TRP A 1 354 ? -2.292 13.019 20.232 1.00 98.56 354 TRP A CA 1
ATOM 2675 C C . TRP A 1 354 ? -2.892 11.633 20.506 1.00 98.56 354 TRP A C 1
ATOM 2677 O O . TRP A 1 354 ? -4.013 11.536 21.004 1.00 98.56 354 TRP A O 1
ATOM 2687 N N . LEU A 1 355 ? -2.153 10.553 20.236 1.00 98.75 355 LEU A N 1
ATOM 2688 C CA . LEU A 1 355 ? -2.596 9.186 20.508 1.00 98.75 355 LEU A CA 1
ATOM 2689 C C . LEU A 1 355 ? -2.868 8.978 22.003 1.00 98.75 355 LEU A C 1
ATOM 2691 O O . LEU A 1 355 ? -3.904 8.415 22.355 1.00 98.75 355 LEU A O 1
ATOM 2695 N N . GLU A 1 356 ? -1.980 9.454 22.879 1.00 98.56 356 GLU A N 1
ATOM 2696 C CA . GLU A 1 356 ? -2.185 9.393 24.329 1.00 98.56 356 GLU A CA 1
ATOM 2697 C C . GLU A 1 356 ? -3.482 10.100 24.746 1.00 98.56 356 GLU A C 1
ATOM 2699 O O . GLU A 1 356 ? -4.304 9.509 25.453 1.00 98.56 356 GLU A O 1
ATOM 2704 N N . GLU A 1 357 ? -3.719 11.314 24.243 1.00 98.25 357 GLU A N 1
ATOM 2705 C CA . GLU A 1 357 ? -4.964 12.049 24.492 1.00 98.25 357 GLU A CA 1
ATOM 2706 C C . GLU A 1 357 ? -6.195 11.253 24.030 1.00 98.25 357 GLU A C 1
ATOM 2708 O O . GLU A 1 357 ? -7.181 11.140 24.764 1.00 98.25 357 GLU A O 1
ATOM 2713 N N . LYS A 1 358 ? -6.142 10.649 22.834 1.00 98.31 358 LYS A N 1
ATOM 2714 C CA . LYS A 1 358 ? -7.282 9.901 22.270 1.00 98.31 358 LYS A CA 1
ATOM 2715 C C . LYS A 1 358 ? -7.558 8.588 22.978 1.00 98.31 358 LYS A C 1
ATOM 2717 O O . LYS A 1 358 ? -8.713 8.153 23.012 1.00 98.31 358 LYS A O 1
ATOM 2722 N N . LEU A 1 359 ? -6.535 7.980 23.570 1.00 98.44 359 LEU A N 1
ATOM 2723 C CA . LEU A 1 359 ? -6.693 6.837 24.457 1.00 98.44 359 LEU A CA 1
ATOM 2724 C C . LEU A 1 359 ? -7.340 7.268 25.780 1.00 98.44 359 LEU A C 1
ATOM 2726 O O . LEU A 1 359 ? -8.308 6.636 26.205 1.00 98.44 359 LEU A O 1
ATOM 2730 N N . MET A 1 360 ? -6.898 8.372 26.390 1.00 97.62 360 MET A N 1
ATOM 2731 C CA . MET A 1 360 ? -7.475 8.886 27.642 1.00 97.62 360 MET A CA 1
ATOM 2732 C C . MET A 1 360 ? -8.985 9.164 27.544 1.00 97.62 360 MET A C 1
ATOM 2734 O O . MET A 1 360 ? -9.718 8.899 28.499 1.00 97.62 360 MET A O 1
ATOM 2738 N N . GLU A 1 361 ? -9.475 9.629 26.389 1.00 97.19 361 GLU A N 1
ATOM 2739 C CA . GLU A 1 361 ? -10.904 9.900 26.139 1.00 97.19 361 GLU A CA 1
ATOM 2740 C C . GLU A 1 361 ? -11.827 8.679 26.329 1.00 97.19 361 GLU A C 1
ATOM 2742 O O . GLU A 1 361 ? -13.012 8.851 26.611 1.00 97.19 361 GLU A O 1
ATOM 2747 N N . VAL A 1 362 ? -11.309 7.453 26.186 1.00 97.12 362 VAL A N 1
ATOM 2748 C CA . VAL A 1 362 ? -12.107 6.208 26.197 1.00 97.12 362 VAL A CA 1
ATOM 2749 C C . VAL A 1 362 ? -11.663 5.196 27.256 1.00 97.12 362 VAL A C 1
ATOM 2751 O O . VAL A 1 362 ? -11.939 3.996 27.151 1.00 97.12 362 VAL A O 1
ATOM 2754 N N . HIS A 1 363 ? -10.965 5.679 28.285 1.00 96.69 363 HIS A N 1
ATOM 2755 C CA . HIS A 1 363 ? -10.503 4.866 29.405 1.00 96.69 363 HIS A CA 1
ATOM 2756 C C . HIS A 1 363 ? -10.974 5.441 30.740 1.00 96.69 363 HIS A C 1
ATOM 2758 O O . HIS A 1 363 ? -10.593 6.544 31.135 1.00 96.69 363 HIS A O 1
ATOM 2764 N N . ALA A 1 364 ? -11.763 4.645 31.465 1.00 97.31 364 ALA A N 1
ATOM 2765 C CA . ALA A 1 364 ? -12.160 4.930 32.842 1.00 97.31 364 ALA A CA 1
ATOM 2766 C C . ALA A 1 364 ? -10.973 4.809 33.813 1.00 97.31 364 ALA A C 1
ATOM 2768 O O . ALA A 1 364 ? -10.903 5.521 34.812 1.00 97.31 364 ALA A O 1
ATOM 2769 N N . VAL A 1 365 ? -10.045 3.888 33.523 1.00 97.31 365 VAL A N 1
ATOM 2770 C CA . VAL A 1 365 ? -8.828 3.646 34.304 1.00 97.31 365 VAL A CA 1
ATOM 2771 C C . VAL A 1 365 ? -7.661 3.397 33.356 1.00 97.31 365 VAL A C 1
ATOM 2773 O O . VAL A 1 365 ? -7.795 2.617 32.413 1.00 97.31 365 VAL A O 1
ATOM 2776 N N . TYR A 1 366 ? -6.525 4.046 33.602 1.00 97.75 366 TYR A N 1
ATOM 2777 C CA . TYR A 1 366 ? -5.284 3.839 32.850 1.00 97.75 366 TYR A CA 1
ATOM 2778 C C . TYR A 1 366 ? -4.058 4.179 33.709 1.00 97.75 366 TYR A C 1
ATOM 2780 O O . TYR A 1 366 ? -4.190 4.739 34.800 1.00 97.75 366 TYR A O 1
ATOM 2788 N N . THR A 1 367 ? -2.862 3.836 33.233 1.00 97.94 367 THR A N 1
ATOM 2789 C CA . THR A 1 367 ? -1.596 4.198 33.889 1.00 97.94 367 THR A CA 1
ATOM 2790 C C . THR A 1 367 ? -1.024 5.475 33.264 1.00 97.94 367 THR A C 1
ATOM 2792 O O . THR A 1 367 ? -0.860 5.546 32.047 1.00 97.94 367 THR A O 1
ATOM 2795 N N . ASP A 1 368 ? -0.719 6.510 34.048 1.00 96.25 368 ASP A N 1
ATOM 2796 C CA . ASP A 1 368 ? -0.065 7.719 33.524 1.00 96.25 368 ASP A CA 1
ATOM 2797 C C . ASP A 1 368 ? 1.426 7.488 33.194 1.00 96.25 368 ASP A C 1
ATOM 2799 O O . ASP A 1 368 ? 1.981 6.410 33.417 1.00 96.25 368 ASP A O 1
ATOM 2803 N N . SER A 1 369 ? 2.091 8.496 32.628 1.00 93.50 369 SER A N 1
ATOM 2804 C CA . SER A 1 369 ? 3.514 8.424 32.268 1.00 93.50 369 SER A CA 1
ATOM 2805 C C . SER A 1 369 ? 4.453 8.311 33.478 1.00 93.50 369 SER A C 1
ATOM 2807 O O . SER A 1 369 ? 5.599 7.893 33.320 1.00 93.50 369 SER A O 1
ATOM 2809 N N . ALA A 1 370 ? 3.971 8.632 34.683 1.00 95.12 370 ALA A N 1
ATOM 2810 C CA . ALA A 1 370 ? 4.689 8.470 35.944 1.00 95.12 370 ALA A CA 1
ATOM 2811 C C . ALA A 1 370 ? 4.417 7.108 36.617 1.00 95.12 370 ALA A C 1
ATOM 2813 O O . ALA A 1 370 ? 4.982 6.825 37.673 1.00 95.12 370 ALA A O 1
ATOM 2814 N N . GLY A 1 371 ? 3.593 6.248 36.007 1.00 95.50 371 GLY A N 1
ATOM 2815 C CA . GLY A 1 371 ? 3.249 4.930 36.537 1.00 95.50 371 GLY A CA 1
ATOM 2816 C C . GLY A 1 371 ? 2.098 4.936 37.548 1.00 95.50 371 GLY A C 1
ATOM 2817 O O . GLY A 1 371 ? 1.831 3.901 38.161 1.00 95.50 371 GLY A O 1
ATOM 2818 N N . ASN A 1 372 ? 1.399 6.059 37.733 1.00 97.56 372 ASN A N 1
ATOM 2819 C CA . ASN A 1 372 ? 0.256 6.132 38.641 1.00 97.56 372 ASN A CA 1
ATOM 2820 C C . ASN A 1 372 ? -1.013 5.622 37.961 1.00 97.56 372 ASN A C 1
ATOM 2822 O O . ASN A 1 372 ? -1.218 5.799 36.762 1.00 97.56 372 ASN A O 1
ATOM 2826 N N . THR A 1 373 ? -1.909 5.027 38.745 1.00 98.06 373 THR A N 1
ATOM 2827 C CA . THR A 1 373 ? -3.259 4.705 38.271 1.00 98.06 373 THR A CA 1
ATOM 2828 C C . THR A 1 373 ? -4.110 5.971 38.263 1.00 98.06 373 THR A C 1
ATOM 2830 O O . THR A 1 373 ? -4.283 6.611 39.300 1.00 98.06 373 THR A O 1
ATOM 2833 N N . VAL A 1 374 ? -4.666 6.312 37.103 1.00 98.12 374 VAL A N 1
ATOM 2834 C CA . VAL A 1 374 ? -5.602 7.424 36.929 1.00 98.12 374 VAL A CA 1
ATOM 2835 C C . VAL A 1 374 ? -7.012 6.873 36.808 1.00 98.12 374 VAL A C 1
ATOM 2837 O O . VAL A 1 374 ? -7.249 5.933 36.055 1.00 98.12 374 VAL A O 1
ATOM 2840 N N . HIS A 1 375 ? -7.950 7.489 37.526 1.00 97.75 375 HIS A N 1
ATOM 2841 C CA . HIS A 1 375 ? -9.380 7.224 37.414 1.00 97.75 375 HIS A CA 1
ATOM 2842 C C . HIS A 1 375 ? -10.072 8.430 36.780 1.00 97.75 375 HIS A C 1
ATOM 2844 O O . HIS A 1 375 ? -9.862 9.566 37.207 1.00 97.75 375 HIS A O 1
ATOM 2850 N N . THR A 1 376 ? -10.915 8.184 35.784 1.00 96.56 376 THR A N 1
ATOM 2851 C CA . THR A 1 376 ? -11.699 9.207 35.086 1.00 96.56 376 THR A CA 1
ATOM 2852 C C . THR A 1 376 ? -13.192 8.885 35.182 1.00 96.56 376 THR A C 1
ATOM 2854 O O . THR A 1 376 ? -13.592 7.806 35.620 1.00 96.56 376 THR A O 1
ATOM 2857 N N . SER A 1 377 ? -14.038 9.822 34.755 1.00 96.44 377 SER A N 1
ATOM 2858 C CA . SER A 1 377 ? -15.471 9.584 34.547 1.00 96.44 377 SER A CA 1
ATOM 2859 C C . SER A 1 377 ? -15.799 9.088 33.130 1.00 96.44 377 SER A C 1
ATOM 2861 O O . SER A 1 377 ? -16.971 9.075 32.754 1.00 96.44 377 SER A O 1
ATOM 2863 N N . ASN A 1 378 ? -14.791 8.749 32.319 1.00 96.25 378 ASN A N 1
ATOM 2864 C CA . ASN A 1 378 ? -14.986 8.358 30.925 1.00 96.25 378 ASN A CA 1
ATOM 2865 C C . ASN A 1 378 ? -15.565 6.943 30.839 1.00 96.25 378 ASN A C 1
ATOM 2867 O O . ASN A 1 378 ? -15.269 6.077 31.664 1.00 96.25 378 ASN A O 1
ATOM 2871 N N . ALA A 1 379 ? -16.380 6.690 29.817 1.00 92.94 379 ALA A N 1
ATOM 2872 C CA . ALA A 1 379 ? -16.840 5.341 29.519 1.00 92.94 379 ALA A CA 1
ATOM 2873 C C . ALA A 1 379 ? -15.723 4.547 28.827 1.00 92.94 379 ALA A C 1
ATOM 2875 O O . ALA A 1 379 ? -15.028 5.071 27.956 1.00 92.94 379 ALA A O 1
ATOM 2876 N N . ASN A 1 380 ? -15.574 3.274 29.194 1.00 95.31 380 ASN A N 1
ATOM 2877 C CA . ASN A 1 380 ? -14.643 2.387 28.506 1.00 95.31 380 ASN A CA 1
ATOM 2878 C C . ASN A 1 380 ? -15.141 2.065 27.101 1.00 95.31 380 ASN A C 1
ATOM 2880 O O . ASN A 1 380 ? -16.314 1.742 26.901 1.00 95.31 380 ASN A O 1
ATOM 2884 N N . ARG A 1 381 ? -14.207 2.067 26.155 1.00 96.31 381 ARG A N 1
ATOM 2885 C CA . ARG A 1 381 ? -14.419 1.571 24.801 1.00 96.31 381 ARG A CA 1
ATOM 2886 C C . ARG A 1 381 ? -13.233 0.724 24.373 1.00 96.31 381 ARG A C 1
ATOM 2888 O O . ARG A 1 381 ? -12.099 1.046 24.721 1.00 96.31 381 ARG A O 1
ATOM 2895 N N . LEU A 1 382 ? -13.490 -0.339 23.616 1.00 97.31 382 LEU A N 1
ATOM 2896 C CA . LEU A 1 382 ? -12.417 -1.130 23.020 1.00 97.31 382 LEU A CA 1
ATOM 2897 C C . LEU A 1 382 ? -11.701 -0.304 21.955 1.00 97.31 382 LEU A C 1
ATOM 2899 O O . LEU A 1 382 ? -12.344 0.437 21.210 1.00 97.31 382 LEU A O 1
ATOM 2903 N N . VAL A 1 383 ? -10.383 -0.447 21.877 1.00 98.56 383 VAL A N 1
ATOM 2904 C CA . VAL A 1 383 ? -9.535 0.295 20.950 1.00 98.56 383 VAL A CA 1
ATOM 2905 C C . VAL A 1 383 ? -8.794 -0.662 20.027 1.00 98.56 383 VAL A C 1
ATOM 2907 O O . VAL A 1 383 ? -8.172 -1.629 20.472 1.00 98.56 383 VAL A O 1
ATOM 2910 N N . VAL A 1 384 ? -8.843 -0.354 18.735 1.00 98.44 384 VAL A N 1
ATOM 2911 C CA . VAL A 1 384 ? -8.024 -0.976 17.693 1.00 98.44 384 VAL A CA 1
ATOM 2912 C C . VAL A 1 384 ? -7.102 0.098 17.131 1.00 98.44 384 VAL A C 1
ATOM 2914 O O . VAL A 1 384 ? -7.571 1.157 16.721 1.00 98.44 384 VAL A O 1
ATOM 2917 N N . ILE A 1 385 ? -5.802 -0.171 17.100 1.00 98.62 385 ILE A N 1
ATOM 2918 C CA . ILE A 1 385 ? -4.834 0.662 16.388 1.00 98.62 385 ILE A CA 1
ATOM 2919 C C . ILE A 1 385 ? -4.722 0.124 14.966 1.00 98.62 385 ILE A C 1
ATOM 2921 O O . ILE A 1 385 ? -4.493 -1.068 14.786 1.00 98.62 385 ILE A O 1
ATOM 2925 N N . ALA A 1 386 ? -4.878 0.977 13.962 1.00 98.50 386 ALA A N 1
ATOM 2926 C CA . ALA A 1 386 ? -4.598 0.639 12.573 1.00 98.50 386 ALA A CA 1
ATOM 2927 C C . ALA A 1 386 ? -3.445 1.509 12.072 1.00 98.50 386 ALA A C 1
ATOM 2929 O O . ALA A 1 386 ? -3.455 2.723 12.258 1.00 98.50 386 ALA A O 1
ATOM 2930 N N . SER A 1 387 ? -2.441 0.907 11.448 1.00 98.31 387 SER A N 1
ATOM 2931 C CA . SER A 1 387 ? -1.326 1.645 10.845 1.00 98.31 387 SER A CA 1
ATOM 2932 C C . SER A 1 387 ? -0.719 0.842 9.713 1.00 98.31 387 SER A C 1
ATOM 2934 O O . SER A 1 387 ? -0.850 -0.378 9.704 1.00 98.31 387 SER A O 1
ATOM 2936 N N . HIS A 1 388 ? -0.044 1.492 8.769 1.00 98.56 388 HIS A N 1
ATOM 2937 C CA . HIS A 1 388 ? 0.620 0.753 7.700 1.00 98.56 388 HIS A CA 1
ATOM 2938 C C . HIS A 1 388 ? 1.768 -0.111 8.236 1.00 98.56 388 HIS A C 1
ATOM 2940 O O . HIS A 1 388 ? 1.732 -1.335 8.133 1.00 98.56 388 HIS A O 1
ATOM 2946 N N . HIS A 1 389 ? 2.724 0.505 8.929 1.00 98.44 389 HIS A N 1
ATOM 2947 C CA . HIS A 1 389 ? 3.887 -0.200 9.458 1.00 98.44 389 HIS A CA 1
ATOM 2948 C C . HIS A 1 389 ? 3.560 -0.910 10.785 1.00 98.44 389 HIS A C 1
ATOM 2950 O O . HIS A 1 389 ? 3.011 -0.268 11.694 1.00 98.44 389 HIS A O 1
ATOM 2956 N N . PRO A 1 390 ? 3.909 -2.202 10.950 1.00 97.19 390 PRO A N 1
ATOM 2957 C CA . PRO A 1 390 ? 3.923 -2.850 12.256 1.00 97.19 390 PRO A CA 1
ATOM 2958 C C . PRO A 1 390 ? 5.062 -2.310 13.132 1.00 97.19 390 PRO A C 1
ATOM 2960 O O . PRO A 1 390 ? 6.071 -1.807 12.644 1.00 97.19 390 PRO A O 1
ATOM 2963 N N . LEU A 1 391 ? 4.949 -2.483 14.454 1.00 95.69 391 LEU A N 1
ATOM 2964 C CA . LEU A 1 391 ? 5.909 -1.935 15.429 1.00 95.69 391 LEU A CA 1
ATOM 2965 C C . LEU A 1 391 ? 7.381 -2.257 15.116 1.00 95.69 391 LEU A C 1
ATOM 2967 O O . LEU A 1 391 ? 8.252 -1.420 15.325 1.00 95.69 391 LEU A O 1
ATOM 2971 N N . PHE A 1 392 ? 7.678 -3.458 14.611 1.00 96.00 392 PHE A N 1
ATOM 2972 C CA . PHE A 1 392 ? 9.055 -3.891 14.350 1.00 96.00 392 PHE A CA 1
ATOM 2973 C C . PHE A 1 392 ? 9.673 -3.310 13.065 1.00 96.00 392 PHE A C 1
ATOM 2975 O O . PHE A 1 392 ? 10.865 -3.528 12.831 1.00 96.00 392 PHE A O 1
ATOM 2982 N N . THR A 1 393 ? 8.903 -2.570 12.259 1.00 96.56 393 THR A N 1
ATOM 2983 C CA . THR A 1 393 ? 9.399 -1.795 11.106 1.00 96.56 393 THR A CA 1
ATOM 2984 C C . THR A 1 393 ? 9.320 -0.282 11.330 1.00 96.56 393 THR A C 1
ATOM 2986 O O . THR A 1 393 ? 9.656 0.492 10.440 1.00 96.56 393 THR A O 1
ATOM 2989 N N . LEU A 1 394 ? 8.970 0.171 12.540 1.00 97.31 394 LEU A N 1
ATOM 2990 C CA . LEU A 1 394 ? 9.071 1.577 12.952 1.00 97.31 394 LEU A CA 1
ATOM 2991 C C . LEU A 1 394 ? 10.502 1.929 13.389 1.00 97.31 394 LEU A C 1
ATOM 2993 O O . LEU A 1 394 ? 10.756 2.230 14.557 1.00 97.31 394 LEU A O 1
ATOM 2997 N N . ARG A 1 395 ? 11.463 1.820 12.466 1.00 95.56 395 ARG A N 1
ATOM 2998 C CA . ARG A 1 395 ? 12.900 2.024 12.748 1.00 95.56 395 ARG A CA 1
ATOM 2999 C C . ARG A 1 395 ? 13.524 3.121 11.893 1.00 95.56 395 ARG A C 1
ATOM 3001 O O . ARG A 1 395 ? 14.744 3.199 11.783 1.00 95.56 395 ARG A O 1
ATOM 3008 N N . ASN A 1 396 ? 12.705 3.953 11.258 1.00 94.62 396 ASN A N 1
ATOM 3009 C CA . ASN A 1 396 ? 13.220 5.000 10.397 1.00 94.62 396 ASN A CA 1
ATOM 3010 C C . ASN A 1 396 ? 13.762 6.174 11.221 1.00 94.62 396 ASN A C 1
ATOM 3012 O O . ASN A 1 396 ? 13.011 6.966 11.789 1.00 94.62 396 ASN A O 1
ATOM 3016 N N . GLU A 1 397 ? 15.087 6.287 11.264 1.00 93.38 397 GLU A N 1
ATOM 3017 C CA . GLU A 1 397 ? 15.806 7.320 12.019 1.00 93.38 397 GLU A CA 1
ATOM 3018 C C . GLU A 1 397 ? 15.975 8.638 11.241 1.00 93.38 397 GLU A C 1
ATOM 3020 O O . GLU A 1 397 ? 16.555 9.595 11.756 1.00 93.38 397 GLU A O 1
ATOM 3025 N N . ARG A 1 398 ? 15.476 8.723 9.998 1.00 93.81 398 ARG A N 1
ATOM 3026 C CA . ARG A 1 398 ? 15.630 9.926 9.159 1.00 93.81 398 ARG A CA 1
ATOM 3027 C C . ARG A 1 398 ? 14.808 11.103 9.661 1.00 93.81 398 ARG A C 1
ATOM 3029 O O . ARG A 1 398 ? 15.192 12.253 9.444 1.00 93.81 398 ARG A O 1
ATOM 3036 N N . LEU A 1 399 ? 13.696 10.831 10.341 1.00 91.06 399 LEU A N 1
ATOM 3037 C CA . LEU A 1 399 ? 12.917 11.856 11.017 1.00 91.06 399 LEU A CA 1
ATOM 3038 C C . LEU A 1 399 ? 13.493 12.112 12.413 1.00 91.06 399 LEU A C 1
ATOM 3040 O O . LEU A 1 399 ? 13.189 11.411 13.380 1.00 91.06 399 LEU A O 1
ATOM 3044 N N . VAL A 1 400 ? 14.340 13.137 12.513 1.00 90.50 400 VAL A N 1
ATOM 3045 C CA . VAL A 1 400 ? 14.981 13.520 13.777 1.00 90.50 400 VAL A CA 1
ATOM 3046 C C . VAL A 1 400 ? 13.921 13.814 14.839 1.00 90.50 400 VAL A C 1
ATOM 3048 O O . VAL A 1 400 ? 13.045 14.652 14.649 1.00 90.50 400 VAL A O 1
ATOM 3051 N N . GLY A 1 401 ? 14.036 13.140 15.983 1.00 89.75 401 GLY A N 1
ATOM 3052 C CA . GLY A 1 401 ? 13.130 13.322 17.115 1.00 89.75 401 GLY A CA 1
ATOM 3053 C C . GLY A 1 401 ? 11.865 12.467 17.068 1.00 89.75 401 GLY A C 1
ATOM 3054 O O . GLY A 1 401 ? 11.089 12.549 18.020 1.00 89.75 401 GLY A O 1
ATOM 3055 N N . ALA A 1 402 ? 11.670 11.625 16.044 1.00 94.00 402 ALA A N 1
ATOM 3056 C CA . ALA A 1 402 ? 10.580 10.651 16.011 1.00 94.00 402 ALA A CA 1
ATOM 3057 C C . ALA A 1 402 ? 10.529 9.795 17.291 1.00 94.00 402 ALA A C 1
ATOM 3059 O O . ALA A 1 402 ? 11.533 9.572 17.977 1.00 94.00 402 ALA A O 1
ATOM 3060 N N . ALA A 1 403 ? 9.328 9.343 17.637 1.00 95.19 403 ALA A N 1
ATOM 3061 C CA . ALA A 1 403 ? 9.114 8.424 18.738 1.00 95.19 403 ALA A CA 1
ATOM 3062 C C . ALA A 1 403 ? 9.700 7.040 18.401 1.00 95.19 403 ALA A C 1
ATOM 3064 O O . ALA A 1 403 ? 9.339 6.465 17.372 1.00 95.19 403 ALA A O 1
ATOM 3065 N N . PRO A 1 404 ? 10.563 6.475 19.263 1.00 94.75 404 PRO A N 1
ATOM 3066 C CA . PRO A 1 404 ? 10.972 5.083 19.174 1.00 94.75 404 PRO A CA 1
ATOM 3067 C C . PRO A 1 404 ? 9.777 4.124 19.235 1.00 94.75 404 PRO A C 1
ATOM 3069 O O . PRO A 1 404 ? 8.808 4.356 19.963 1.00 94.75 404 PRO A O 1
ATOM 3072 N N . ALA A 1 405 ? 9.876 2.994 18.534 1.00 95.88 405 ALA A N 1
ATOM 3073 C CA . ALA A 1 405 ? 8.837 1.963 18.532 1.00 95.88 405 ALA A CA 1
ATOM 3074 C C . ALA A 1 405 ? 8.517 1.416 19.938 1.00 95.88 405 ALA A C 1
ATOM 3076 O O . ALA A 1 405 ? 7.361 1.119 20.243 1.00 95.88 405 ALA A O 1
ATOM 3077 N N . ASP A 1 406 ? 9.523 1.300 20.814 1.00 96.50 406 ASP A N 1
ATOM 3078 C CA . ASP A 1 406 ? 9.333 0.842 22.195 1.00 96.50 406 ASP A CA 1
ATOM 3079 C C . ASP A 1 406 ? 8.543 1.851 23.034 1.00 96.50 406 ASP A C 1
ATOM 3081 O O . ASP A 1 406 ? 7.835 1.464 23.963 1.00 96.50 406 ASP A O 1
ATOM 3085 N N . GLU A 1 407 ? 8.640 3.140 22.712 1.00 96.94 407 GLU A N 1
ATOM 3086 C CA . GLU A 1 407 ? 7.881 4.185 23.383 1.00 96.94 407 GLU A CA 1
ATOM 3087 C C . GLU A 1 407 ? 6.402 4.118 23.005 1.00 96.94 407 GLU A C 1
ATOM 3089 O O . GLU A 1 407 ? 5.552 4.154 23.895 1.00 96.94 407 GLU A O 1
ATOM 3094 N N . LEU A 1 408 ? 6.093 3.912 21.718 1.00 97.81 408 LEU A N 1
ATOM 3095 C CA . LEU A 1 408 ? 4.727 3.633 21.270 1.00 97.81 408 LEU A CA 1
ATOM 3096 C C . LEU A 1 408 ? 4.172 2.374 21.949 1.00 97.81 408 LEU A C 1
ATOM 3098 O O . LEU A 1 408 ? 3.069 2.401 22.490 1.00 97.81 408 LEU A O 1
ATOM 3102 N N . LEU A 1 409 ? 4.941 1.284 21.987 1.00 97.25 409 LEU A N 1
ATOM 3103 C CA . LEU A 1 409 ? 4.510 0.051 22.647 1.00 97.25 409 LEU A CA 1
ATOM 3104 C C . LEU A 1 409 ? 4.235 0.267 24.147 1.00 97.25 409 LEU A C 1
ATOM 3106 O O . LEU A 1 409 ? 3.202 -0.171 24.658 1.00 97.25 409 LEU A O 1
ATOM 3110 N N . ARG A 1 410 ? 5.129 0.971 24.856 1.00 97.31 410 ARG A N 1
ATOM 3111 C CA . ARG A 1 410 ? 4.931 1.332 26.270 1.00 97.31 410 ARG A CA 1
ATOM 3112 C C . ARG A 1 410 ? 3.708 2.221 26.464 1.00 97.31 410 ARG A C 1
ATOM 3114 O O . ARG A 1 410 ? 2.992 2.023 27.442 1.00 97.31 410 ARG A O 1
ATOM 3121 N N . LEU A 1 411 ? 3.453 3.159 25.548 1.00 98.25 411 LEU A N 1
ATOM 3122 C CA . LEU A 1 411 ? 2.242 3.970 25.567 1.00 98.25 411 LEU A CA 1
ATOM 3123 C C . LEU A 1 411 ? 1.000 3.082 25.479 1.00 98.25 411 LEU A C 1
ATOM 3125 O O . LEU A 1 411 ? 0.149 3.164 26.356 1.00 98.25 411 LEU A O 1
ATOM 3129 N N . LEU A 1 412 ? 0.919 2.195 24.486 1.00 97.81 412 LEU A N 1
ATOM 3130 C CA . LEU A 1 412 ? -0.243 1.319 24.301 1.00 97.81 412 LEU A CA 1
ATOM 3131 C C . LEU A 1 412 ? -0.490 0.412 25.519 1.00 97.81 412 LEU A C 1
ATOM 3133 O O . LEU A 1 412 ? -1.632 0.254 25.942 1.00 97.81 412 LEU A O 1
ATOM 3137 N N . HIS A 1 413 ? 0.564 -0.111 26.155 1.00 96.50 413 HIS A N 1
ATOM 3138 C CA . HIS A 1 413 ? 0.437 -0.948 27.357 1.00 96.50 413 HIS A CA 1
ATOM 3139 C C . HIS A 1 413 ? -0.113 -0.229 28.596 1.00 96.50 413 HIS A C 1
ATOM 3141 O O . HIS A 1 413 ? -0.555 -0.894 29.534 1.00 96.50 413 HIS A O 1
ATOM 3147 N N . ARG A 1 414 ? -0.127 1.107 28.615 1.00 97.75 414 ARG A N 1
ATOM 3148 C CA . ARG A 1 414 ? -0.752 1.884 29.697 1.00 97.75 414 ARG A CA 1
ATOM 3149 C C . ARG A 1 414 ? -2.285 1.844 29.655 1.00 97.75 414 ARG A C 1
ATOM 3151 O O . ARG A 1 414 ? -2.929 2.243 30.627 1.00 97.75 414 ARG A O 1
ATOM 3158 N N . PHE A 1 415 ? -2.860 1.365 28.551 1.00 97.69 415 PHE A N 1
ATOM 3159 C CA . PHE A 1 415 ? -4.284 1.429 28.234 1.00 97.69 415 PHE A CA 1
ATOM 3160 C C . PHE A 1 415 ? -4.845 0.027 27.950 1.00 97.69 415 PHE A C 1
ATOM 3162 O O . PHE A 1 415 ? -4.729 -0.510 26.852 1.00 97.69 415 PHE A O 1
ATOM 3169 N N . ALA A 1 416 ? -5.479 -0.579 28.958 1.00 93.38 416 ALA A N 1
ATOM 3170 C CA . ALA A 1 416 ? -5.893 -1.986 28.921 1.00 93.38 416 ALA A CA 1
ATOM 3171 C C . ALA A 1 416 ? -6.991 -2.322 27.890 1.00 93.38 416 ALA A C 1
ATOM 3173 O O . ALA A 1 416 ? -7.171 -3.496 27.571 1.00 93.38 416 ALA A O 1
ATOM 3174 N N . ASN A 1 417 ? -7.721 -1.328 27.366 1.00 93.81 417 ASN A N 1
ATOM 3175 C CA . ASN A 1 417 ? -8.767 -1.566 26.365 1.00 93.81 417 ASN A CA 1
ATOM 3176 C C . ASN A 1 417 ? -8.224 -1.548 24.923 1.00 93.81 417 ASN A C 1
ATOM 3178 O O . ASN A 1 417 ? -9.013 -1.690 23.988 1.00 93.81 417 ASN A O 1
ATOM 3182 N N . VAL A 1 418 ? -6.910 -1.379 24.718 1.00 97.12 418 VAL A N 1
ATOM 3183 C CA . VAL A 1 418 ? -6.262 -1.593 23.415 1.00 97.12 418 VAL A CA 1
ATOM 3184 C C . VAL A 1 418 ? -6.121 -3.093 23.179 1.00 97.12 418 VAL A C 1
ATOM 3186 O O . VAL A 1 418 ? -5.365 -3.771 23.869 1.00 97.12 418 VAL A O 1
ATOM 3189 N N . ILE A 1 419 ? -6.864 -3.616 22.204 1.00 94.00 419 ILE A N 1
ATOM 3190 C CA . ILE A 1 419 ? -7.019 -5.067 22.007 1.00 94.00 419 ILE A CA 1
ATOM 3191 C C . ILE A 1 419 ? -6.397 -5.599 20.715 1.00 94.00 419 ILE A C 1
ATOM 3193 O O . ILE A 1 419 ? -6.254 -6.812 20.567 1.00 94.00 419 ILE A O 1
ATOM 3197 N N . LEU A 1 420 ? -6.050 -4.723 19.769 1.00 94.31 420 LEU A N 1
ATOM 3198 C CA . LEU A 1 420 ? -5.520 -5.110 18.463 1.00 94.31 420 LEU A CA 1
ATOM 3199 C C . LEU A 1 420 ? -4.691 -3.979 17.846 1.00 94.31 420 LEU A C 1
ATOM 3201 O O . LEU A 1 420 ? -5.124 -2.828 17.853 1.00 94.31 420 LEU A O 1
ATOM 3205 N N . CYS A 1 421 ? -3.556 -4.341 17.248 1.00 96.00 421 CYS A N 1
ATOM 3206 C CA . CYS A 1 421 ? -2.856 -3.538 16.247 1.00 96.00 421 CYS A CA 1
ATOM 3207 C C . CYS A 1 421 ? -3.009 -4.233 14.887 1.00 96.00 421 CYS A C 1
ATOM 3209 O O . CYS A 1 421 ? -2.590 -5.381 14.739 1.00 96.00 421 CYS A O 1
ATOM 3211 N N . LEU A 1 422 ? -3.652 -3.567 13.930 1.00 96.88 422 LEU A N 1
ATOM 3212 C CA . LEU A 1 422 ? -3.916 -4.056 12.580 1.00 96.88 422 LEU A CA 1
ATOM 3213 C C . LEU A 1 422 ? -2.971 -3.360 11.596 1.00 96.88 422 LEU A C 1
ATOM 3215 O O . LEU A 1 422 ? -2.992 -2.132 11.493 1.00 96.88 422 LEU A O 1
ATOM 3219 N N . ASN A 1 423 ? -2.144 -4.139 10.894 1.00 97.19 423 ASN A N 1
ATOM 3220 C CA . ASN A 1 423 ? -1.019 -3.617 10.120 1.00 97.19 423 ASN A CA 1
ATOM 3221 C C . ASN A 1 423 ? -0.876 -4.228 8.724 1.00 97.19 423 ASN A C 1
ATOM 3223 O O . ASN A 1 423 ? -1.407 -5.307 8.465 1.00 97.19 423 ASN A O 1
ATOM 3227 N N . GLY A 1 424 ? -0.133 -3.524 7.868 1.00 96.75 424 GLY A N 1
ATOM 3228 C CA . GLY A 1 424 ? 0.290 -3.933 6.529 1.00 96.75 424 GLY A CA 1
ATOM 3229 C C . GLY A 1 424 ? 1.808 -4.069 6.411 1.00 96.75 424 GLY A C 1
ATOM 3230 O O . GLY A 1 424 ? 2.458 -4.598 7.321 1.00 96.75 424 GLY A O 1
ATOM 3231 N N . HIS A 1 425 ? 2.366 -3.553 5.310 1.00 97.06 425 HIS A N 1
ATOM 3232 C CA . HIS A 1 425 ? 3.787 -3.292 5.034 1.00 97.06 425 HIS A CA 1
ATOM 3233 C C . HIS A 1 425 ? 4.668 -4.528 4.802 1.00 97.06 425 HIS A C 1
ATOM 3235 O O . HIS A 1 425 ? 5.600 -4.514 4.004 1.00 97.06 425 HIS A O 1
ATOM 3241 N N . VAL A 1 426 ? 4.409 -5.626 5.513 1.00 94.06 426 VAL A N 1
ATOM 3242 C CA . VAL A 1 426 ? 5.258 -6.831 5.457 1.00 94.06 426 VAL A CA 1
ATOM 3243 C C . VAL A 1 426 ? 4.753 -7.896 4.485 1.00 94.06 426 VAL A C 1
ATOM 3245 O O . VAL A 1 426 ? 5.464 -8.869 4.241 1.00 94.06 426 VAL A O 1
ATOM 3248 N N . HIS A 1 427 ? 3.558 -7.698 3.915 1.00 90.19 427 HIS A N 1
ATOM 3249 C CA . HIS A 1 427 ? 2.938 -8.557 2.900 1.00 90.19 427 HIS A CA 1
ATOM 3250 C C . HIS A 1 427 ? 2.753 -10.018 3.368 1.00 90.19 427 HIS A C 1
ATOM 3252 O O . HIS A 1 427 ? 3.017 -10.957 2.607 1.00 90.19 427 HIS A O 1
ATOM 3258 N N . LEU A 1 428 ? 2.346 -10.210 4.631 1.00 75.94 428 LEU A N 1
ATOM 3259 C CA . LEU A 1 428 ? 2.163 -11.524 5.267 1.00 75.94 428 LEU A CA 1
ATOM 3260 C C . LEU A 1 428 ? 0.709 -11.830 5.610 1.00 75.94 428 LEU A C 1
ATOM 3262 O O . LEU A 1 428 ? 0.011 -10.907 6.086 1.00 75.94 428 LEU A O 1
#

pLDDT: mean 94.01, std 7.06, range [55.97, 98.75]

Foldseek 3Di:
DDLQAKDKDWADFPFAAAAATDTDIDIDGHDHDDDDCVVPHDDDPCPLVDDADPAAEAEAEQLALDLQLFQLLLQLLCVCVVPPLCVQVNLSDDQCNLQSLVVLLVVLVVLQPCCADPRNRHGHQEYEYFANLHFFLFQLSVVQSVCQAAKDKHASHQWDPARNHCLDQDRPAQAHPNQQHHPVHHHPCCRHYVDHRDRCPSVVSRDMDIGPHHPHAYAYAHALRNQHGRSFAACDPLNLVSRQAFKHANDAAPPDDSNCNSVCCHYPVSSRSRHDIDGIGGGPSRGGDHLLNVQVVQQDPPHRVHSRFRDPCCNVVSHGWGWDDDPAEIETEAHFHDNSGGNFTFAAPVRLVVVLVVLVQADQWFADPVRDIDGDPHHHGAYEYRHAHDLVRNPDCSPPPTDHSVNSVVSLVRRPSDDYYHYHSPPD

Radius of gyration: 23.06 Å; chains: 1; bounding box: 52×52×69 Å